Protein AF-0000000073138735 (afdb_homodimer)

Sequence (632 aa):
MSSTVVPKEDPNIDPYLSIGFIQNPDGSSDPASLLPVLSKDIPINQENNTWARLYLPRQSESTDATTDKLPIVIYYHGGGFVTCTAATTYFHKLCFEITSEIPAVIVSVEYRRAPEHRLPAAYDDCMEALHWVRTTDEEWLTRYADYSKCFLMGSSAGGNIVYHVGLRAVACVERLMHLKIQGLILHHPFFGGVERTRSEIRLANNKAFPTSVADILWDLGLPIGVDRDHEYSNPMTAVRSHALDKVRDQGWRVLVTGCDGDPLVDRQMGLVKMLKEKGVNVIGEFSDGGFHGVEFGDDSKAKILYGVVKNFVLSSMSSTVVPKEDPNIDPYLSIGFIQNPDGSSDPASLLPVLSKDIPINQENNTWARLYLPRQSESTDATTDKLPIVIYYHGGGFVTCTAATTYFHKLCFEITSEIPAVIVSVEYRRAPEHRLPAAYDDCMEALHWVRTTDEEWLTRYADYSKCFLMGSSAGGNIVYHVGLRAVACVERLMHLKIQGLILHHPFFGGVERTRSEIRLANNKAFPTSVADILWDLGLPIGVDRDHEYSNPMTAVRSHALDKVRDQGWRVLVTGCDGDPLVDRQMGLVKMLKEKGVNVIGEFSDGGFHGVEFGDDSKAKILYGVVKNFVLSS

Organism: Sesamum indicum (NCBI:txid4182)

Nearest PDB structures (foldseek):
  8vce-assembly1_A  TM=8.919E-01  e=1.203E-41  Arabidopsis thaliana
  8vce-assembly2_B  TM=8.922E-01  e=3.817E-41  Arabidopsis thaliana
  3ebl-assembly7_E  TM=7.894E-01  e=3.418E-23  Oryza sativa Japonica Group
  6rj8-assembly1_A-2  TM=7.626E-01  e=5.600E-22  Tabernanthe iboga
  6rt8-assembly4_G  TM=7.549E-01  e=3.095E-20  Catharanthus roseus

pLDDT: mean 90.68, std 14.34, range [19.09, 98.94]

InterPro domains:
  IPR013094 Alpha/beta hydrolase fold-3 [PF07859] (73-294)
  IPR029058 Alpha/Beta hydrolase fold [G3DSA:3.40.50.1820] (6-316)
  IPR029058 Alpha/Beta hydrolase fold [SSF53474] (33-298)
  IPR050466 Diverse Carboxylesterases and Gibberellin Receptors [PTHR23024] (24-292)

Structure (mmCIF, N/CA/C/O backbone):
data_AF-0000000073138735-model_v1
#
loop_
_entity.id
_entity.type
_entity.pdbx_description
1 polymer 'Probable carboxylesterase 120'
#
loop_
_atom_site.group_PDB
_atom_site.id
_atom_site.type_symbol
_atom_site.label_atom_id
_atom_site.label_alt_id
_atom_site.label_comp_id
_atom_site.label_asym_id
_atom_site.label_entity_id
_atom_site.label_seq_id
_atom_site.pdbx_PDB_ins_code
_atom_site.Cartn_x
_atom_site.Cartn_y
_atom_site.Cartn_z
_atom_site.occupancy
_atom_site.B_iso_or_equiv
_atom_site.auth_seq_id
_atom_site.auth_comp_id
_atom_site.auth_asym_id
_atom_site.auth_atom_id
_atom_site.pdbx_PDB_model_num
ATOM 1 N N . MET A 1 1 ? 7.43 -8.719 15.719 1 19.09 1 MET A N 1
ATOM 2 C CA . MET A 1 1 ? 8.609 -7.969 15.297 1 19.09 1 MET A CA 1
ATOM 3 C C . MET A 1 1 ? 8.227 -6.84 14.344 1 19.09 1 MET A C 1
ATOM 5 O O . MET A 1 1 ? 7.512 -7.062 13.367 1 19.09 1 MET A O 1
ATOM 9 N N . SER A 1 2 ? 8.039 -5.699 14.867 1 24.03 2 SER A N 1
ATOM 10 C CA . SER A 1 2 ? 7.57 -4.395 14.414 1 24.03 2 SER A CA 1
ATOM 11 C C . SER A 1 2 ? 8.242 -3.994 13.102 1 24.03 2 SER A C 1
ATOM 13 O O . SER A 1 2 ? 9.469 -4.07 12.977 1 24.03 2 SER A O 1
ATOM 15 N N . SER A 1 3 ? 7.684 -4.438 12.07 1 28.84 3 SER A N 1
ATOM 16 C CA . SER A 1 3 ? 8.258 -3.9 10.844 1 28.84 3 SER A CA 1
ATOM 17 C C . SER A 1 3 ? 8.695 -2.451 11.031 1 28.84 3 SER A C 1
ATOM 19 O O . SER A 1 3 ? 7.883 -1.531 10.898 1 28.84 3 SER A O 1
ATOM 21 N N . THR A 1 4 ? 9.422 -2.246 12.031 1 30.05 4 THR A N 1
ATOM 22 C CA . THR A 1 4 ? 10.078 -0.98 12.336 1 30.05 4 THR A CA 1
ATOM 23 C C . THR A 1 4 ? 10.828 -0.452 11.117 1 30.05 4 THR A C 1
ATOM 25 O O . THR A 1 4 ? 11.609 -1.177 10.5 1 30.05 4 THR A O 1
ATOM 28 N N . VAL A 1 5 ? 10.18 0.398 10.414 1 34.69 5 VAL A N 1
ATOM 29 C CA . VAL A 1 5 ? 11.078 1.168 9.562 1 34.69 5 VAL A CA 1
ATOM 30 C C . VAL A 1 5 ? 12.406 1.394 10.281 1 34.69 5 VAL A C 1
ATOM 32 O O . VAL A 1 5 ? 12.508 2.27 11.141 1 34.69 5 VAL A O 1
ATOM 35 N N . VAL A 1 6 ? 13.055 0.309 10.672 1 38.06 6 VAL A N 1
ATOM 36 C CA . VAL A 1 6 ? 14.352 0.509 11.312 1 38.06 6 VAL A CA 1
ATOM 37 C C . VAL A 1 6 ? 15.234 1.4 10.445 1 38.06 6 VAL A C 1
ATOM 39 O O . VAL A 1 6 ? 15.539 1.053 9.297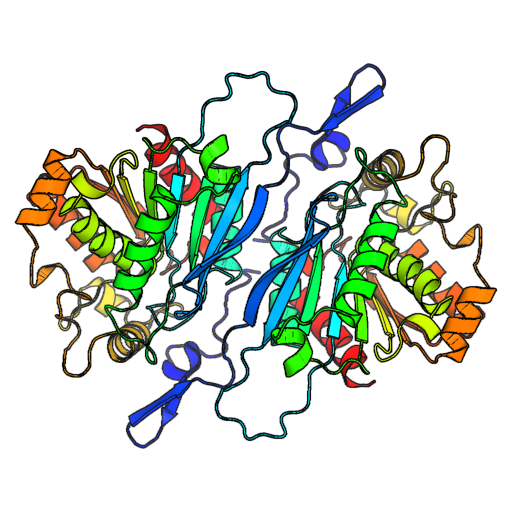 1 38.06 6 VAL A O 1
ATOM 42 N N . PRO A 1 7 ? 15.242 2.549 10.797 1 47.38 7 PRO A N 1
ATOM 43 C CA . PRO A 1 7 ? 16.234 3.322 10.055 1 47.38 7 PRO A CA 1
ATOM 44 C C . PRO A 1 7 ? 17.531 2.541 9.812 1 47.38 7 PRO A C 1
ATOM 46 O O . PRO A 1 7 ? 17.984 1.807 10.695 1 47.38 7 PRO A O 1
ATOM 49 N N . LYS A 1 8 ? 17.906 2.348 8.5 1 57.03 8 LYS A N 1
ATOM 50 C CA . LYS A 1 8 ? 19.156 1.661 8.148 1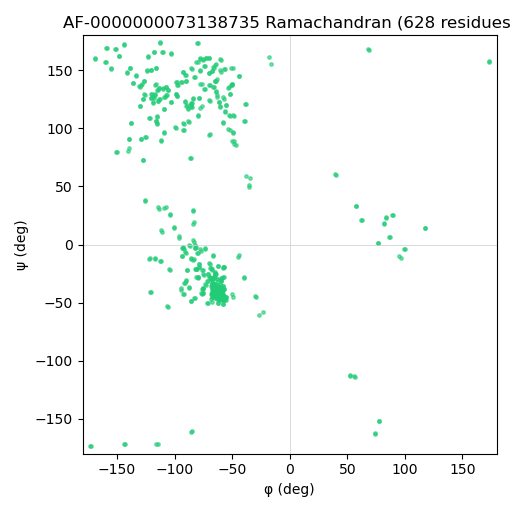 57.03 8 LYS A CA 1
ATOM 51 C C . LYS A 1 8 ? 20.281 2.072 9.086 1 57.03 8 LYS A C 1
ATOM 53 O O . LYS A 1 8 ? 21.188 1.28 9.359 1 57.03 8 LYS A O 1
ATOM 58 N N . GLU A 1 9 ? 20.094 3.287 9.555 1 68.75 9 GLU A N 1
ATOM 59 C CA . GLU A 1 9 ? 21.156 3.812 10.414 1 68.75 9 GLU A CA 1
ATOM 60 C C . GLU A 1 9 ? 20.578 4.512 11.633 1 68.75 9 GLU A C 1
ATOM 62 O O . GLU A 1 9 ? 19.469 5.059 11.578 1 68.75 9 GLU A O 1
ATOM 67 N N . ASP A 1 10 ? 21.156 4.316 12.688 1 82.62 10 ASP A N 1
ATOM 68 C CA . ASP A 1 10 ? 20.812 5.055 13.898 1 82.62 10 ASP A CA 1
ATOM 69 C C . ASP A 1 10 ? 20.766 6.559 13.625 1 82.62 10 ASP A C 1
ATOM 71 O O . ASP A 1 10 ? 21.781 7.168 13.297 1 82.62 10 ASP A O 1
ATOM 75 N N . PRO A 1 11 ? 19.547 7.094 13.695 1 86.56 11 PRO A N 1
ATOM 76 C CA . PRO A 1 11 ? 19.438 8.516 13.359 1 86.56 11 PRO A CA 1
ATOM 77 C C . PRO A 1 11 ? 20.312 9.406 14.234 1 86.56 11 PRO A C 1
ATOM 79 O O . PRO A 1 11 ? 20.578 10.547 13.883 1 86.56 11 PRO A O 1
ATOM 82 N N . ASN A 1 12 ? 20.719 8.953 15.352 1 90.75 12 ASN A N 1
ATOM 83 C CA . ASN A 1 12 ? 21.578 9.75 16.219 1 90.75 12 ASN A CA 1
ATOM 84 C C . ASN A 1 12 ? 23.047 9.688 15.773 1 90.75 12 ASN A C 1
ATOM 86 O O . ASN A 1 12 ? 23.859 10.523 16.172 1 90.75 12 ASN A O 1
ATOM 90 N N . ILE A 1 13 ? 23.391 8.672 15.023 1 84.94 13 ILE A N 1
ATOM 91 C CA . ILE A 1 13 ? 24.75 8.516 14.523 1 84.94 13 ILE A CA 1
ATOM 92 C C . ILE A 1 13 ? 24.906 9.297 13.219 1 84.94 13 ILE A C 1
ATOM 94 O O . ILE A 1 13 ? 25.859 10.078 13.07 1 84.94 13 ILE A O 1
ATOM 98 N N . ASP A 1 14 ? 24.031 9.164 12.273 1 83.56 14 ASP A N 1
ATOM 99 C CA . ASP A 1 14 ? 24.016 9.891 11.008 1 83.56 14 ASP A CA 1
ATOM 100 C C . ASP A 1 14 ? 22.594 10.289 10.609 1 83.56 14 ASP A C 1
ATOM 102 O O . ASP A 1 14 ? 21.922 9.562 9.875 1 83.56 14 ASP A O 1
ATOM 106 N N . PRO A 1 15 ? 22.25 11.414 11.031 1 84.62 15 PRO A N 1
ATOM 107 C CA . PRO A 1 15 ? 20.875 11.852 10.781 1 84.62 15 PRO A CA 1
ATOM 108 C C . PRO A 1 15 ? 20.578 12.016 9.289 1 84.62 15 PRO A C 1
ATOM 110 O O . PRO A 1 15 ? 19.453 11.719 8.852 1 84.62 15 PRO A O 1
ATOM 113 N N . TYR A 1 16 ? 21.531 12.414 8.516 1 81.88 16 TYR A N 1
ATOM 114 C CA . TYR A 1 16 ? 21.297 12.57 7.086 1 81.88 16 TYR A CA 1
ATOM 115 C C . TYR A 1 16 ? 21.047 11.219 6.422 1 81.88 16 TYR A C 1
ATOM 117 O O . TYR A 1 16 ? 20.078 11.055 5.676 1 81.88 16 TYR A O 1
ATOM 125 N N . LEU A 1 17 ? 21.859 10.344 6.793 1 77.12 17 LEU A N 1
ATOM 126 C CA . LEU A 1 17 ? 21.734 9.023 6.188 1 77.12 17 LEU A CA 1
ATOM 127 C C . LEU A 1 17 ? 20.438 8.344 6.605 1 77.12 17 LEU A C 1
ATOM 129 O O . LEU A 1 17 ? 19.828 7.617 5.816 1 77.12 17 LEU A O 1
ATOM 133 N N . SER A 1 18 ? 20 8.688 7.77 1 80.25 18 SER A N 1
ATOM 134 C CA . SER A 1 18 ? 18.781 8.07 8.289 1 80.25 18 SER A CA 1
ATOM 135 C C . SER A 1 18 ? 17.562 8.492 7.473 1 80.25 18 SER A C 1
ATOM 137 O O . SER A 1 18 ? 16.531 7.805 7.477 1 80.25 18 SER A O 1
ATOM 139 N N . ILE A 1 19 ? 17.641 9.578 6.797 1 79.38 19 ILE A N 1
ATOM 140 C CA . ILE A 1 19 ? 16.516 10.031 6 1 79.38 19 ILE A CA 1
ATOM 141 C C . ILE A 1 19 ? 16.844 9.914 4.516 1 79.38 19 ILE A C 1
ATOM 143 O O . ILE A 1 19 ? 16.172 10.516 3.674 1 79.38 19 ILE A O 1
ATOM 147 N N . GLY A 1 20 ? 17.906 9.266 4.215 1 75.12 20 GLY A N 1
ATOM 148 C CA . GLY A 1 20 ? 18.234 8.953 2.83 1 75.12 20 GLY A CA 1
ATOM 149 C C . GLY A 1 20 ? 19.062 10.023 2.15 1 75.12 20 GLY A C 1
ATOM 150 O O . GLY A 1 20 ? 18.969 10.211 0.936 1 75.12 20 GLY A O 1
ATOM 151 N N . PHE A 1 21 ? 19.828 10.812 2.928 1 76.06 21 PHE A N 1
ATOM 152 C CA . PHE A 1 21 ? 20.688 11.852 2.361 1 76.06 21 PHE A CA 1
ATOM 153 C C . PHE A 1 21 ? 22.125 11.656 2.789 1 76.06 21 PHE A C 1
ATOM 155 O O . PHE A 1 21 ? 22.406 11.078 3.844 1 76.06 21 PHE A O 1
ATOM 162 N N . ILE A 1 22 ? 22.969 12.102 1.868 1 75.44 22 ILE A N 1
ATOM 163 C CA . ILE A 1 22 ? 24.375 12.18 2.203 1 75.44 22 ILE A CA 1
ATOM 164 C C . ILE A 1 22 ? 24.797 13.641 2.346 1 75.44 22 ILE A C 1
ATOM 166 O O . ILE A 1 22 ? 24.453 14.477 1.513 1 75.44 22 ILE A O 1
ATOM 170 N N . GLN A 1 23 ? 25.391 13.898 3.463 1 76.88 23 GLN A N 1
ATOM 171 C CA . GLN A 1 23 ? 25.938 15.227 3.682 1 76.88 23 GLN A CA 1
ATOM 172 C C . GLN A 1 23 ? 27.344 15.344 3.113 1 76.88 23 GLN A C 1
ATOM 174 O O . GLN A 1 23 ? 28.234 14.555 3.455 1 76.88 23 GLN A O 1
ATOM 179 N N . ASN A 1 24 ? 27.453 16.297 2.193 1 74.88 24 ASN A N 1
ATOM 180 C CA . ASN A 1 24 ? 28.766 16.516 1.585 1 74.88 24 ASN A CA 1
ATOM 181 C C . ASN A 1 24 ? 29.656 17.375 2.473 1 74.88 24 ASN A C 1
ATOM 183 O O . ASN A 1 24 ? 29.172 18.109 3.336 1 74.88 24 ASN A O 1
ATOM 187 N N . PRO A 1 25 ? 30.906 17.219 2.252 1 76 25 PRO A N 1
ATOM 188 C CA . PRO A 1 25 ? 31.859 18.016 3.043 1 76 25 PRO A CA 1
ATOM 189 C C . PRO A 1 25 ? 31.625 19.516 2.926 1 76 25 PRO A C 1
ATOM 191 O O . PRO A 1 25 ? 31.891 20.266 3.871 1 76 25 PRO A O 1
ATOM 194 N N . ASP A 1 26 ? 31.078 19.891 1.776 1 74.94 26 ASP A N 1
ATOM 195 C CA . ASP A 1 26 ? 30.875 21.328 1.562 1 74.94 26 ASP A CA 1
ATOM 196 C C . ASP A 1 26 ? 29.578 21.797 2.207 1 74.94 26 ASP A C 1
ATOM 198 O O . ASP A 1 26 ? 29.172 22.953 2.049 1 74.94 26 ASP A O 1
ATOM 202 N N . GLY A 1 27 ? 28.922 20.875 2.861 1 69.31 27 GLY A N 1
ATOM 203 C CA . GLY A 1 27 ? 27.703 21.25 3.568 1 69.31 27 GLY A CA 1
ATOM 204 C C . GLY A 1 27 ? 26.438 20.969 2.77 1 69.31 27 GLY A C 1
ATOM 205 O O . GLY A 1 27 ? 25.344 21.016 3.312 1 69.31 27 GLY A O 1
ATOM 206 N N . SER A 1 28 ? 26.703 20.672 1.532 1 70.69 28 SER A N 1
ATOM 207 C CA . SER A 1 28 ? 25.547 20.359 0.709 1 70.69 28 SER A CA 1
ATOM 208 C C . SER A 1 28 ? 25.047 18.938 0.97 1 70.69 28 SER A C 1
ATOM 210 O O . SER A 1 28 ? 25.734 18.141 1.627 1 70.69 28 SER A O 1
ATOM 212 N N . SER A 1 29 ? 23.75 18.688 0.811 1 73.62 29 SER A N 1
ATOM 213 C CA . SER A 1 29 ? 23.188 17.344 0.981 1 73.62 29 SER A CA 1
ATOM 214 C C . SER A 1 29 ? 22.625 16.812 -0.333 1 73.62 29 SER A C 1
ATOM 216 O O . SER A 1 29 ? 22.062 17.562 -1.126 1 73.62 29 SER A O 1
ATOM 218 N N . ASP A 1 30 ? 22.969 15.602 -0.622 1 72 30 ASP A N 1
ATOM 219 C CA . ASP A 1 30 ? 22.469 14.914 -1.815 1 72 30 ASP A CA 1
ATOM 220 C C . ASP A 1 30 ? 21.641 13.695 -1.444 1 72 30 ASP A C 1
ATOM 222 O O . ASP A 1 30 ? 21.891 13.047 -0.429 1 72 30 ASP A O 1
ATOM 226 N N . PRO A 1 31 ? 20.484 13.586 -2.23 1 68.62 31 PRO A N 1
ATOM 227 C CA . PRO A 1 31 ? 19.766 12.344 -1.959 1 68.62 31 PRO A CA 1
ATOM 228 C C . PRO A 1 31 ? 20.656 11.102 -2.053 1 68.62 31 PRO A C 1
ATOM 230 O O . PRO A 1 31 ? 21.531 11.039 -2.906 1 68.62 31 PRO A O 1
ATOM 233 N N . ALA A 1 32 ? 20.484 10.352 -0.926 1 62.22 32 ALA A N 1
ATOM 234 C CA . ALA A 1 32 ? 21.172 9.062 -0.995 1 62.22 32 ALA A CA 1
ATOM 235 C C . ALA A 1 32 ? 20.5 8.133 -1.999 1 62.22 32 ALA A C 1
ATOM 237 O O . ALA A 1 32 ? 19.375 8.383 -2.428 1 62.22 32 ALA A O 1
ATOM 238 N N . SER A 1 33 ? 21.281 7.203 -2.732 1 55.47 33 SER A N 1
ATOM 239 C CA . SER A 1 33 ? 20.719 6.211 -3.652 1 55.47 33 SER A CA 1
ATOM 240 C C . SER A 1 33 ? 19.5 5.52 -3.057 1 55.47 33 SER A C 1
ATOM 242 O O . SER A 1 33 ? 18.797 4.781 -3.748 1 55.47 33 SER A O 1
ATOM 244 N N . LEU A 1 34 ? 19.281 5.762 -1.837 1 53.5 34 LEU A N 1
ATOM 245 C CA . LEU A 1 34 ? 18.25 5.023 -1.11 1 53.5 34 LEU A CA 1
ATOM 246 C C . LEU A 1 34 ? 16.891 5.648 -1.333 1 53.5 34 LEU A C 1
ATOM 248 O O . LEU A 1 34 ? 16.016 5.566 -0.465 1 53.5 34 LEU A O 1
ATOM 252 N N . LEU A 1 35 ? 16.844 6.273 -2.588 1 58.31 35 LEU A N 1
ATOM 253 C CA . LEU A 1 35 ? 15.578 6.984 -2.785 1 58.31 35 LEU A CA 1
ATOM 254 C C . LEU A 1 35 ? 14.406 6.012 -2.812 1 58.31 35 LEU A C 1
ATOM 256 O O . LEU A 1 35 ? 14.562 4.852 -3.193 1 58.31 35 LEU A O 1
ATOM 260 N N . PRO A 1 36 ? 13.188 6.5 -2.449 1 69 36 PRO A N 1
ATOM 261 C CA . PRO A 1 36 ? 11.953 5.754 -2.203 1 69 36 PRO A CA 1
ATOM 262 C C . PRO A 1 36 ? 11.445 5.027 -3.447 1 69 36 PRO A C 1
ATOM 264 O O . PRO A 1 36 ? 11.867 5.332 -4.562 1 69 36 PRO A O 1
ATOM 267 N N . VAL A 1 37 ? 10.898 3.848 -3.404 1 87.25 37 VAL A N 1
ATOM 268 C CA . VAL A 1 37 ? 10.109 3.148 -4.418 1 87.25 37 VAL A CA 1
ATOM 269 C C . VAL A 1 37 ? 8.922 4.008 -4.828 1 87.25 37 VAL A C 1
ATOM 271 O O . VAL A 1 37 ? 8.227 4.57 -3.977 1 87.25 37 VAL A O 1
ATOM 274 N N . LEU A 1 38 ? 8.875 4.34 -6.137 1 90.06 38 LEU A N 1
ATOM 275 C CA . LEU A 1 38 ? 7.719 5.027 -6.688 1 90.06 38 LEU A CA 1
ATOM 276 C C . LEU A 1 38 ? 6.633 4.031 -7.086 1 90.06 38 LEU A C 1
ATOM 278 O O . LEU A 1 38 ? 6.926 2.873 -7.383 1 90.06 38 LEU A O 1
ATOM 282 N N . SER A 1 39 ? 5.402 4.441 -7.047 1 94.06 39 SER A N 1
ATOM 283 C CA . SER A 1 39 ? 4.309 3.572 -7.457 1 94.06 39 SER A CA 1
ATOM 284 C C . SER A 1 39 ? 3.234 4.352 -8.211 1 94.06 39 SER A C 1
ATOM 286 O O . SER A 1 39 ? 3.027 5.539 -7.953 1 94.06 39 SER A O 1
ATOM 288 N N . LYS A 1 40 ? 2.58 3.725 -9.141 1 95.25 40 LYS A N 1
ATOM 289 C CA . LYS A 1 40 ? 1.421 4.289 -9.828 1 95.25 40 LYS A CA 1
ATOM 290 C C . LYS A 1 40 ? 0.518 3.186 -10.375 1 95.25 40 LYS A C 1
ATOM 292 O O . LYS A 1 40 ? 0.986 2.088 -10.68 1 95.25 40 LYS A O 1
ATOM 297 N N . ASP A 1 41 ? -0.729 3.428 -10.484 1 97.56 41 ASP A N 1
ATOM 298 C CA . ASP A 1 41 ? -1.687 2.492 -11.062 1 97.56 41 ASP A CA 1
ATOM 299 C C . ASP A 1 41 ? -1.951 2.812 -12.531 1 97.56 41 ASP A C 1
ATOM 301 O O . ASP A 1 41 ? -2.066 3.982 -12.906 1 97.56 41 ASP A O 1
ATOM 305 N N . ILE A 1 42 ? -2.01 1.796 -13.359 1 97.38 42 ILE A N 1
ATOM 306 C CA . ILE A 1 42 ? -2.32 1.941 -14.781 1 97.38 42 ILE A CA 1
ATOM 307 C C . ILE A 1 42 ? -3.463 1.002 -15.156 1 97.38 42 ILE A C 1
ATOM 309 O O . ILE A 1 42 ? -3.395 -0.202 -14.898 1 97.38 42 ILE A O 1
ATOM 313 N N . PRO A 1 43 ? -4.559 1.534 -15.75 1 96.12 43 PRO A N 1
ATOM 314 C CA . PRO A 1 43 ? -5.602 0.629 -16.234 1 96.12 43 PRO A CA 1
ATOM 315 C C . PRO A 1 43 ? -5.117 -0.267 -17.375 1 96.12 43 PRO A C 1
ATOM 317 O O . PRO A 1 43 ? -4.336 0.175 -18.234 1 96.12 43 PRO A O 1
ATOM 320 N N . ILE A 1 44 ? -5.484 -1.488 -17.438 1 97.69 44 ILE A N 1
ATOM 321 C CA . ILE A 1 44 ? -5.172 -2.424 -18.516 1 97.69 44 ILE A CA 1
ATOM 322 C C . ILE A 1 44 ? -6.414 -2.658 -19.359 1 97.69 44 ILE A C 1
ATOM 324 O O . ILE A 1 44 ? -6.359 -2.535 -20.594 1 97.69 44 ILE A O 1
ATOM 328 N N . ASN A 1 45 ? -7.5 -3.021 -18.75 1 97.31 45 ASN A N 1
ATOM 329 C CA . ASN A 1 45 ? -8.789 -3.273 -19.391 1 97.31 45 ASN A CA 1
ATOM 330 C C . ASN A 1 45 ? -9.945 -2.699 -18.578 1 97.31 45 ASN A C 1
ATOM 332 O O . ASN A 1 45 ? -10.312 -3.26 -17.547 1 97.31 45 ASN A O 1
ATOM 336 N N . GLN A 1 46 ? -10.508 -1.647 -18.969 1 92.38 46 GLN A N 1
ATOM 337 C CA . GLN A 1 46 ? -11.539 -0.94 -18.203 1 92.38 46 GLN A CA 1
ATOM 338 C C . GLN A 1 46 ? -12.812 -1.772 -18.109 1 92.38 46 GLN A C 1
ATOM 340 O O . GLN A 1 46 ? -13.5 -1.74 -17.078 1 92.38 46 GLN A O 1
ATOM 345 N N . GLU A 1 47 ? -13.109 -2.535 -19.125 1 93.94 47 GLU A N 1
ATOM 346 C CA . GLU A 1 47 ? -14.312 -3.359 -19.125 1 93.94 47 GLU A CA 1
ATOM 347 C C . GLU A 1 47 ? -14.25 -4.434 -18.047 1 93.94 47 GLU A C 1
ATOM 349 O O . GLU A 1 47 ? -15.25 -4.719 -17.391 1 93.94 47 GLU A O 1
ATOM 354 N N . ASN A 1 48 ? -13.062 -4.973 -17.906 1 94.44 48 ASN A N 1
ATOM 355 C CA . ASN A 1 48 ? -12.875 -6.023 -16.906 1 94.44 48 ASN A CA 1
ATOM 356 C C . ASN A 1 48 ? -12.398 -5.457 -15.57 1 94.44 48 ASN A C 1
ATOM 358 O O . ASN A 1 48 ? -12.195 -6.203 -14.609 1 94.44 48 ASN A O 1
ATOM 362 N N . ASN A 1 49 ? -12.172 -4.148 -15.5 1 91.88 49 ASN A N 1
ATOM 363 C CA . ASN A 1 49 ? -11.656 -3.469 -14.32 1 91.88 49 ASN A CA 1
ATOM 364 C C . ASN A 1 49 ? -10.312 -4.051 -13.875 1 91.88 49 ASN A C 1
ATOM 366 O O . ASN A 1 49 ? -10.078 -4.23 -12.68 1 91.88 49 ASN A O 1
ATOM 370 N N . THR A 1 50 ? -9.523 -4.5 -14.867 1 97.25 50 THR A N 1
ATOM 371 C CA . THR A 1 50 ? -8.172 -4.949 -14.578 1 97.25 50 THR A CA 1
ATOM 372 C C . THR A 1 50 ? -7.18 -3.793 -14.68 1 97.25 50 THR A C 1
ATOM 374 O O . THR A 1 50 ? -7.367 -2.883 -15.492 1 97.25 50 THR A O 1
ATOM 377 N N . TRP A 1 51 ? -6.27 -3.762 -13.828 1 97.94 51 TRP A N 1
ATOM 378 C CA . TRP A 1 51 ? -5.238 -2.73 -13.766 1 97.94 51 TRP A CA 1
ATOM 379 C C . TRP A 1 51 ? -3.957 -3.277 -13.156 1 97.94 51 TRP A C 1
ATOM 381 O O . TRP A 1 51 ? -3.916 -4.426 -12.703 1 97.94 51 TRP A O 1
ATOM 391 N N . ALA A 1 52 ? -2.93 -2.549 -13.266 1 98.56 52 ALA A N 1
ATOM 392 C CA . ALA A 1 52 ? -1.668 -2.934 -12.641 1 98.56 52 ALA A CA 1
ATOM 393 C C . ALA A 1 52 ? -1.08 -1.777 -11.836 1 98.56 52 ALA A C 1
ATOM 395 O O . ALA A 1 52 ? -1.16 -0.62 -12.25 1 98.56 52 ALA A O 1
ATOM 396 N N . ARG A 1 53 ? -0.632 -2.064 -10.711 1 98.31 53 ARG A N 1
ATOM 397 C CA . ARG A 1 53 ? 0.196 -1.112 -9.977 1 98.31 53 ARG A CA 1
ATOM 398 C C . ARG A 1 53 ? 1.676 -1.324 -10.281 1 98.31 53 ARG A C 1
ATOM 400 O O . ARG A 1 53 ? 2.209 -2.414 -10.07 1 98.31 53 ARG A O 1
ATOM 407 N N . LEU A 1 54 ? 2.359 -0.282 -10.773 1 97.88 54 LEU A N 1
ATOM 408 C CA . LEU A 1 54 ? 3.783 -0.334 -11.086 1 97.88 54 LEU A CA 1
ATOM 409 C C . LEU A 1 54 ? 4.613 0.16 -9.906 1 97.88 54 LEU A C 1
ATOM 411 O O . LEU A 1 54 ? 4.227 1.11 -9.219 1 97.88 54 LEU A O 1
ATOM 415 N N . TYR A 1 55 ? 5.68 -0.471 -9.648 1 96.38 55 TYR A N 1
ATOM 416 C CA . TYR A 1 55 ? 6.688 -0.034 -8.688 1 96.38 55 TYR A CA 1
ATOM 417 C C . TYR A 1 55 ? 8.039 0.167 -9.375 1 96.38 55 TYR A C 1
ATOM 419 O O . TYR A 1 55 ? 8.5 -0.707 -10.109 1 96.38 55 TYR A O 1
ATOM 427 N N . LEU A 1 56 ? 8.664 1.287 -9.18 1 92.88 56 LEU A N 1
ATOM 428 C CA . LEU A 1 56 ? 9.93 1.66 -9.797 1 92.88 56 LEU A CA 1
ATOM 429 C C . LEU A 1 56 ? 10.922 2.15 -8.75 1 92.88 56 LEU A C 1
ATOM 431 O O . LEU A 1 56 ? 10.609 3.045 -7.961 1 92.88 56 LEU A O 1
ATOM 435 N N . PRO A 1 57 ? 12.039 1.442 -8.641 1 86.94 57 PRO A N 1
ATOM 436 C CA . PRO A 1 57 ? 13.047 1.987 -7.727 1 86.94 57 PRO A CA 1
ATOM 437 C C . PRO A 1 57 ? 13.539 3.369 -8.148 1 86.94 57 PRO A C 1
ATOM 439 O O . PRO A 1 57 ? 13.68 3.641 -9.344 1 86.94 57 PRO A O 1
ATOM 442 N N . ARG A 1 58 ? 13.391 4.352 -7.223 1 72.94 58 ARG A N 1
ATOM 443 C CA . ARG A 1 58 ? 13.852 5.691 -7.57 1 72.94 58 ARG A CA 1
ATOM 444 C C . ARG A 1 58 ? 15.336 5.688 -7.922 1 72.94 58 ARG A C 1
ATOM 446 O O . ARG A 1 58 ? 16.156 5.133 -7.184 1 72.94 58 ARG A O 1
ATOM 453 N N . GLN A 1 59 ? 15.523 5.781 -9.234 1 58.38 59 GLN A N 1
ATOM 454 C CA . GLN A 1 59 ? 16.891 5.836 -9.727 1 58.38 59 GLN A CA 1
ATOM 455 C C . GLN A 1 59 ? 17.5 7.215 -9.5 1 58.38 59 GLN A C 1
ATOM 457 O O . GLN A 1 59 ? 16.797 8.219 -9.492 1 58.38 59 GLN A O 1
ATOM 462 N N . SER A 1 60 ? 18.609 7.324 -8.711 1 47.97 60 SER A N 1
ATOM 463 C CA . SER A 1 60 ? 19.328 8.586 -8.594 1 47.97 60 SER A CA 1
ATOM 464 C C . SER A 1 60 ? 19.422 9.305 -9.938 1 47.97 60 SER A C 1
ATOM 466 O O . SER A 1 60 ? 19.578 8.664 -10.977 1 47.97 60 SER A O 1
ATOM 468 N N . GLU A 1 61 ? 18.641 10.367 -10.094 1 43.88 61 GLU A N 1
ATOM 469 C CA . GLU A 1 61 ? 18.812 11.203 -11.273 1 43.88 61 GLU A CA 1
ATOM 470 C C . GLU A 1 61 ? 20.25 11.18 -11.766 1 43.88 61 GLU A C 1
ATOM 472 O O . GLU A 1 61 ? 20.531 11.578 -12.891 1 43.88 61 GLU A O 1
ATOM 477 N N . SER A 1 62 ? 21.156 11.305 -10.797 1 40.25 62 SER A N 1
ATOM 478 C CA . SER A 1 62 ? 22.484 11.602 -11.305 1 40.25 62 SER A CA 1
ATOM 479 C C . SER A 1 62 ? 22.891 10.633 -12.414 1 40.25 62 SER A C 1
ATOM 481 O O . SER A 1 62 ? 24.016 10.695 -12.93 1 40.25 62 SER A O 1
ATOM 483 N N . THR A 1 63 ? 22.594 9.398 -12.172 1 40.94 63 THR A N 1
ATOM 484 C CA . THR A 1 63 ? 23.531 8.57 -12.938 1 40.94 63 THR A CA 1
ATOM 485 C C . THR A 1 63 ? 23.344 8.797 -14.43 1 40.94 63 THR A C 1
ATOM 487 O O . THR A 1 63 ? 22.219 8.969 -14.906 1 40.94 63 THR A O 1
ATOM 490 N N . ASP A 1 64 ? 24.516 9.133 -15.125 1 40.47 64 ASP A N 1
ATOM 491 C CA . ASP A 1 64 ? 24.844 9.008 -16.547 1 40.47 64 ASP A CA 1
ATOM 492 C C . ASP A 1 64 ? 23.875 8.055 -17.25 1 40.47 64 ASP A C 1
ATOM 494 O O . ASP A 1 64 ? 23.312 7.152 -16.609 1 40.47 64 ASP A O 1
ATOM 498 N N . ALA A 1 65 ? 23.672 8.203 -18.688 1 40.91 65 ALA A N 1
ATOM 499 C CA . ALA A 1 65 ? 23.078 7.578 -19.859 1 40.91 65 ALA A CA 1
ATOM 500 C C . ALA A 1 65 ? 22.906 6.074 -19.672 1 40.91 65 ALA A C 1
ATOM 502 O O . ALA A 1 65 ? 22 5.465 -20.25 1 40.91 65 ALA A O 1
ATOM 503 N N . THR A 1 66 ? 23.938 5.406 -19.422 1 45.72 66 THR A N 1
ATOM 504 C CA . THR A 1 66 ? 24.016 3.992 -19.766 1 45.72 66 THR A CA 1
ATOM 505 C C . THR A 1 66 ? 23.359 3.129 -18.703 1 45.72 66 THR A C 1
ATOM 507 O O . THR A 1 66 ? 23.953 2.15 -18.234 1 45.72 66 THR A O 1
ATOM 510 N N . THR A 1 67 ? 22.484 3.68 -17.844 1 56.25 67 THR A N 1
ATOM 511 C CA . THR A 1 67 ? 22.016 2.885 -16.703 1 56.25 67 THR A CA 1
ATOM 512 C C . THR A 1 67 ? 21.297 1.624 -17.188 1 56.25 67 THR A C 1
ATOM 514 O O . THR A 1 67 ? 20.469 1.682 -18.094 1 56.25 67 THR A O 1
ATOM 517 N N . ASP A 1 68 ? 21.828 0.495 -16.828 1 75.94 68 ASP A N 1
ATOM 518 C CA . ASP A 1 68 ? 21.359 -0.838 -17.172 1 75.94 68 ASP A CA 1
ATOM 519 C C . ASP A 1 68 ? 19.875 -1 -16.844 1 75.94 68 ASP A C 1
ATOM 521 O O . ASP A 1 68 ? 19.438 -0.646 -15.742 1 75.94 68 ASP A O 1
ATOM 525 N N . LYS A 1 69 ? 19.062 -1.104 -17.859 1 90.38 69 LYS A N 1
ATOM 526 C CA . LYS A 1 69 ? 17.641 -1.39 -17.719 1 90.38 69 LYS A CA 1
ATOM 527 C C . LYS A 1 69 ? 17.406 -2.494 -16.703 1 90.38 69 LYS A C 1
ATOM 529 O O . LYS A 1 69 ? 18.281 -3.314 -16.438 1 90.38 69 LYS A O 1
ATOM 534 N N . LEU A 1 70 ? 16.391 -2.359 -16.047 1 93.38 70 LEU A N 1
ATOM 535 C CA . LEU A 1 70 ? 16.047 -3.219 -14.914 1 93.38 70 LEU A CA 1
ATOM 536 C C . LEU A 1 70 ? 15.219 -4.414 -15.367 1 93.38 70 LEU A C 1
ATOM 538 O O . LEU A 1 70 ? 14.422 -4.301 -16.297 1 93.38 70 LEU A O 1
ATOM 542 N N . PRO A 1 71 ? 15.375 -5.559 -14.75 1 96.06 71 PRO A N 1
ATOM 543 C CA . PRO A 1 71 ? 14.445 -6.66 -15.039 1 96.06 71 PRO A CA 1
ATOM 544 C C . PRO A 1 71 ? 13 -6.309 -14.711 1 96.06 71 PRO A C 1
ATOM 546 O O . PRO A 1 71 ? 12.742 -5.398 -13.922 1 96.06 71 PRO A O 1
ATOM 549 N N . ILE A 1 72 ? 12.086 -7.039 -15.312 1 97.38 72 ILE A N 1
ATOM 550 C CA . ILE A 1 72 ? 10.656 -6.898 -15.062 1 97.38 72 ILE A CA 1
ATOM 551 C C . ILE A 1 72 ? 10.156 -8.094 -14.25 1 97.38 72 ILE A C 1
ATOM 553 O O . ILE A 1 72 ? 10.445 -9.242 -14.586 1 97.38 72 ILE A O 1
ATOM 557 N N . VAL A 1 73 ? 9.484 -7.805 -13.188 1 98.25 73 VAL A N 1
ATOM 558 C CA . VAL A 1 73 ? 8.773 -8.844 -12.461 1 98.25 73 VAL A CA 1
ATOM 559 C C . VAL A 1 73 ? 7.27 -8.578 -12.516 1 98.25 73 VAL A C 1
ATOM 561 O O . VAL A 1 73 ? 6.793 -7.57 -12 1 98.25 73 VAL A O 1
ATOM 564 N N . ILE A 1 74 ? 6.562 -9.391 -13.227 1 98.81 74 ILE A N 1
ATOM 565 C CA . ILE A 1 74 ? 5.105 -9.336 -13.211 1 98.81 74 ILE A CA 1
ATOM 566 C C . ILE A 1 74 ? 4.574 -10.164 -12.047 1 98.81 74 ILE A C 1
ATOM 568 O O . ILE A 1 74 ? 4.797 -11.375 -11.984 1 98.81 74 ILE A O 1
ATOM 572 N N . TYR A 1 75 ? 3.893 -9.508 -11.141 1 98.88 75 TYR A N 1
ATOM 573 C CA . TYR A 1 75 ? 3.482 -10.117 -9.883 1 98.88 75 TYR A CA 1
ATOM 574 C C . TYR A 1 75 ? 1.974 -10.336 -9.852 1 98.88 75 TYR A C 1
ATOM 576 O O . TYR A 1 75 ? 1.204 -9.453 -10.242 1 98.88 75 TYR A O 1
ATOM 584 N N . TYR A 1 76 ? 1.573 -11.508 -9.422 1 98.94 76 TYR A N 1
ATOM 585 C CA . TYR A 1 76 ? 0.172 -11.859 -9.219 1 98.94 76 TYR A CA 1
ATOM 586 C C . TYR A 1 76 ? -0.125 -12.109 -7.746 1 98.94 76 TYR A C 1
ATOM 588 O O . TYR A 1 76 ? 0.479 -12.984 -7.125 1 98.94 76 TYR A O 1
ATOM 596 N N . HIS A 1 77 ? -1.109 -11.352 -7.203 1 98.12 77 HIS A N 1
ATOM 597 C CA . HIS A 1 77 ? -1.417 -11.43 -5.777 1 98.12 77 HIS A CA 1
ATOM 598 C C . HIS A 1 77 ? -2.182 -12.711 -5.453 1 98.12 77 HIS A C 1
ATOM 600 O O . HIS A 1 77 ? -2.764 -13.328 -6.34 1 98.12 77 HIS A O 1
ATOM 606 N N . GLY A 1 78 ? -2.127 -13.094 -4.188 1 97.69 78 GLY A N 1
ATOM 607 C CA . GLY A 1 78 ? -2.869 -14.242 -3.693 1 97.69 78 GLY A CA 1
ATOM 608 C C . GLY A 1 78 ? -4.293 -13.906 -3.299 1 97.69 78 GLY A C 1
ATOM 609 O O . GLY A 1 78 ? -4.863 -12.922 -3.785 1 97.69 78 GLY A O 1
ATOM 610 N N . GLY A 1 79 ? -4.867 -14.812 -2.473 1 95.12 79 GLY A N 1
ATOM 611 C CA . GLY A 1 79 ? -6.238 -14.633 -2.027 1 95.12 79 GLY A CA 1
ATOM 612 C C . GLY A 1 79 ? -7.172 -15.734 -2.488 1 95.12 79 GLY A C 1
ATOM 613 O O . GLY A 1 79 ? -8.391 -15.562 -2.492 1 95.12 79 GLY A O 1
ATOM 614 N N . GLY A 1 80 ? -6.59 -16.812 -2.949 1 97.12 80 GLY A N 1
ATOM 615 C CA . GLY A 1 80 ? -7.387 -17.969 -3.318 1 97.12 80 GLY A CA 1
ATOM 616 C C . GLY A 1 80 ? -8.359 -17.688 -4.453 1 97.12 80 GLY A C 1
ATOM 617 O O . GLY A 1 80 ? -9.445 -18.266 -4.504 1 97.12 80 GLY A O 1
ATOM 618 N N . PHE A 1 81 ? -8.062 -16.656 -5.211 1 97.06 81 PHE A N 1
ATOM 619 C CA . PHE A 1 81 ? -8.859 -16.234 -6.359 1 97.06 81 PHE A CA 1
ATOM 620 C C . PHE A 1 81 ? -10.117 -15.508 -5.91 1 97.06 81 PHE A C 1
ATOM 622 O O . PHE A 1 81 ? -10.93 -15.094 -6.734 1 97.06 81 PHE A O 1
ATOM 629 N N . VAL A 1 82 ? -10.281 -15.352 -4.613 1 93.75 82 VAL A N 1
ATOM 630 C CA . VAL A 1 82 ? -11.57 -14.891 -4.105 1 93.75 82 VAL A CA 1
ATOM 631 C C . VAL A 1 82 ? -11.383 -13.594 -3.322 1 93.75 82 VAL A C 1
ATOM 633 O O . VAL A 1 82 ? -12.195 -12.672 -3.432 1 93.75 82 VAL A O 1
ATOM 636 N N . THR A 1 83 ? -10.297 -13.578 -2.545 1 90.62 83 THR A N 1
ATOM 637 C CA . THR A 1 83 ? -10.102 -12.445 -1.647 1 90.62 83 THR A CA 1
ATOM 638 C C . THR A 1 83 ? -8.891 -11.625 -2.072 1 90.62 83 THR A C 1
ATOM 640 O O . THR A 1 83 ? -8.195 -11.977 -3.025 1 90.62 83 THR A O 1
ATOM 643 N N . CYS A 1 84 ? -8.648 -10.5 -1.452 1 91.31 84 CYS A N 1
ATOM 644 C CA . CYS A 1 84 ? -7.488 -9.633 -1.608 1 91.31 84 CYS A CA 1
ATOM 645 C C . CYS A 1 84 ? -7.48 -8.969 -2.982 1 91.31 84 CYS A C 1
ATOM 647 O O . CYS A 1 84 ? -8.336 -9.258 -3.818 1 91.31 84 CYS A O 1
ATOM 649 N N . THR A 1 85 ? -6.715 -8.047 -3.184 1 92.62 85 THR A N 1
ATOM 650 C CA . THR A 1 85 ? -6.469 -7.277 -4.398 1 92.62 85 THR A CA 1
ATOM 651 C C . THR A 1 85 ? -4.992 -6.914 -4.516 1 92.62 85 THR 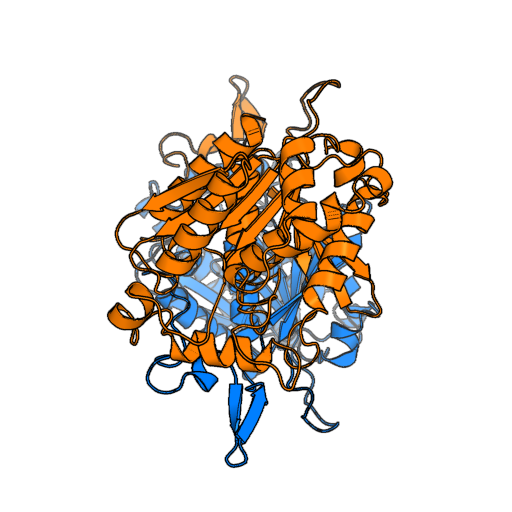A C 1
ATOM 653 O O . THR A 1 85 ? -4.207 -7.172 -3.602 1 92.62 85 THR A O 1
ATOM 656 N N . ALA A 1 86 ? -4.609 -6.359 -5.633 1 95.56 86 ALA A N 1
ATOM 657 C CA . ALA A 1 86 ? -3.238 -5.887 -5.805 1 95.56 86 ALA A CA 1
ATOM 658 C C . ALA A 1 86 ? -2.914 -4.773 -4.812 1 95.56 86 ALA A C 1
ATOM 660 O O . ALA A 1 86 ? -1.743 -4.512 -4.527 1 95.56 86 ALA A O 1
ATOM 661 N N . ALA A 1 87 ? -3.971 -4.164 -4.25 1 92.94 87 ALA A N 1
ATOM 662 C CA . ALA A 1 87 ? -3.777 -3.043 -3.336 1 92.94 87 ALA A CA 1
ATOM 663 C C . ALA A 1 87 ? -3.725 -3.518 -1.888 1 92.94 87 ALA A C 1
ATOM 665 O O . ALA A 1 87 ? -3.445 -2.73 -0.979 1 92.94 87 ALA A O 1
ATOM 666 N N . THR A 1 88 ? -4.062 -4.809 -1.696 1 92.62 88 THR A N 1
ATOM 667 C CA . THR A 1 88 ? -3.996 -5.312 -0.33 1 92.62 88 THR A CA 1
ATOM 668 C C . THR A 1 88 ? -2.652 -4.973 0.307 1 92.62 88 THR A C 1
ATOM 670 O O . THR A 1 88 ? -1.605 -5.102 -0.332 1 92.62 88 THR A O 1
ATOM 673 N N . THR A 1 89 ? -2.66 -4.555 1.58 1 91.44 89 THR A N 1
ATOM 674 C CA . THR A 1 89 ? -1.528 -3.924 2.248 1 91.44 89 THR A CA 1
ATOM 675 C C . THR A 1 89 ? -0.298 -4.824 2.197 1 91.44 89 THR A C 1
ATOM 677 O O . THR A 1 89 ? 0.802 -4.363 1.883 1 91.44 89 THR A O 1
ATOM 680 N N . TYR A 1 90 ? -0.454 -6.098 2.523 1 90.94 90 TYR A N 1
ATOM 681 C CA . TYR A 1 90 ? 0.746 -6.918 2.615 1 90.94 90 TYR A CA 1
ATOM 682 C C . TYR A 1 90 ? 1.27 -7.277 1.23 1 90.94 90 TYR A C 1
ATOM 684 O O . TYR A 1 90 ? 2.465 -7.527 1.058 1 90.94 90 TYR A O 1
ATOM 692 N N . PHE A 1 91 ? 0.453 -7.238 0.178 1 95.81 91 PHE A N 1
ATOM 693 C CA . PHE A 1 91 ? 0.98 -7.398 -1.172 1 95.81 91 PHE A CA 1
ATOM 694 C C . PHE A 1 91 ? 1.684 -6.125 -1.632 1 95.81 91 PHE A C 1
ATOM 696 O O . PHE A 1 91 ? 2.723 -6.191 -2.293 1 95.81 91 PHE A O 1
ATOM 703 N N . HIS A 1 92 ? 1.039 -4.957 -1.301 1 95.25 92 HIS A N 1
ATOM 704 C CA . HIS A 1 92 ? 1.712 -3.689 -1.56 1 95.25 92 HIS A CA 1
ATOM 705 C C . HIS A 1 92 ? 3.084 -3.646 -0.896 1 95.25 92 HIS A C 1
ATOM 707 O O . HIS A 1 92 ? 4.07 -3.264 -1.527 1 95.25 92 HIS A O 1
ATOM 713 N N . LYS A 1 93 ? 3.139 -4.078 0.34 1 93.44 93 LYS A N 1
ATOM 714 C CA . LYS A 1 93 ? 4.395 -4.09 1.084 1 93.44 93 LYS A CA 1
ATOM 715 C C . LYS A 1 93 ? 5.422 -5 0.415 1 93.44 93 LYS A C 1
ATOM 717 O O . LYS A 1 93 ? 6.586 -4.621 0.262 1 93.44 93 LYS A O 1
ATOM 722 N N . LEU A 1 94 ? 4.98 -6.164 0.06 1 94.62 94 LEU A N 1
ATOM 723 C CA . LEU A 1 94 ? 5.879 -7.117 -0.583 1 94.62 94 LEU A CA 1
ATOM 724 C C . LEU A 1 94 ? 6.469 -6.527 -1.859 1 94.62 94 LEU A C 1
ATOM 726 O O . LEU A 1 94 ? 7.691 -6.531 -2.043 1 94.62 94 LEU A O 1
ATOM 730 N N . CYS A 1 95 ? 5.617 -6.004 -2.738 1 96.31 95 CYS A N 1
ATOM 731 C CA . CYS A 1 95 ? 6.078 -5.441 -4.004 1 96.31 95 CYS A CA 1
ATOM 732 C C . CYS A 1 95 ? 7 -4.25 -3.766 1 96.31 95 CYS A C 1
ATOM 734 O O . CYS A 1 95 ? 8.023 -4.113 -4.434 1 96.31 95 CYS A O 1
ATOM 736 N N . PHE A 1 96 ? 6.613 -3.381 -2.834 1 93.12 96 PHE A N 1
ATOM 737 C CA . PHE A 1 96 ? 7.395 -2.199 -2.486 1 93.12 96 PHE A CA 1
ATOM 738 C C . PHE A 1 96 ? 8.789 -2.592 -2.018 1 93.12 96 PHE A C 1
ATOM 740 O O . PHE A 1 96 ? 9.789 -2.055 -2.5 1 93.12 96 PHE A O 1
ATOM 747 N N . GLU A 1 97 ? 8.883 -3.609 -1.151 1 90.62 97 GLU A N 1
ATOM 748 C CA . GLU A 1 97 ? 10.148 -4.02 -0.55 1 90.62 97 GLU A CA 1
ATOM 749 C C . GLU A 1 97 ? 11.008 -4.793 -1.546 1 90.62 97 GLU A C 1
ATOM 751 O O . GLU A 1 97 ? 12.234 -4.629 -1.579 1 90.62 97 GLU A O 1
ATOM 756 N N . ILE A 1 98 ? 10.367 -5.613 -2.342 1 91.81 98 ILE A N 1
ATOM 757 C CA . ILE A 1 98 ? 11.125 -6.352 -3.348 1 91.81 98 ILE A CA 1
ATOM 758 C C . ILE A 1 98 ? 11.75 -5.371 -4.34 1 91.81 98 ILE A C 1
ATOM 760 O O . ILE A 1 98 ? 12.898 -5.543 -4.754 1 91.81 98 ILE A O 1
ATOM 764 N N . THR A 1 99 ? 11.016 -4.363 -4.707 1 91.44 99 THR A N 1
ATOM 765 C CA . THR A 1 99 ? 11.516 -3.357 -5.637 1 91.44 99 THR A CA 1
ATOM 766 C C . THR A 1 99 ? 12.734 -2.643 -5.055 1 91.44 99 THR A C 1
ATOM 768 O O . THR A 1 99 ? 13.68 -2.326 -5.777 1 91.44 99 THR A O 1
ATOM 771 N N . SER A 1 100 ? 12.68 -2.453 -3.795 1 83.69 100 SER A N 1
ATOM 772 C CA . SER A 1 100 ? 13.781 -1.775 -3.115 1 83.69 100 SER A CA 1
ATOM 773 C C . SER A 1 100 ? 15.008 -2.68 -3.006 1 83.69 100 SER A C 1
ATOM 775 O O . SER A 1 100 ? 16.141 -2.217 -3.131 1 83.69 100 SER A O 1
ATOM 777 N N . GLU A 1 101 ? 14.742 -3.996 -2.84 1 82.75 101 GLU A N 1
ATOM 778 C CA . GLU A 1 101 ? 15.82 -4.953 -2.588 1 82.75 101 GLU A CA 1
ATOM 779 C C . GLU A 1 101 ? 16.406 -5.48 -3.893 1 82.75 101 GLU A C 1
ATOM 781 O O . GLU A 1 101 ? 17.594 -5.789 -3.965 1 82.75 101 GLU A O 1
ATOM 786 N N . ILE A 1 102 ? 15.445 -5.645 -4.844 1 82.38 102 ILE A N 1
ATOM 787 C CA . ILE A 1 102 ? 15.781 -6.168 -6.16 1 82.38 102 ILE A CA 1
ATOM 788 C C . ILE A 1 102 ? 15.609 -5.07 -7.211 1 82.38 102 ILE A C 1
ATOM 790 O O . ILE A 1 102 ? 14.484 -4.723 -7.574 1 82.38 102 ILE A O 1
ATOM 794 N N . PRO A 1 103 ? 16.734 -4.328 -7.422 1 81.69 103 PRO A N 1
ATOM 795 C CA . PRO A 1 103 ? 16.406 -3.295 -8.414 1 81.69 103 PRO A CA 1
ATOM 796 C C . PRO A 1 103 ? 15.719 -3.859 -9.648 1 81.69 103 PRO A C 1
ATOM 798 O O . PRO A 1 103 ? 16.375 -4.359 -10.562 1 81.69 103 PRO A O 1
ATOM 801 N N . ALA A 1 104 ? 14.359 -3.955 -9.625 1 91.75 104 ALA A N 1
ATOM 802 C CA . ALA A 1 104 ? 13.492 -4.402 -10.703 1 91.75 104 ALA A CA 1
ATOM 803 C C . ALA A 1 104 ? 12.242 -3.537 -10.797 1 91.75 104 ALA A C 1
ATOM 805 O O . ALA A 1 104 ? 11.844 -2.898 -9.82 1 91.75 104 ALA A O 1
ATOM 806 N N . VAL A 1 105 ? 11.734 -3.463 -11.93 1 95.5 105 VAL A N 1
ATOM 807 C CA . VAL A 1 105 ? 10.398 -2.895 -12.086 1 95.5 105 VAL A CA 1
ATOM 808 C C . VAL A 1 105 ? 9.344 -3.973 -11.828 1 95.5 105 VAL A C 1
ATOM 810 O O . VAL A 1 105 ? 9.406 -5.055 -12.414 1 95.5 105 VAL A O 1
ATOM 813 N N . ILE A 1 106 ? 8.438 -3.695 -10.93 1 98 106 ILE A N 1
ATOM 814 C CA . ILE A 1 106 ? 7.395 -4.676 -10.648 1 98 106 ILE A CA 1
ATOM 815 C C . ILE A 1 106 ? 6.07 -4.215 -11.258 1 98 106 ILE A C 1
ATOM 817 O O . ILE A 1 106 ? 5.703 -3.041 -11.141 1 98 106 ILE A O 1
ATOM 821 N N . VAL A 1 107 ? 5.398 -5.078 -11.93 1 98.69 107 VAL A N 1
ATOM 822 C CA . VAL A 1 107 ? 4.035 -4.91 -12.43 1 98.69 107 VAL A CA 1
ATOM 823 C C . VAL A 1 107 ? 3.086 -5.809 -11.641 1 98.69 107 VAL A C 1
ATOM 825 O O . VAL A 1 107 ? 2.982 -7.004 -11.914 1 98.69 107 VAL A O 1
ATOM 828 N N . SER A 1 108 ? 2.426 -5.246 -10.625 1 98.81 108 SER A N 1
ATOM 829 C CA . SER A 1 108 ? 1.479 -5.992 -9.805 1 98.81 108 SER A CA 1
ATOM 830 C C . SER A 1 108 ? 0.073 -5.941 -10.391 1 98.81 108 SER A C 1
ATOM 832 O O . SER A 1 108 ? -0.562 -4.887 -10.406 1 98.81 108 SER A O 1
ATOM 834 N N . VAL A 1 109 ? -0.469 -7.066 -10.773 1 98.81 109 VAL A N 1
ATOM 835 C CA . VAL A 1 109 ? -1.66 -7.125 -11.609 1 98.81 109 VAL A CA 1
ATOM 836 C C . VAL A 1 109 ? -2.896 -7.336 -10.742 1 98.81 109 VAL A C 1
ATOM 838 O O . VAL A 1 109 ? -2.898 -8.188 -9.852 1 98.81 109 VAL A O 1
ATOM 841 N N . GLU A 1 110 ? -3.893 -6.496 -10.922 1 98.19 110 GLU A N 1
ATOM 842 C CA . GLU A 1 110 ? -5.238 -6.734 -10.414 1 98.19 110 GLU A CA 1
ATOM 843 C C . GLU A 1 110 ? -6.09 -7.484 -11.43 1 98.19 110 GLU A C 1
ATOM 845 O O . GLU A 1 110 ? -6.25 -7.035 -12.57 1 98.19 110 GLU A O 1
ATOM 850 N N . TYR A 1 111 ? -6.551 -8.641 -11.062 1 98.06 111 TYR A N 1
ATOM 851 C CA . TYR A 1 111 ? -7.352 -9.484 -11.945 1 98.06 111 TYR A CA 1
ATOM 852 C C . TYR A 1 111 ? -8.742 -9.703 -11.367 1 98.06 111 TYR A C 1
ATOM 854 O O . TYR A 1 111 ? -8.992 -9.422 -10.195 1 98.06 111 TYR A O 1
ATOM 862 N N . ARG A 1 112 ? -9.688 -10.188 -12.156 1 96.5 112 ARG A N 1
ATOM 863 C CA . ARG A 1 112 ? -11.047 -10.477 -11.703 1 96.5 112 ARG A CA 1
ATOM 864 C C . ARG A 1 112 ? -11.062 -11.641 -10.727 1 96.5 112 ARG A C 1
ATOM 866 O O . ARG A 1 112 ? -10.273 -12.586 -10.859 1 96.5 112 ARG A O 1
ATOM 873 N N . ARG A 1 113 ? -12.016 -11.633 -9.789 1 93.81 113 ARG A N 1
ATOM 874 C CA . ARG A 1 113 ? -12.008 -12.625 -8.719 1 93.81 113 ARG A CA 1
ATOM 875 C C . ARG A 1 113 ? -13.289 -13.445 -8.727 1 93.81 113 ARG A C 1
ATOM 877 O O . ARG A 1 113 ? -14.328 -12.977 -9.188 1 93.81 113 ARG A O 1
ATOM 884 N N . ALA A 1 114 ? -13.133 -14.586 -8.305 1 94.75 114 ALA A N 1
ATOM 885 C CA . ALA A 1 114 ? -14.258 -15.469 -8.023 1 94.75 114 ALA A CA 1
ATOM 886 C C . ALA A 1 114 ? -14.977 -15.055 -6.746 1 94.75 114 ALA A C 1
ATOM 888 O O . ALA A 1 114 ? -14.398 -14.375 -5.895 1 94.75 114 ALA A O 1
ATOM 889 N N . PRO A 1 115 ? -16.281 -15.336 -6.531 1 92.75 115 PRO A N 1
ATOM 890 C CA . PRO A 1 115 ? -17.031 -16.266 -7.387 1 92.75 115 PRO A CA 1
ATOM 891 C C . PRO A 1 115 ? -17.703 -15.555 -8.562 1 92.75 115 PRO A C 1
ATOM 893 O O . PRO A 1 115 ? -18.266 -16.219 -9.445 1 92.75 115 PRO A O 1
ATOM 896 N N . GLU A 1 116 ? -17.656 -14.18 -8.586 1 92 116 GLU A N 1
ATOM 897 C CA . GLU A 1 116 ? -18.281 -13.453 -9.688 1 92 116 GLU A CA 1
ATOM 898 C C . GLU A 1 116 ? -17.656 -13.828 -11.031 1 92 116 GLU A C 1
ATOM 900 O O . GLU A 1 116 ? -18.344 -13.891 -12.047 1 92 116 GLU A O 1
ATOM 905 N N . HIS A 1 117 ? -16.422 -14.023 -11.023 1 96.38 117 HIS A N 1
ATOM 906 C CA . HIS A 1 117 ? -15.664 -14.469 -12.188 1 96.38 117 HIS A CA 1
ATOM 907 C C . HIS A 1 117 ? -14.789 -15.672 -11.852 1 96.38 117 HIS A C 1
ATOM 909 O O . HIS A 1 117 ? -13.617 -15.516 -11.5 1 96.38 117 HIS A O 1
ATOM 915 N N . ARG A 1 118 ? -15.266 -16.781 -12.016 1 97.56 118 ARG A N 1
ATOM 916 C CA . ARG A 1 118 ? -14.578 -18.031 -11.711 1 97.56 118 ARG A CA 1
ATOM 917 C C . ARG A 1 118 ? -13.438 -18.281 -12.695 1 97.56 118 ARG A C 1
ATOM 919 O O . ARG A 1 118 ? -13.375 -17.656 -13.758 1 97.56 118 ARG A O 1
ATOM 926 N N . LEU A 1 119 ? -12.469 -19.156 -12.328 1 98.31 119 LEU A N 1
ATOM 927 C CA . LEU A 1 119 ? -11.453 -19.594 -13.273 1 98.31 119 LEU A CA 1
ATOM 928 C C . LEU A 1 119 ? -12.094 -20.125 -14.555 1 98.31 119 LEU A C 1
ATOM 930 O O . LEU A 1 119 ? -13.148 -20.766 -14.508 1 98.31 119 LEU A O 1
ATOM 934 N N . PRO A 1 120 ? -11.547 -19.719 -15.695 1 98.5 120 PRO A N 1
ATOM 935 C CA . PRO A 1 120 ? -10.172 -19.25 -15.891 1 98.5 120 PRO A CA 1
ATOM 936 C C . PRO A 1 120 ? -10.094 -17.734 -16.031 1 98.5 120 PRO A C 1
ATOM 938 O O . PRO A 1 120 ? -9.164 -17.219 -16.656 1 98.5 120 PRO A O 1
ATOM 941 N N . ALA A 1 121 ? -11.016 -16.969 -15.492 1 98.69 121 ALA A N 1
ATOM 942 C CA . ALA A 1 121 ? -11.047 -15.516 -15.664 1 98.69 121 ALA A CA 1
ATOM 943 C C . ALA A 1 121 ? -9.734 -14.883 -15.203 1 98.69 121 ALA A C 1
ATOM 945 O O . ALA A 1 121 ? -9.188 -14.008 -15.883 1 98.69 121 ALA A O 1
ATOM 946 N N . ALA A 1 122 ? -9.242 -15.289 -14.047 1 98.69 122 ALA A N 1
ATOM 947 C CA . ALA A 1 122 ? -7.996 -14.75 -13.516 1 98.69 122 ALA A CA 1
ATOM 948 C C . ALA A 1 122 ? -6.836 -15.016 -14.469 1 98.69 122 ALA A C 1
ATOM 950 O O . ALA A 1 122 ? -6 -14.141 -14.711 1 98.69 122 ALA A O 1
ATOM 951 N N . TYR A 1 123 ? -6.809 -16.266 -15.023 1 98.75 123 TYR A N 1
ATOM 952 C CA . TYR A 1 123 ? -5.762 -16.609 -15.977 1 98.75 123 TYR A CA 1
ATOM 953 C C . TYR A 1 123 ? -5.852 -15.742 -17.219 1 98.75 123 TYR A C 1
ATOM 955 O O . TYR A 1 123 ? -4.832 -15.266 -17.734 1 98.75 123 TYR A O 1
ATOM 963 N N . ASP A 1 124 ? -7.086 -15.562 -17.703 1 98.69 124 ASP A N 1
ATOM 964 C CA . ASP A 1 124 ? -7.312 -14.734 -18.875 1 98.69 124 ASP A CA 1
ATOM 965 C C . ASP A 1 124 ? -6.828 -13.305 -18.641 1 98.69 124 ASP A C 1
ATOM 967 O O . ASP A 1 124 ? -6.121 -12.742 -19.484 1 98.69 124 ASP A O 1
ATOM 971 N N . ASP A 1 125 ? -7.191 -12.789 -17.547 1 98.81 125 ASP A N 1
ATOM 972 C CA . ASP A 1 125 ? -6.805 -11.422 -17.203 1 98.81 125 ASP A CA 1
ATOM 973 C C . ASP A 1 125 ? -5.289 -11.297 -17.094 1 98.81 125 ASP A C 1
ATOM 975 O O . ASP A 1 125 ? -4.707 -10.305 -17.531 1 98.81 125 ASP A O 1
ATOM 979 N N . CYS A 1 126 ? -4.625 -12.25 -16.469 1 98.81 126 CYS A N 1
ATOM 980 C CA . CYS A 1 126 ? -3.186 -12.195 -16.25 1 98.81 126 CYS A CA 1
ATOM 981 C C . CYS A 1 126 ? -2.428 -12.391 -17.562 1 98.81 126 CYS A C 1
ATOM 983 O O . CYS A 1 126 ? -1.355 -11.812 -17.75 1 98.81 126 CYS A O 1
ATOM 985 N N . MET A 1 127 ? -2.99 -13.18 -18.5 1 98.31 127 MET A N 1
ATOM 986 C CA . MET A 1 127 ? -2.432 -13.273 -19.844 1 98.31 127 MET A CA 1
ATOM 987 C C . MET A 1 127 ? -2.551 -11.945 -20.578 1 98.31 127 MET A C 1
ATOM 989 O O . MET A 1 127 ? -1.62 -11.523 -21.266 1 98.31 127 MET A O 1
ATOM 993 N N . GLU A 1 128 ? -3.695 -11.359 -20.422 1 98.19 128 GLU A N 1
ATOM 994 C CA . GLU A 1 128 ? -3.887 -10.047 -21.016 1 98.19 128 GLU A CA 1
ATOM 995 C C . GLU A 1 128 ? -2.883 -9.031 -20.469 1 98.19 128 GLU A C 1
ATOM 997 O O . GLU A 1 128 ? -2.348 -8.211 -21.219 1 98.19 128 GLU A O 1
ATOM 1002 N N . ALA A 1 129 ? -2.635 -9.094 -19.172 1 98.5 129 ALA A N 1
ATOM 1003 C CA . ALA A 1 129 ? -1.663 -8.203 -18.547 1 98.5 129 ALA A CA 1
ATOM 1004 C C . ALA A 1 129 ? -0.264 -8.43 -19.109 1 98.5 129 ALA A C 1
ATOM 1006 O O . ALA A 1 129 ? 0.487 -7.48 -19.328 1 98.5 129 ALA A O 1
ATOM 1007 N N . LEU A 1 130 ? 0.087 -9.688 -19.312 1 98.12 130 LEU A N 1
ATOM 1008 C CA . LEU A 1 130 ? 1.372 -10.023 -19.922 1 98.12 130 LEU A CA 1
ATOM 1009 C C . LEU A 1 130 ? 1.504 -9.391 -21.312 1 98.12 130 LEU A C 1
ATOM 1011 O O . LEU A 1 130 ? 2.535 -8.797 -21.625 1 98.12 130 LEU A O 1
ATOM 1015 N N . HIS A 1 131 ? 0.502 -9.5 -22.094 1 97 131 HIS A N 1
ATOM 1016 C CA . HIS A 1 131 ? 0.493 -8.898 -23.422 1 97 131 HIS A CA 1
ATOM 1017 C C . HIS A 1 131 ? 0.552 -7.375 -23.328 1 97 131 HIS A C 1
ATOM 1019 O O . HIS A 1 131 ? 1.206 -6.727 -24.156 1 97 131 HIS A O 1
ATOM 1025 N N . TRP A 1 132 ? -0.188 -6.867 -22.406 1 97.75 132 TRP A N 1
ATOM 1026 C CA . TRP A 1 132 ? -0.169 -5.426 -22.188 1 97.75 132 TRP A CA 1
ATOM 1027 C C . TRP A 1 132 ? 1.247 -4.938 -21.906 1 97.75 132 TRP A C 1
ATOM 1029 O O . TRP A 1 132 ? 1.68 -3.918 -22.453 1 97.75 132 TRP A O 1
ATOM 1039 N N . VAL A 1 133 ? 2.023 -5.629 -21.016 1 97.88 133 VAL A N 1
ATOM 1040 C CA . VAL A 1 133 ? 3.396 -5.258 -20.703 1 97.88 133 VAL A CA 1
ATOM 1041 C C . VAL A 1 133 ? 4.238 -5.223 -21.969 1 97.88 133 VAL A C 1
ATOM 1043 O O . VAL A 1 133 ? 5.055 -4.32 -22.156 1 97.88 133 VAL A O 1
ATOM 1046 N N . ARG A 1 134 ? 4.012 -6.078 -22.797 1 95.56 134 ARG A N 1
ATOM 1047 C CA . ARG A 1 134 ? 4.754 -6.199 -24.047 1 95.56 134 ARG A CA 1
ATOM 1048 C C . ARG A 1 134 ? 4.477 -5.016 -24.969 1 95.56 134 ARG A C 1
ATOM 1050 O O . ARG A 1 134 ? 5.363 -4.57 -25.688 1 95.56 134 ARG A O 1
ATOM 1057 N N . THR A 1 135 ? 3.322 -4.504 -24.938 1 95.94 135 THR A N 1
ATOM 1058 C CA . THR A 1 135 ? 2.898 -3.605 -26 1 95.94 135 THR A CA 1
ATOM 1059 C C . THR A 1 135 ? 2.732 -2.182 -25.484 1 95.94 135 THR A C 1
ATOM 1061 O O . THR A 1 135 ? 2.637 -1.232 -26.266 1 95.94 135 THR A O 1
ATOM 1064 N N . THR A 1 136 ? 2.695 -2.025 -24.219 1 96.56 136 THR A N 1
ATOM 1065 C CA . THR A 1 136 ? 2.371 -0.726 -23.641 1 96.56 136 THR A CA 1
ATOM 1066 C C . THR A 1 136 ? 3.459 0.295 -23.969 1 96.56 136 THR A C 1
ATOM 1068 O O . THR A 1 136 ? 4.637 -0.057 -24.062 1 96.56 136 THR A O 1
ATOM 1071 N N . ASP A 1 137 ? 3.051 1.562 -24.031 1 96.12 137 ASP A N 1
ATOM 1072 C CA . ASP A 1 137 ? 3.982 2.674 -24.203 1 96.12 137 ASP A CA 1
ATOM 1073 C C . ASP A 1 137 ? 4.262 3.365 -22.875 1 96.12 137 ASP A C 1
ATOM 1075 O O . ASP A 1 137 ? 4.793 4.477 -22.844 1 96.12 137 ASP A O 1
ATOM 1079 N N . GLU A 1 138 ? 3.893 2.705 -21.797 1 95.5 138 GLU A N 1
ATOM 1080 C CA . GLU A 1 138 ? 4.117 3.273 -20.484 1 95.5 138 GLU A CA 1
ATOM 1081 C C . GLU A 1 138 ? 5.594 3.586 -20.25 1 95.5 138 GLU A C 1
ATOM 1083 O O . GLU A 1 138 ? 6.441 2.689 -20.312 1 95.5 138 GLU A O 1
ATOM 1088 N N . GLU A 1 139 ? 5.914 4.793 -19.906 1 93.44 139 GLU A N 1
ATOM 1089 C CA . GLU A 1 139 ? 7.277 5.312 -19.875 1 93.44 139 GLU A CA 1
ATOM 1090 C C . GLU A 1 139 ? 8.133 4.578 -18.859 1 93.44 139 GLU A C 1
ATOM 1092 O O . GLU A 1 139 ? 9.328 4.352 -19.078 1 93.44 139 GLU A O 1
ATOM 1097 N N . TRP A 1 140 ? 7.574 4.242 -17.703 1 93.19 140 TRP A N 1
ATOM 1098 C CA . TRP A 1 140 ? 8.359 3.559 -16.672 1 93.19 140 TRP A CA 1
ATOM 1099 C C . TRP A 1 140 ? 8.898 2.23 -17.203 1 93.19 140 TRP A C 1
ATOM 1101 O O . TRP A 1 140 ? 9.992 1.806 -16.828 1 93.19 140 TRP A O 1
ATOM 1111 N N . LEU A 1 141 ? 8.102 1.617 -18.016 1 96.06 141 LEU A N 1
ATOM 1112 C CA . LEU A 1 141 ? 8.539 0.341 -18.562 1 96.06 141 LEU A CA 1
ATOM 1113 C C . LEU A 1 141 ? 9.461 0.555 -19.766 1 96.06 141 LEU A C 1
ATOM 1115 O O . LEU A 1 141 ? 10.57 0.019 -19.797 1 96.06 141 LEU A O 1
ATOM 1119 N N . THR A 1 142 ? 9.102 1.437 -20.703 1 95.56 142 THR A N 1
ATOM 1120 C CA . THR A 1 142 ? 9.859 1.601 -21.938 1 95.56 142 THR A CA 1
ATOM 1121 C C . THR A 1 142 ? 11.227 2.213 -21.641 1 95.56 142 THR A C 1
ATOM 1123 O O . THR A 1 142 ? 12.203 1.901 -22.328 1 95.56 142 THR A O 1
ATOM 1126 N N . ARG A 1 143 ? 11.273 3 -20.594 1 92.69 143 ARG A N 1
ATOM 1127 C CA . ARG A 1 143 ? 12.516 3.713 -20.312 1 92.69 143 ARG A CA 1
ATOM 1128 C C . ARG A 1 143 ? 13.422 2.891 -19.406 1 92.69 143 ARG A C 1
ATOM 1130 O O . ARG A 1 143 ? 14.641 2.896 -19.578 1 92.69 143 ARG A O 1
ATOM 1137 N N . TYR A 1 144 ? 12.836 2.102 -18.562 1 92.69 144 TYR A N 1
ATOM 1138 C CA . TYR A 1 144 ? 13.688 1.598 -17.484 1 92.69 144 TYR A CA 1
ATOM 1139 C C . TYR A 1 144 ? 13.719 0.074 -17.484 1 92.69 144 TYR A C 1
ATOM 1141 O O . TYR A 1 144 ? 14.57 -0.534 -16.828 1 92.69 144 TYR A O 1
ATOM 1149 N N . ALA A 1 145 ? 12.898 -0.576 -18.172 1 94.81 145 ALA A N 1
ATOM 1150 C CA . ALA A 1 145 ? 12.773 -2.027 -18.078 1 94.81 145 ALA A CA 1
ATOM 1151 C C . ALA A 1 145 ? 13.547 -2.725 -19.188 1 94.81 145 ALA A C 1
ATOM 1153 O O . ALA A 1 145 ? 13.562 -2.254 -20.328 1 94.81 145 ALA A O 1
ATOM 1154 N N . ASP A 1 146 ? 14.195 -3.783 -18.891 1 95.5 146 ASP A N 1
ATOM 1155 C CA . ASP A 1 146 ? 14.797 -4.703 -19.844 1 95.5 146 ASP A CA 1
ATOM 1156 C C . ASP A 1 146 ? 13.828 -5.828 -20.219 1 95.5 146 ASP A C 1
ATOM 1158 O O . ASP A 1 146 ? 13.695 -6.801 -19.469 1 95.5 146 ASP A O 1
ATOM 1162 N N . TYR A 1 147 ? 13.273 -5.777 -21.312 1 96.81 147 TYR A N 1
ATOM 1163 C CA . TYR A 1 147 ? 12.219 -6.699 -21.734 1 96.81 147 TYR A CA 1
ATOM 1164 C C . TYR A 1 147 ? 12.781 -8.102 -21.953 1 96.81 147 TYR A C 1
ATOM 1166 O O . TYR A 1 147 ? 12.031 -9.07 -22.047 1 96.81 147 TYR A O 1
ATOM 1174 N N . SER A 1 148 ? 14.078 -8.188 -22.078 1 95.88 148 SER A N 1
ATOM 1175 C CA . SER A 1 148 ? 14.68 -9.5 -22.266 1 95.88 148 SER A CA 1
ATOM 1176 C C . SER A 1 148 ? 14.867 -10.219 -20.938 1 95.88 148 SER A C 1
ATOM 1178 O O . SER A 1 148 ? 15.297 -11.375 -20.906 1 95.88 148 SER A O 1
ATOM 1180 N N . LYS A 1 149 ? 14.539 -9.602 -19.828 1 96.19 149 LYS A N 1
ATOM 1181 C CA . LYS A 1 149 ? 14.641 -10.164 -18.484 1 96.19 149 LYS A CA 1
ATOM 1182 C C . LYS A 1 149 ? 13.32 -10.039 -17.734 1 96.19 149 LYS A C 1
ATOM 1184 O O . LYS A 1 149 ? 13.227 -9.312 -16.734 1 96.19 149 LYS A O 1
ATOM 1189 N N . CYS A 1 150 ? 12.391 -10.844 -18.141 1 97.75 150 CYS A N 1
ATOM 1190 C CA . CYS A 1 150 ? 11.055 -10.828 -17.531 1 97.75 150 CYS A CA 1
ATOM 1191 C C . CYS A 1 150 ? 10.844 -12.055 -16.656 1 97.75 150 CYS A C 1
ATOM 1193 O O . CYS A 1 150 ? 11.195 -13.172 -17.031 1 97.75 150 CYS A O 1
ATOM 1195 N N . PHE A 1 151 ? 10.312 -11.859 -15.531 1 98.5 151 PHE A N 1
ATOM 1196 C CA . PHE A 1 151 ? 9.977 -12.93 -14.602 1 98.5 151 PHE A CA 1
ATOM 1197 C C . PHE A 1 151 ? 8.516 -12.836 -14.18 1 98.5 151 PHE A C 1
ATOM 1199 O O . PHE A 1 151 ? 7.984 -11.734 -14 1 98.5 151 PHE A O 1
ATOM 1206 N N . LEU A 1 152 ? 7.844 -13.945 -14.055 1 98.81 152 LEU A N 1
ATOM 1207 C CA . LEU A 1 152 ? 6.527 -14.023 -13.43 1 98.81 152 LEU A CA 1
ATOM 1208 C C . LEU A 1 152 ? 6.641 -14.492 -11.984 1 98.81 152 LEU A C 1
ATOM 1210 O O . LEU A 1 152 ? 7.359 -15.453 -11.695 1 98.81 152 LEU A O 1
ATOM 1214 N N . MET A 1 153 ? 6.02 -13.766 -11.094 1 98.88 153 MET A N 1
ATOM 1215 C CA . MET A 1 153 ? 6.031 -14.125 -9.68 1 98.88 153 MET A CA 1
ATOM 1216 C C . MET A 1 153 ? 4.629 -14.047 -9.086 1 98.88 153 MET A C 1
ATOM 1218 O O . MET A 1 153 ? 3.82 -13.211 -9.5 1 98.88 153 MET A O 1
ATOM 1222 N N . GLY A 1 154 ? 4.309 -14.875 -8.211 1 98.88 154 GLY A N 1
ATOM 1223 C CA . GLY A 1 154 ? 3.02 -14.797 -7.539 1 98.88 154 GLY A CA 1
ATOM 1224 C C . GLY A 1 154 ? 2.996 -15.539 -6.215 1 98.88 154 GLY A C 1
ATOM 1225 O O . GLY A 1 154 ? 3.787 -16.453 -5.996 1 98.88 154 GLY A O 1
ATOM 1226 N N . SER A 1 155 ? 2.076 -15.156 -5.324 1 98.75 155 SER A N 1
ATOM 1227 C CA . SER A 1 155 ? 1.947 -15.758 -4.004 1 98.75 155 SER A CA 1
ATOM 1228 C C . SER A 1 155 ? 0.633 -16.516 -3.869 1 98.75 155 SER A C 1
ATOM 1230 O O . SER A 1 155 ? -0.43 -16 -4.215 1 98.75 155 SER A O 1
ATOM 1232 N N . SER A 1 156 ? 0.711 -17.766 -3.299 1 98.44 156 SER A N 1
ATOM 1233 C CA . SER A 1 156 ? -0.486 -18.578 -3.08 1 98.44 156 SER A CA 1
ATOM 1234 C C . SER A 1 156 ? -1.261 -18.781 -4.379 1 98.44 156 SER A C 1
ATOM 1236 O O . SER A 1 156 ? -0.728 -19.328 -5.348 1 98.44 156 SER A O 1
ATOM 1238 N N . ALA A 1 157 ? -2.52 -18.203 -4.496 1 98.75 157 ALA A N 1
ATOM 1239 C CA . ALA A 1 157 ? -3.266 -18.266 -5.75 1 98.75 157 ALA A CA 1
ATOM 1240 C C . ALA A 1 157 ? -2.494 -17.609 -6.887 1 98.75 157 ALA A C 1
ATOM 1242 O O . ALA A 1 157 ? -2.574 -18.047 -8.039 1 98.75 157 ALA A O 1
ATOM 1243 N N . GLY A 1 158 ? -1.708 -16.594 -6.535 1 98.88 158 GLY A N 1
ATOM 1244 C CA . GLY A 1 158 ? -0.84 -15.969 -7.527 1 98.88 158 GLY A CA 1
ATOM 1245 C C . GLY A 1 158 ? 0.231 -16.906 -8.047 1 98.88 158 GLY A C 1
ATOM 1246 O O . GLY A 1 158 ? 0.622 -16.828 -9.219 1 98.88 158 GLY A O 1
ATOM 1247 N N . GLY A 1 159 ? 0.774 -17.766 -7.145 1 98.94 159 GLY A N 1
ATOM 1248 C CA . GLY A 1 159 ? 1.695 -18.797 -7.598 1 98.94 159 GLY A CA 1
ATOM 1249 C C . GLY A 1 159 ? 1.059 -19.781 -8.555 1 98.94 159 GLY A C 1
ATOM 1250 O O . GLY A 1 159 ? 1.7 -20.25 -9.5 1 98.94 159 GLY A O 1
ATOM 1251 N N . ASN A 1 160 ? -0.181 -20.141 -8.258 1 98.88 160 ASN A N 1
ATOM 1252 C CA . ASN A 1 160 ? -0.964 -20.938 -9.188 1 98.88 160 ASN A CA 1
ATOM 1253 C C . ASN A 1 160 ? -1.107 -20.266 -10.539 1 98.88 160 ASN A C 1
ATOM 1255 O O . ASN A 1 160 ? -0.944 -20.906 -11.586 1 98.88 160 ASN A O 1
ATOM 1259 N N . ILE A 1 161 ? -1.355 -18.969 -10.508 1 98.94 161 ILE A N 1
ATOM 1260 C CA . ILE A 1 161 ? -1.483 -18.188 -11.734 1 98.94 161 ILE A CA 1
ATOM 1261 C C . ILE A 1 161 ? -0.171 -18.234 -12.516 1 98.94 161 ILE A C 1
ATOM 1263 O O . ILE A 1 161 ? -0.172 -18.406 -13.734 1 98.94 161 ILE A O 1
ATOM 1267 N N . VAL A 1 162 ? 0.947 -18.109 -11.82 1 98.94 162 VAL A N 1
ATOM 1268 C CA . VAL A 1 162 ? 2.256 -18.141 -12.469 1 98.94 162 VAL A CA 1
ATOM 1269 C C . VAL A 1 162 ? 2.424 -19.453 -13.234 1 98.94 162 VAL A C 1
ATOM 1271 O O . VAL A 1 162 ? 2.893 -19.453 -14.375 1 98.94 162 VAL A O 1
ATOM 1274 N N . TYR A 1 163 ? 2.041 -20.547 -12.625 1 98.75 163 TYR A N 1
ATOM 1275 C CA . TYR A 1 163 ? 2.164 -21.859 -13.266 1 98.75 163 TYR A CA 1
ATOM 1276 C C . TYR A 1 163 ? 1.32 -21.922 -14.531 1 98.75 163 TYR A C 1
ATOM 1278 O O . TYR A 1 163 ? 1.836 -22.219 -15.617 1 98.75 163 TYR A O 1
ATOM 1286 N N . HIS A 1 164 ? 0.085 -21.547 -14.445 1 98.5 164 HIS A N 1
ATOM 1287 C CA . HIS A 1 164 ? -0.837 -21.734 -15.562 1 98.5 164 HIS A CA 1
ATOM 1288 C C . HIS A 1 164 ? -0.601 -20.688 -16.641 1 98.5 164 HIS A C 1
ATOM 1290 O O . HIS A 1 164 ? -0.66 -20.984 -17.844 1 98.5 164 HIS A O 1
ATOM 1296 N N . VAL A 1 165 ? -0.385 -19.453 -16.219 1 98.5 165 VAL A N 1
ATOM 1297 C CA . VAL A 1 165 ? -0.093 -18.391 -17.188 1 98.5 165 VAL A CA 1
ATOM 1298 C C . VAL A 1 165 ? 1.257 -18.656 -17.844 1 98.5 165 VAL A C 1
ATOM 1300 O O . VAL A 1 165 ? 1.428 -18.406 -19.047 1 98.5 165 VAL A O 1
ATOM 1303 N N . GLY A 1 166 ? 2.262 -19.188 -17.078 1 98.38 166 GLY A N 1
ATOM 1304 C CA . GLY A 1 166 ? 3.533 -19.578 -17.656 1 98.38 166 GLY A CA 1
ATOM 1305 C C . GLY A 1 166 ? 3.387 -20.609 -18.766 1 98.38 166 GLY A C 1
ATOM 1306 O O . GLY A 1 166 ? 3.986 -20.484 -19.828 1 98.38 166 GLY A O 1
ATOM 1307 N N . LEU A 1 167 ? 2.551 -21.609 -18.516 1 97.56 167 LEU A N 1
ATOM 1308 C CA . LEU A 1 167 ? 2.326 -22.672 -19.5 1 97.56 167 LEU A CA 1
ATOM 1309 C C . LEU A 1 167 ? 1.606 -22.125 -20.734 1 97.56 167 LEU A C 1
ATOM 1311 O O . LEU A 1 167 ? 1.899 -22.516 -21.859 1 97.56 167 LEU A O 1
ATOM 1315 N N . ARG A 1 168 ? 0.693 -21.219 -20.531 1 97.19 168 ARG A N 1
ATOM 1316 C CA . ARG A 1 168 ? 0.015 -20.578 -21.656 1 97.19 168 ARG A CA 1
ATOM 1317 C C . ARG A 1 168 ? 0.983 -19.719 -22.469 1 97.19 168 ARG A C 1
ATOM 1319 O O . ARG A 1 168 ? 0.959 -19.734 -23.688 1 97.19 168 ARG A O 1
ATOM 1326 N N . ALA A 1 169 ? 1.79 -19 -21.766 1 97.81 169 ALA A N 1
ATOM 1327 C CA . ALA A 1 169 ? 2.725 -18.078 -22.391 1 97.81 169 ALA A CA 1
ATOM 1328 C C . ALA A 1 169 ? 3.744 -18.812 -23.25 1 97.81 169 ALA A C 1
ATOM 1330 O O . ALA A 1 169 ? 4.051 -18.391 -24.359 1 97.81 169 ALA A O 1
ATOM 1331 N N . VAL A 1 170 ? 4.246 -19.906 -22.719 1 97.25 170 VAL A N 1
ATOM 1332 C CA . VAL A 1 170 ? 5.281 -20.625 -23.453 1 97.25 170 VAL A CA 1
ATOM 1333 C C . VAL A 1 170 ? 4.695 -21.25 -24.719 1 97.25 170 VAL A C 1
ATOM 1335 O O . VAL A 1 170 ? 5.391 -21.391 -25.719 1 97.25 170 VAL A O 1
ATOM 1338 N N . ALA A 1 171 ? 3.422 -21.594 -24.703 1 94.38 171 ALA A N 1
ATOM 1339 C CA . ALA A 1 171 ? 2.742 -22.156 -25.859 1 94.38 171 ALA A CA 1
ATOM 1340 C C . ALA A 1 171 ? 2.68 -21.141 -27 1 94.38 171 ALA A C 1
ATOM 1342 O O . ALA A 1 171 ? 2.615 -21.516 -28.172 1 94.38 171 ALA A O 1
ATOM 1343 N N . CYS A 1 172 ? 2.727 -19.906 -26.703 1 93.56 172 CYS A N 1
ATOM 1344 C CA . CYS A 1 172 ? 2.697 -18.859 -27.719 1 93.56 172 CYS A CA 1
ATOM 1345 C C . CYS A 1 172 ? 3.885 -17.906 -27.562 1 93.56 172 CYS A C 1
ATOM 1347 O O . CYS A 1 172 ? 3.75 -16.703 -27.75 1 93.56 172 CYS A O 1
ATOM 1349 N N . VAL A 1 173 ? 4.98 -18.453 -27.234 1 92.88 173 VAL A N 1
ATOM 1350 C CA . VAL A 1 173 ? 6.16 -17.672 -26.859 1 92.88 173 VAL A CA 1
ATOM 1351 C C . VAL A 1 173 ? 6.578 -16.781 -28.031 1 92.88 173 VAL A C 1
ATOM 1353 O O . VAL A 1 173 ? 7.07 -15.672 -27.828 1 92.88 173 VAL A O 1
ATOM 1356 N N . GLU A 1 174 ? 6.336 -17.203 -29.234 1 90.44 174 GLU A N 1
ATOM 1357 C CA . GLU A 1 174 ? 6.684 -16.422 -30.422 1 90.44 174 GLU A CA 1
ATOM 1358 C C . GLU A 1 174 ? 5.887 -15.117 -30.484 1 90.44 174 GLU A C 1
ATOM 1360 O O . GLU A 1 174 ? 6.348 -14.133 -31.062 1 90.44 174 GLU A O 1
ATOM 1365 N N . ARG A 1 175 ? 4.777 -15.141 -29.828 1 88.62 175 ARG A N 1
ATOM 1366 C CA . ARG A 1 175 ? 3.904 -13.969 -29.875 1 88.62 175 ARG A CA 1
ATOM 1367 C C . ARG A 1 175 ? 4.332 -12.938 -28.844 1 88.62 175 ARG A C 1
ATOM 1369 O O . ARG A 1 175 ? 3.881 -11.789 -28.875 1 88.62 175 ARG A O 1
ATOM 1376 N N . LEU A 1 176 ? 5.184 -13.352 -27.938 1 91.12 176 LEU A N 1
ATOM 1377 C CA . LEU A 1 176 ? 5.645 -12.414 -26.922 1 91.12 176 LEU A CA 1
ATOM 1378 C C . LEU A 1 176 ? 6.734 -11.5 -27.453 1 91.12 176 LEU A C 1
ATOM 1380 O O . LEU A 1 176 ? 7.047 -10.477 -26.859 1 91.12 176 LEU A O 1
ATOM 1384 N N . MET A 1 177 ? 7.18 -11.812 -28.703 1 88.44 177 MET A N 1
ATOM 1385 C CA . MET A 1 177 ? 8.102 -10.938 -29.438 1 88.44 177 MET A CA 1
ATOM 1386 C C . MET A 1 177 ? 9.328 -10.617 -28.578 1 88.44 177 MET A C 1
ATOM 1388 O O . MET A 1 177 ? 10.094 -11.516 -28.234 1 88.44 177 MET A O 1
ATOM 1392 N N . HIS A 1 178 ? 9.445 -9.344 -28.188 1 91.69 178 HIS A N 1
ATOM 1393 C CA . HIS A 1 178 ? 10.672 -8.898 -27.531 1 91.69 178 HIS A CA 1
ATOM 1394 C C . HIS A 1 178 ? 10.625 -9.148 -26.031 1 91.69 178 HIS A C 1
ATOM 1396 O O . HIS A 1 178 ? 11.648 -9.062 -25.344 1 91.69 178 HIS A O 1
ATOM 1402 N N . LEU A 1 179 ? 9.461 -9.477 -25.516 1 95.94 179 LEU A N 1
ATOM 1403 C CA . LEU A 1 179 ? 9.352 -9.828 -24.109 1 95.94 179 LEU A CA 1
ATOM 1404 C C . LEU A 1 179 ? 9.797 -11.266 -23.859 1 95.94 179 LEU A C 1
ATOM 1406 O O . LEU A 1 179 ? 9.125 -12.203 -24.297 1 95.94 179 LEU A O 1
ATOM 1410 N N . LYS A 1 180 ? 10.891 -11.43 -23.203 1 97.06 180 LYS A N 1
ATOM 1411 C CA . LYS A 1 180 ? 11.438 -12.758 -22.969 1 97.06 180 LYS A CA 1
ATOM 1412 C C . LYS A 1 180 ? 11.297 -13.156 -21.5 1 97.06 180 LYS A C 1
ATOM 1414 O O . LYS A 1 180 ? 11.945 -12.57 -20.625 1 97.06 180 LYS A O 1
ATOM 1419 N N . ILE A 1 181 ? 10.57 -14.148 -21.234 1 97.94 181 ILE A N 1
ATOM 1420 C CA . ILE A 1 181 ? 10.438 -14.688 -19.891 1 97.94 181 ILE A CA 1
ATOM 1421 C C . ILE A 1 181 ? 11.656 -15.547 -19.562 1 97.94 181 ILE A C 1
ATOM 1423 O O . ILE A 1 181 ? 12.016 -16.453 -20.328 1 97.94 181 ILE A O 1
ATOM 1427 N N . GLN A 1 182 ? 12.273 -15.219 -18.453 1 97.38 182 GLN A N 1
ATOM 1428 C CA . GLN A 1 182 ? 13.469 -15.945 -18.047 1 97.38 182 GLN A CA 1
ATOM 1429 C C . GLN A 1 182 ? 13.164 -16.922 -16.906 1 97.38 182 GLN A C 1
ATOM 1431 O O . GLN A 1 182 ? 13.914 -17.875 -16.672 1 97.38 182 GLN A O 1
ATOM 1436 N N . GLY A 1 183 ? 12.07 -16.641 -16.203 1 98.12 183 GLY A N 1
ATOM 1437 C CA . GLY A 1 183 ? 11.828 -17.516 -15.062 1 98.12 183 GLY A CA 1
ATOM 1438 C C . GLY A 1 183 ? 10.453 -17.344 -14.453 1 98.12 183 GLY A C 1
ATOM 1439 O O . GLY A 1 183 ? 9.781 -16.344 -14.695 1 98.12 183 GLY A O 1
ATOM 1440 N N . LEU A 1 184 ? 10.008 -18.344 -13.719 1 98.81 184 LEU A N 1
ATOM 1441 C CA . LEU A 1 184 ? 8.758 -18.422 -12.977 1 98.81 184 LEU A CA 1
ATOM 1442 C C . LEU A 1 184 ? 9.031 -18.578 -11.484 1 98.81 184 LEU A C 1
ATOM 1444 O O . LEU A 1 184 ? 9.805 -19.453 -11.078 1 98.81 184 LEU A O 1
ATOM 1448 N N . ILE A 1 185 ? 8.445 -17.703 -10.695 1 98.81 185 ILE A N 1
ATOM 1449 C CA . ILE A 1 185 ? 8.625 -17.75 -9.242 1 98.81 185 ILE A CA 1
ATOM 1450 C C . ILE A 1 185 ? 7.285 -18.047 -8.57 1 98.81 185 ILE A C 1
ATOM 1452 O O . ILE A 1 185 ? 6.406 -17.188 -8.508 1 98.81 185 ILE A O 1
ATOM 1456 N N . LEU A 1 186 ? 7.141 -19.25 -8.086 1 98.94 186 LEU A N 1
ATOM 1457 C CA . LEU A 1 186 ? 5.941 -19.656 -7.367 1 98.94 186 LEU A CA 1
ATOM 1458 C C . LEU A 1 186 ? 6.16 -19.609 -5.859 1 98.94 186 LEU A C 1
ATOM 1460 O O . LEU A 1 186 ? 6.766 -20.516 -5.285 1 98.94 186 LEU A O 1
ATOM 1464 N N . HIS A 1 187 ? 5.668 -18.547 -5.23 1 98.75 187 HIS A N 1
ATOM 1465 C CA . HIS A 1 187 ? 5.785 -18.328 -3.791 1 98.75 187 HIS A CA 1
ATOM 1466 C C . HIS A 1 187 ? 4.629 -18.984 -3.041 1 98.75 187 HIS A C 1
ATOM 1468 O O . HIS A 1 187 ? 3.502 -18.484 -3.074 1 98.75 187 HIS A O 1
ATOM 1474 N N . HIS A 1 188 ? 4.863 -20.156 -2.318 1 98.44 188 HIS A N 1
ATOM 1475 C CA . HIS A 1 188 ? 3.91 -21.016 -1.635 1 98.44 188 HIS A CA 1
ATOM 1476 C C . HIS A 1 188 ? 2.637 -21.188 -2.455 1 98.44 188 HIS A C 1
ATOM 1478 O O . HIS A 1 188 ? 1.54 -20.891 -1.978 1 98.44 188 HIS A O 1
ATOM 1484 N N . PRO A 1 189 ? 2.793 -21.719 -3.629 1 98.88 189 PRO A N 1
ATOM 1485 C CA . PRO A 1 189 ? 1.686 -21.75 -4.586 1 98.88 189 PRO A CA 1
ATOM 1486 C C . PRO A 1 189 ? 0.476 -22.516 -4.07 1 98.88 189 PRO A C 1
ATOM 1488 O O . PRO A 1 189 ? 0.633 -23.484 -3.316 1 98.88 189 PRO A O 1
ATOM 1491 N N . PHE A 1 190 ? -0.701 -22.078 -4.512 1 98.88 190 PHE A N 1
ATOM 1492 C CA . PHE A 1 190 ? -2.002 -22.594 -4.109 1 98.88 190 PHE A CA 1
ATOM 1493 C C . PHE A 1 190 ? -2.465 -23.703 -5.059 1 98.88 190 PHE A C 1
ATOM 1495 O O . PHE A 1 190 ? -2.949 -23.422 -6.156 1 98.88 190 PHE A O 1
ATOM 1502 N N . PHE A 1 191 ? -2.271 -24.969 -4.672 1 98.75 191 PHE A N 1
ATOM 1503 C CA . PHE A 1 191 ? -2.764 -26.141 -5.395 1 98.75 191 PHE A CA 1
ATOM 1504 C C . PHE A 1 191 ? -3.641 -27 -4.5 1 98.75 191 PHE A C 1
ATOM 1506 O O . PHE A 1 191 ? -3.646 -26.828 -3.279 1 98.75 191 PHE A O 1
ATOM 1513 N N . GLY A 1 192 ? -4.438 -27.844 -5.113 1 97.94 192 GLY A N 1
ATOM 1514 C CA . GLY A 1 192 ? -5.371 -28.672 -4.367 1 97.94 192 GLY A CA 1
ATOM 1515 C C . GLY A 1 192 ? -5.535 -30.062 -4.953 1 97.94 192 GLY A C 1
ATOM 1516 O O . GLY A 1 192 ? -4.73 -30.484 -5.781 1 97.94 192 GLY A O 1
ATOM 1517 N N . GLY A 1 193 ? -6.461 -30.734 -4.422 1 98 193 GLY A N 1
ATOM 1518 C CA . GLY A 1 193 ? -6.836 -32.094 -4.781 1 98 193 GLY A CA 1
ATOM 1519 C C . GLY A 1 193 ? -7.879 -32.688 -3.859 1 98 193 GLY A C 1
ATOM 1520 O O . GLY A 1 193 ? -8.031 -32.25 -2.719 1 98 193 GLY A O 1
ATOM 1521 N N . VAL A 1 194 ? -8.539 -33.625 -4.387 1 97.81 194 VAL A N 1
ATOM 1522 C CA . VAL A 1 194 ? -9.602 -34.25 -3.607 1 97.81 194 VAL A CA 1
ATOM 1523 C C . VAL A 1 194 ? -8.984 -35.094 -2.482 1 97.81 194 VAL A C 1
ATOM 1525 O O . VAL A 1 194 ? -9.383 -34.969 -1.321 1 97.81 194 VAL A O 1
ATOM 1528 N N . GLU A 1 195 ? -8.031 -35.938 -2.85 1 97.88 195 GLU A N 1
ATOM 1529 C CA . GLU A 1 195 ? -7.363 -36.75 -1.829 1 97.88 195 GLU A CA 1
ATOM 1530 C C . GLU A 1 195 ? -6.391 -35.875 -1.013 1 97.88 195 GLU A C 1
ATOM 1532 O O . GLU A 1 195 ? -5.574 -35.156 -1.574 1 97.88 195 GLU A O 1
ATOM 1537 N N . ARG A 1 196 ? -6.449 -36.031 0.285 1 98.25 196 ARG A N 1
ATOM 1538 C CA . ARG A 1 196 ? -5.605 -35.219 1.171 1 98.25 196 ARG A CA 1
ATOM 1539 C C . ARG A 1 196 ? -4.172 -35.75 1.175 1 98.25 196 ARG A C 1
ATOM 1541 O O . ARG A 1 196 ? -3.943 -36.938 1.169 1 98.25 196 ARG A O 1
ATOM 1548 N N . THR A 1 197 ? -3.256 -34.812 1.142 1 98.44 197 THR A N 1
ATOM 1549 C CA . THR A 1 197 ? -1.856 -35.156 1.361 1 98.44 197 THR A CA 1
ATOM 1550 C C . THR A 1 197 ? -1.563 -35.312 2.852 1 98.44 197 THR A C 1
ATOM 1552 O O . THR A 1 197 ? -2.412 -35 3.691 1 98.44 197 THR A O 1
ATOM 1555 N N . ARG A 1 198 ? -0.356 -35.75 3.229 1 98.38 198 ARG A N 1
ATOM 1556 C CA . ARG A 1 198 ? 0.024 -35.938 4.625 1 98.38 198 ARG A CA 1
ATOM 1557 C C . ARG A 1 198 ? 0.05 -34.625 5.371 1 98.38 198 ARG A C 1
ATOM 1559 O O . ARG A 1 198 ? -0.407 -34.531 6.512 1 98.38 198 ARG A O 1
ATOM 1566 N N . SER A 1 199 ? 0.661 -33.594 4.754 1 98.5 199 SER A N 1
ATOM 1567 C CA . SER A 1 199 ? 0.723 -32.281 5.41 1 98.5 199 SER A CA 1
ATOM 1568 C C . SER A 1 199 ? -0.672 -31.703 5.625 1 98.5 199 SER A C 1
ATOM 1570 O O . SER A 1 199 ? -0.938 -31.062 6.648 1 98.5 199 SER A O 1
ATOM 1572 N N . GLU A 1 200 ? -1.60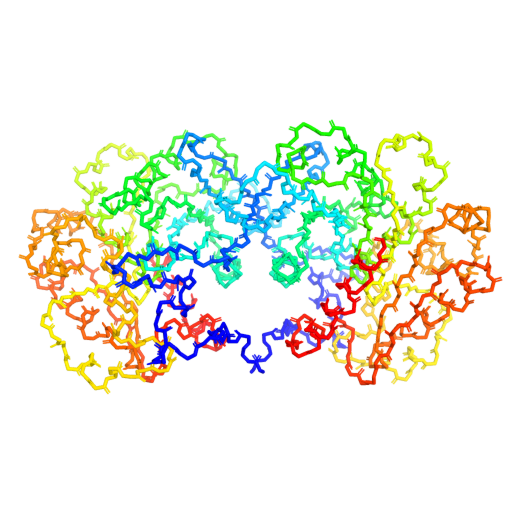8 -31.875 4.684 1 98.5 200 GLU A N 1
ATOM 1573 C CA . GLU A 1 200 ? -2.982 -31.406 4.82 1 98.5 200 GLU A CA 1
ATOM 1574 C C . GLU A 1 200 ? -3.693 -32.094 5.973 1 98.5 200 GLU A C 1
ATOM 1576 O O . GLU A 1 200 ? -4.496 -31.484 6.68 1 98.5 200 GLU A O 1
ATOM 1581 N N . ILE A 1 201 ? -3.406 -33.375 6.094 1 98.31 201 ILE A N 1
ATOM 1582 C CA . ILE A 1 201 ? -3.996 -34.125 7.195 1 98.31 201 ILE A CA 1
ATOM 1583 C C . ILE A 1 201 ? -3.42 -33.656 8.523 1 98.31 201 ILE A C 1
ATOM 1585 O O . ILE A 1 201 ? -4.164 -33.344 9.461 1 98.31 201 ILE A O 1
ATOM 1589 N N . ARG A 1 202 ? -2.131 -33.531 8.602 1 97.81 202 ARG A N 1
ATOM 1590 C CA . ARG A 1 202 ? -1.424 -33.156 9.82 1 97.81 202 ARG A CA 1
ATOM 1591 C C . ARG A 1 202 ? -1.841 -31.75 10.273 1 97.81 202 ARG A C 1
ATOM 1593 O O . ARG A 1 202 ? -1.945 -31.5 11.477 1 97.81 202 ARG A O 1
ATOM 1600 N N . LEU A 1 203 ? -2.084 -30.891 9.305 1 97.75 203 LEU A N 1
ATOM 1601 C CA . LEU A 1 203 ? -2.322 -29.484 9.617 1 97.75 203 LEU A CA 1
ATOM 1602 C C . LEU A 1 203 ? -3.75 -29.078 9.258 1 97.75 203 LEU A C 1
ATOM 1604 O O . LEU A 1 203 ? -3.998 -27.938 8.859 1 97.75 203 LEU A O 1
ATOM 1608 N N . ALA A 1 204 ? -4.641 -29.969 9.367 1 96.62 204 ALA A N 1
ATOM 1609 C CA . ALA A 1 204 ? -6.023 -29.781 8.938 1 96.62 204 ALA A CA 1
ATOM 1610 C C . ALA A 1 204 ? -6.656 -28.594 9.656 1 96.62 204 ALA A C 1
ATOM 1612 O O . ALA A 1 204 ? -7.445 -27.844 9.062 1 96.62 204 ALA A O 1
ATOM 1613 N N . ASN A 1 205 ? -6.316 -28.344 10.945 1 94.88 205 ASN A N 1
ATOM 1614 C CA . ASN A 1 205 ? -6.902 -27.281 11.75 1 94.88 205 ASN A CA 1
ATOM 1615 C C . ASN A 1 205 ? -5.906 -26.156 12 1 94.88 205 ASN A C 1
ATOM 1617 O O . ASN A 1 205 ? -5.895 -25.547 13.078 1 94.88 205 ASN A O 1
ATOM 1621 N N . ASN A 1 206 ? -5.035 -26 10.969 1 93.69 206 ASN A N 1
ATOM 1622 C CA . ASN A 1 206 ? -4.062 -24.922 11.039 1 93.69 206 ASN A CA 1
ATOM 1623 C C . ASN A 1 206 ? -4.734 -23.594 11.367 1 93.69 206 ASN A C 1
ATOM 1625 O O . ASN A 1 206 ? -5.789 -23.266 10.812 1 93.69 206 ASN A O 1
ATOM 1629 N N . LYS A 1 207 ? -4.203 -22.781 12.219 1 89.81 207 LYS A N 1
ATOM 1630 C CA . LYS A 1 207 ? -4.836 -21.562 12.727 1 89.81 207 LYS A CA 1
ATOM 1631 C C . LYS A 1 207 ? -4.805 -20.453 11.68 1 89.81 207 LYS A C 1
ATOM 1633 O O . LYS A 1 207 ? -5.637 -19.547 11.703 1 89.81 207 LYS A O 1
ATOM 1638 N N . ALA A 1 208 ? -3.848 -20.578 10.828 1 90.06 208 ALA A N 1
ATOM 1639 C CA . ALA A 1 208 ? -3.695 -19.516 9.82 1 90.06 208 ALA A CA 1
ATOM 1640 C C . ALA A 1 208 ? -4.457 -19.875 8.547 1 90.06 208 ALA A C 1
ATOM 1642 O O . ALA A 1 208 ? -5.145 -19.016 7.973 1 90.06 208 ALA A O 1
ATOM 1643 N N . PHE A 1 209 ? -4.355 -21.094 8.164 1 94.06 209 PHE A N 1
ATOM 1644 C CA . PHE A 1 209 ? -4.922 -21.516 6.883 1 94.06 209 PHE A CA 1
ATOM 1645 C C . PHE A 1 209 ? -5.336 -22.984 6.93 1 94.06 209 PHE A C 1
ATOM 1647 O O . PHE A 1 209 ? -4.637 -23.844 6.402 1 94.06 209 PHE A O 1
ATOM 1654 N N . PRO A 1 210 ? -6.461 -23.25 7.496 1 95.12 210 PRO A N 1
ATOM 1655 C CA . PRO A 1 210 ? -6.922 -24.641 7.555 1 95.12 210 PRO A CA 1
ATOM 1656 C C . PRO A 1 210 ? -7.383 -25.156 6.199 1 95.12 210 PRO A C 1
ATOM 1658 O O . PRO A 1 210 ? -7.715 -24.375 5.305 1 95.12 210 PRO A O 1
ATOM 1661 N N . THR A 1 211 ? -7.434 -26.422 6.066 1 96.12 211 THR A N 1
ATOM 1662 C CA . THR A 1 211 ? -7.785 -27.047 4.797 1 96.12 211 THR A CA 1
ATOM 1663 C C . THR A 1 211 ? -9.234 -26.734 4.422 1 96.12 211 THR A C 1
ATOM 1665 O O . THR A 1 211 ? -9.57 -26.672 3.24 1 96.12 211 THR A O 1
ATOM 1668 N N . SER A 1 212 ? -10.109 -26.5 5.438 1 94.56 212 SER A N 1
ATOM 1669 C CA . SER A 1 212 ? -11.5 -26.141 5.156 1 94.56 212 SER A CA 1
ATOM 1670 C C . SER A 1 212 ? -11.586 -24.844 4.363 1 94.56 212 SER A C 1
ATOM 1672 O O . SER A 1 212 ? -12.414 -24.719 3.457 1 94.56 212 SER A O 1
ATOM 1674 N N . VAL A 1 213 ? -10.727 -23.922 4.688 1 93.94 213 VAL A N 1
ATOM 1675 C CA . VAL A 1 213 ? -10.695 -22.641 3.969 1 93.94 213 VAL A CA 1
ATOM 1676 C C . VAL A 1 213 ? -10.211 -22.875 2.537 1 93.94 213 VAL A C 1
ATOM 1678 O O . VAL A 1 213 ? -10.789 -22.344 1.587 1 93.94 213 VAL A O 1
ATOM 1681 N N . ALA A 1 214 ? -9.203 -23.688 2.379 1 97.19 214 ALA A N 1
ATOM 1682 C CA . ALA A 1 214 ? -8.711 -24.016 1.043 1 97.19 214 ALA A CA 1
ATOM 1683 C C . ALA A 1 214 ? -9.82 -24.641 0.19 1 97.19 214 ALA A C 1
ATOM 1685 O O . ALA A 1 214 ? -9.969 -24.297 -0.984 1 97.19 214 ALA A O 1
ATOM 1686 N N . ASP A 1 215 ? -10.57 -25.5 0.809 1 96.31 215 ASP A N 1
ATOM 1687 C CA . ASP A 1 215 ? -11.656 -26.172 0.102 1 96.31 215 ASP A CA 1
ATOM 1688 C C . ASP A 1 215 ? -12.703 -25.172 -0.372 1 96.31 215 ASP A C 1
ATOM 1690 O O . ASP A 1 215 ? -13.172 -25.25 -1.51 1 96.31 215 ASP A O 1
ATOM 1694 N N . ILE A 1 216 ? -13.039 -24.281 0.498 1 94 216 ILE A N 1
ATOM 1695 C CA . ILE A 1 216 ? -14.062 -23.281 0.18 1 94 216 ILE A CA 1
ATOM 1696 C C . ILE A 1 216 ? -13.562 -22.375 -0.945 1 94 216 ILE A C 1
ATOM 1698 O O . ILE A 1 216 ? -14.32 -22.047 -1.866 1 94 216 ILE A O 1
ATOM 1702 N N . LEU A 1 217 ? -12.305 -21.984 -0.885 1 96.56 217 LEU A N 1
ATOM 1703 C CA . LEU A 1 217 ? -11.734 -21.125 -1.921 1 96.56 217 LEU A CA 1
ATOM 1704 C C . LEU A 1 217 ? -11.766 -21.828 -3.279 1 96.56 217 LEU A C 1
ATOM 1706 O O . LEU A 1 217 ? -12.125 -21.203 -4.285 1 96.56 217 LEU A O 1
ATOM 1710 N N . TRP A 1 218 ? -11.453 -23.047 -3.342 1 97.75 218 TRP A N 1
ATOM 1711 C CA . TRP A 1 218 ? -11.508 -23.797 -4.598 1 97.75 218 TRP A CA 1
ATOM 1712 C C . TRP A 1 218 ? -12.945 -23.953 -5.07 1 97.75 218 TRP A C 1
ATOM 1714 O O . TRP A 1 218 ? -13.234 -23.859 -6.266 1 97.75 218 TRP A O 1
ATOM 1724 N N . ASP A 1 219 ? -13.836 -24.219 -4.133 1 95.44 219 ASP A N 1
ATOM 1725 C CA . ASP A 1 219 ? -15.242 -24.359 -4.492 1 95.44 219 ASP A CA 1
ATOM 1726 C C . ASP A 1 219 ? -15.773 -23.094 -5.141 1 95.44 219 ASP A C 1
ATOM 1728 O O . ASP A 1 219 ? -16.516 -23.156 -6.125 1 95.44 219 ASP A O 1
ATOM 1732 N N . LEU A 1 220 ? -15.336 -21.969 -4.613 1 94.5 220 LEU A N 1
ATOM 1733 C CA . LEU A 1 220 ? -15.781 -20.672 -5.129 1 94.5 220 LEU A CA 1
ATOM 1734 C C . LEU A 1 220 ? -15.023 -20.312 -6.402 1 94.5 220 LEU A C 1
ATOM 1736 O O . LEU A 1 220 ? -15.547 -19.578 -7.25 1 94.5 220 LEU A O 1
ATOM 1740 N N . GLY A 1 221 ? -13.812 -20.797 -6.535 1 96.88 221 GLY A N 1
ATOM 1741 C CA . GLY A 1 221 ? -12.914 -20.344 -7.586 1 96.88 221 GLY A CA 1
ATOM 1742 C C . GLY A 1 221 ? -13.008 -21.172 -8.852 1 96.88 221 GLY A C 1
ATOM 1743 O O . GLY A 1 221 ? -12.859 -20.656 -9.953 1 96.88 221 GLY A O 1
ATOM 1744 N N . LEU A 1 222 ? -13.281 -22.484 -8.727 1 98.25 222 LEU A N 1
ATOM 1745 C CA . LEU A 1 222 ? -13.297 -23.391 -9.867 1 98.25 222 LEU A CA 1
ATOM 1746 C C . LEU A 1 222 ? -14.586 -23.234 -10.672 1 98.25 222 LEU A C 1
ATOM 1748 O O . LEU A 1 222 ? -15.586 -22.734 -10.156 1 98.25 222 LEU A O 1
ATOM 1752 N N . PRO A 1 223 ? -14.523 -23.703 -11.945 1 97.56 223 PRO A N 1
ATOM 1753 C CA . PRO A 1 223 ? -15.773 -23.75 -12.703 1 97.56 223 PRO A CA 1
ATOM 1754 C C . PRO A 1 223 ? -16.859 -24.594 -12.008 1 97.56 223 PRO A C 1
ATOM 1756 O O . PRO A 1 223 ? -16.531 -25.531 -11.289 1 97.56 223 PRO A O 1
ATOM 1759 N N . ILE A 1 224 ? -18.094 -24.219 -12.266 1 96 224 ILE A N 1
ATOM 1760 C CA . ILE A 1 224 ? -19.203 -24.938 -11.641 1 96 224 ILE A CA 1
ATOM 1761 C C . ILE A 1 224 ? -19.219 -26.391 -12.125 1 96 224 ILE A C 1
ATOM 1763 O O . ILE A 1 224 ? -19.047 -26.656 -13.32 1 96 224 ILE A O 1
ATOM 1767 N N . GLY A 1 225 ? -19.312 -27.266 -11.219 1 96.69 225 GLY A N 1
ATOM 1768 C CA . GLY A 1 225 ? -19.531 -28.672 -11.586 1 96.69 225 GLY A CA 1
ATOM 1769 C C . GLY A 1 225 ? -18.25 -29.484 -11.539 1 96.69 225 GLY A C 1
ATOM 1770 O O . GLY A 1 225 ? -18.281 -30.703 -11.766 1 96.69 225 GLY A O 1
ATOM 1771 N N . VAL A 1 226 ? -17.156 -28.844 -11.266 1 97.31 226 VAL A N 1
ATOM 1772 C CA . VAL A 1 226 ? -15.914 -29.609 -11.188 1 97.31 226 VAL A CA 1
ATOM 1773 C C . VAL A 1 226 ? -15.43 -29.656 -9.742 1 97.31 226 VAL A C 1
ATOM 1775 O O . VAL A 1 226 ? -15.93 -28.922 -8.883 1 97.31 226 VAL A O 1
ATOM 1778 N N . ASP A 1 227 ? -14.453 -30.578 -9.469 1 97.06 227 ASP A N 1
ATOM 1779 C CA . ASP A 1 227 ? -13.922 -30.672 -8.109 1 97.06 227 ASP A CA 1
ATOM 1780 C C . ASP A 1 227 ? -12.445 -30.297 -8.07 1 97.06 227 ASP A C 1
ATOM 1782 O O . ASP A 1 227 ? -11.906 -29.766 -9.047 1 97.06 227 ASP A O 1
ATOM 1786 N N . ARG A 1 228 ? -11.797 -30.484 -6.977 1 98.12 228 ARG A N 1
ATOM 1787 C CA . ARG A 1 228 ? -10.445 -29.969 -6.723 1 98.12 228 ARG A CA 1
ATOM 1788 C C . ARG A 1 228 ? -9.406 -30.766 -7.512 1 98.12 228 ARG A C 1
ATOM 1790 O O . ARG A 1 228 ? -8.227 -30.406 -7.523 1 98.12 228 ARG A O 1
ATOM 1797 N N . ASP A 1 229 ? -9.773 -31.781 -8.219 1 98 229 ASP A N 1
ATOM 1798 C CA . ASP A 1 229 ? -8.844 -32.5 -9.078 1 98 229 ASP A CA 1
ATOM 1799 C C . ASP A 1 229 ? -8.852 -31.922 -10.5 1 98 229 ASP A C 1
ATOM 1801 O O . ASP A 1 229 ? -8.125 -32.406 -11.375 1 98 229 ASP A O 1
ATOM 1805 N N . HIS A 1 230 ? -9.734 -30.953 -10.711 1 97.69 230 HIS A N 1
ATOM 1806 C CA . HIS A 1 230 ? -9.609 -30.219 -11.969 1 97.69 230 HIS A CA 1
ATOM 1807 C C . HIS A 1 230 ? -8.18 -29.719 -12.18 1 97.69 230 HIS A C 1
ATOM 1809 O O . HIS A 1 230 ? -7.484 -29.391 -11.219 1 97.69 230 HIS A O 1
ATOM 1815 N N . GLU A 1 231 ? -7.695 -29.547 -13.391 1 96.94 231 GLU A N 1
ATOM 1816 C CA . GLU A 1 231 ? -6.305 -29.25 -13.719 1 96.94 231 GLU A CA 1
ATOM 1817 C C . GLU A 1 231 ? -5.895 -27.891 -13.18 1 96.94 231 GLU A C 1
ATOM 1819 O O . GLU A 1 231 ? -4.715 -27.656 -12.906 1 96.94 231 GLU A O 1
ATOM 1824 N N . TYR A 1 232 ? -6.859 -26.984 -13 1 98.19 232 TYR A N 1
ATOM 1825 C CA . TYR A 1 232 ? -6.551 -25.656 -12.469 1 98.19 232 TYR A CA 1
ATOM 1826 C C . TYR A 1 232 ? -6.066 -25.75 -11.023 1 98.19 232 TYR A C 1
ATOM 1828 O O . TYR A 1 232 ? -5.219 -24.969 -10.594 1 98.19 232 TYR A O 1
ATOM 1836 N N . SER A 1 233 ? -6.598 -26.688 -10.281 1 98.38 233 SER A N 1
ATOM 1837 C CA . SER A 1 233 ? -6.289 -26.875 -8.859 1 98.38 233 SER A CA 1
ATOM 1838 C C . SER A 1 233 ? -5.191 -27.906 -8.664 1 98.38 233 SER A C 1
ATOM 1840 O O . SER A 1 233 ? -4.312 -27.75 -7.816 1 98.38 233 SER A O 1
ATOM 1842 N N . ASN A 1 234 ? -5.234 -28.922 -9.445 1 98.19 234 ASN A N 1
ATOM 1843 C CA . ASN A 1 234 ? -4.359 -30.078 -9.297 1 98.19 234 ASN A CA 1
ATOM 1844 C C . ASN A 1 234 ? -3.592 -30.359 -10.586 1 98.19 234 ASN A C 1
ATOM 1846 O O . ASN A 1 234 ? -4.043 -31.156 -11.422 1 98.19 234 ASN A O 1
ATOM 1850 N N . PRO A 1 235 ? -2.412 -29.797 -10.695 1 95.69 235 PRO A N 1
ATOM 1851 C CA . PRO A 1 235 ? -1.646 -29.984 -11.93 1 95.69 235 PRO A CA 1
ATOM 1852 C C . PRO A 1 235 ? -1.197 -31.438 -12.125 1 95.69 235 PRO A C 1
ATOM 1854 O O . PRO A 1 235 ? -0.78 -31.812 -13.227 1 95.69 235 PRO A O 1
ATOM 1857 N N . MET A 1 236 ? -1.349 -32.281 -11.133 1 94.81 236 MET A N 1
ATOM 1858 C CA . MET A 1 236 ? -0.864 -33.656 -11.203 1 94.81 236 MET A CA 1
ATOM 1859 C C . MET A 1 236 ? -1.847 -34.531 -11.961 1 94.81 236 MET A C 1
ATOM 1861 O O . MET A 1 236 ? -1.487 -35.625 -12.406 1 94.81 236 MET A O 1
ATOM 1865 N N . THR A 1 237 ? -3.084 -34.125 -12.055 1 92.25 237 THR A N 1
ATOM 1866 C CA . THR A 1 237 ? -4.105 -34.938 -12.68 1 92.25 237 THR A CA 1
ATOM 1867 C C . THR A 1 237 ? -4.031 -34.844 -14.203 1 92.25 237 THR A C 1
ATOM 1869 O O . THR A 1 237 ? -4.492 -35.75 -14.914 1 92.25 237 THR A O 1
ATOM 1872 N N . ALA A 1 238 ? -3.568 -33.781 -14.773 1 87.25 238 ALA A N 1
ATOM 1873 C CA . ALA A 1 238 ? -3.379 -33.562 -16.203 1 87.25 238 ALA A CA 1
ATOM 1874 C C . ALA A 1 238 ? -2.09 -32.812 -16.5 1 87.25 238 ALA A C 1
ATOM 1876 O O . ALA A 1 238 ? -2.119 -31.609 -16.766 1 87.25 238 ALA A O 1
ATOM 1877 N N . VAL A 1 239 ? -1.062 -33.625 -16.484 1 86.62 239 VAL A N 1
ATOM 1878 C CA . VAL A 1 239 ? 0.243 -33 -16.703 1 86.62 239 VAL A CA 1
ATOM 1879 C C . VAL A 1 239 ? 0.345 -32.531 -18.156 1 86.62 239 VAL A C 1
ATOM 1881 O O . VAL A 1 239 ? 0.101 -33.281 -19.094 1 86.62 239 VAL A O 1
ATOM 1884 N N . ARG A 1 240 ? 0.621 -31.25 -18.297 1 88.81 240 ARG A N 1
ATOM 1885 C CA . ARG A 1 240 ? 0.751 -30.641 -19.609 1 88.81 240 ARG A CA 1
ATOM 1886 C C . ARG A 1 240 ? 2.168 -30.812 -20.156 1 88.81 240 ARG A C 1
ATOM 1888 O O . ARG A 1 240 ? 2.891 -29.828 -20.312 1 88.81 240 ARG A O 1
ATOM 1895 N N . SER A 1 241 ? 2.477 -31.969 -20.578 1 89.56 241 SER A N 1
ATOM 1896 C CA . SER A 1 241 ? 3.84 -32.375 -20.906 1 89.56 241 SER A CA 1
ATOM 1897 C C . SER A 1 241 ? 4.398 -31.531 -22.047 1 89.56 241 SER A C 1
ATOM 1899 O O . SER A 1 241 ? 5.555 -31.109 -22.016 1 89.56 241 SER A O 1
ATOM 1901 N N . HIS A 1 242 ? 3.559 -31.328 -23.016 1 93.5 242 HIS A N 1
ATOM 1902 C CA . HIS A 1 242 ? 4.027 -30.562 -24.156 1 93.5 242 HIS A CA 1
ATOM 1903 C C . HIS A 1 242 ? 4.438 -29.156 -23.766 1 93.5 242 HIS A C 1
ATOM 1905 O O . HIS A 1 242 ? 5.484 -28.656 -24.188 1 93.5 242 HIS A O 1
ATOM 1911 N N . ALA A 1 243 ? 3.666 -28.547 -22.953 1 94.75 243 ALA A N 1
ATOM 1912 C CA . ALA A 1 243 ? 3.979 -27.203 -22.469 1 94.75 243 ALA A CA 1
ATOM 1913 C C . ALA A 1 243 ? 5.23 -27.203 -21.609 1 94.75 243 ALA A C 1
ATOM 1915 O O . ALA A 1 243 ? 6.066 -26.312 -21.703 1 94.75 243 ALA A O 1
ATOM 1916 N N . LEU A 1 244 ? 5.367 -28.203 -20.766 1 96.38 244 LEU A N 1
ATOM 1917 C CA . LEU A 1 244 ? 6.531 -28.297 -19.891 1 96.38 244 LEU A CA 1
ATOM 1918 C C . LEU A 1 244 ? 7.805 -28.531 -20.703 1 96.38 244 LEU A C 1
ATOM 1920 O O . LEU A 1 244 ? 8.867 -28.016 -20.344 1 96.38 244 LEU A O 1
ATOM 1924 N N . ASP A 1 245 ? 7.645 -29.281 -21.797 1 96.38 245 ASP A N 1
ATOM 1925 C CA . ASP A 1 245 ? 8.773 -29.453 -22.703 1 96.38 245 ASP A CA 1
ATOM 1926 C C . ASP A 1 245 ? 9.227 -28.109 -23.281 1 96.38 245 ASP A C 1
ATOM 1928 O O . ASP A 1 245 ? 10.422 -27.844 -23.391 1 96.38 245 ASP A O 1
ATOM 1932 N N . LYS A 1 246 ? 8.297 -27.375 -23.609 1 96.38 246 LYS A N 1
ATOM 1933 C CA . LYS A 1 246 ? 8.609 -26.078 -24.172 1 96.38 246 LYS A CA 1
ATOM 1934 C C . LYS A 1 246 ? 9.273 -25.172 -23.125 1 96.38 246 LYS A C 1
ATOM 1936 O O . LYS A 1 246 ? 10.172 -24.391 -23.453 1 96.38 246 LYS A O 1
ATOM 1941 N N . VAL A 1 247 ? 8.836 -25.234 -21.891 1 97.12 247 VAL A N 1
ATOM 1942 C CA . VAL A 1 247 ? 9.469 -24.484 -20.797 1 97.12 247 VAL A CA 1
ATOM 1943 C C . VAL A 1 247 ? 10.938 -24.875 -20.688 1 97.12 247 VAL A C 1
ATOM 1945 O O . VAL A 1 247 ? 11.812 -24 -20.609 1 97.12 247 VAL A O 1
ATOM 1948 N N . ARG A 1 248 ? 11.148 -26.141 -20.703 1 96.56 248 ARG A N 1
ATOM 1949 C CA . ARG A 1 248 ? 12.508 -26.672 -20.672 1 96.56 248 ARG A CA 1
ATOM 1950 C C . ARG A 1 248 ? 13.328 -26.172 -21.859 1 96.56 248 ARG A C 1
ATOM 1952 O O . ARG A 1 248 ? 14.453 -25.688 -21.688 1 96.56 248 ARG A O 1
ATOM 1959 N N . ASP A 1 249 ? 12.727 -26.234 -23.031 1 96.31 249 ASP A N 1
ATOM 1960 C CA . ASP A 1 249 ? 13.438 -25.891 -24.25 1 96.31 249 ASP A CA 1
ATOM 1961 C C . ASP A 1 249 ? 13.742 -24.406 -24.328 1 96.31 249 ASP A C 1
ATOM 1963 O O . ASP A 1 249 ? 14.727 -24 -24.938 1 96.31 249 ASP A O 1
ATOM 1967 N N . GLN A 1 250 ? 12.922 -23.578 -23.703 1 96 250 GLN A N 1
ATOM 1968 C CA . GLN A 1 250 ? 13.133 -22.141 -23.672 1 96 250 GLN A CA 1
ATOM 1969 C C . GLN A 1 250 ? 14.195 -21.766 -22.641 1 96 250 GLN A C 1
ATOM 1971 O O . GLN A 1 250 ? 14.672 -20.625 -22.625 1 96 250 GLN A O 1
ATOM 1976 N N . GLY A 1 251 ? 14.477 -22.719 -21.734 1 95.69 251 GLY A N 1
ATOM 1977 C CA . GLY A 1 251 ? 15.477 -22.469 -20.703 1 95.69 251 GLY A CA 1
ATOM 1978 C C . GLY A 1 251 ? 14.93 -21.688 -19.531 1 95.69 251 GLY A C 1
ATOM 1979 O O . GLY A 1 251 ? 15.695 -21.047 -18.797 1 95.69 251 GLY A O 1
ATOM 1980 N N . TRP A 1 252 ? 13.625 -21.672 -19.422 1 97.75 252 TRP A N 1
ATOM 1981 C CA . TRP A 1 252 ? 13.047 -20.953 -18.297 1 97.75 252 TRP A CA 1
ATOM 1982 C C . TRP A 1 252 ? 13.414 -21.641 -16.984 1 97.75 252 TRP A C 1
ATOM 1984 O O . TRP A 1 252 ? 13.383 -22.875 -16.875 1 97.75 252 TRP A O 1
ATOM 1994 N N . ARG A 1 253 ? 13.805 -20.859 -16.016 1 98.31 253 ARG A N 1
ATOM 1995 C CA . ARG A 1 253 ? 14.031 -21.375 -14.672 1 98.31 253 ARG A CA 1
ATOM 1996 C C . ARG A 1 253 ? 12.773 -21.234 -13.812 1 98.31 253 ARG A C 1
ATOM 1998 O O . ARG A 1 253 ? 11.984 -20.312 -14.008 1 98.31 253 ARG A O 1
ATOM 2005 N N . VAL A 1 254 ? 12.625 -22.203 -12.875 1 98.75 254 VAL A N 1
ATOM 2006 C CA . VAL A 1 254 ? 11.453 -22.172 -12 1 98.75 254 VAL A CA 1
ATOM 2007 C C . VAL A 1 254 ? 11.898 -22.203 -10.539 1 98.75 254 VAL A C 1
ATOM 2009 O O . VAL A 1 254 ? 12.773 -23 -10.172 1 98.75 254 VAL A O 1
ATOM 2012 N N . LEU A 1 255 ? 11.398 -21.281 -9.75 1 98.81 255 LEU A N 1
ATOM 2013 C CA . LEU A 1 255 ? 11.609 -21.266 -8.305 1 98.81 255 LEU A CA 1
ATOM 2014 C C . LEU A 1 255 ? 10.297 -21.531 -7.566 1 98.81 255 LEU A C 1
ATOM 2016 O O . LEU A 1 255 ? 9.289 -20.859 -7.828 1 98.81 255 LEU A O 1
ATOM 2020 N N . VAL A 1 256 ? 10.281 -22.516 -6.711 1 98.88 256 VAL A N 1
ATOM 2021 C CA . VAL A 1 256 ? 9.141 -22.781 -5.84 1 98.88 256 VAL A CA 1
ATOM 2022 C C . VAL A 1 256 ? 9.562 -22.672 -4.379 1 98.88 256 VAL A C 1
ATOM 2024 O O . VAL A 1 256 ? 10.547 -23.297 -3.957 1 98.88 256 VAL A O 1
ATOM 2027 N N . THR A 1 257 ? 8.906 -21.797 -3.67 1 98.75 257 THR A N 1
ATOM 2028 C CA . THR A 1 257 ? 9.227 -21.656 -2.256 1 98.75 257 THR A CA 1
ATOM 2029 C C . THR A 1 257 ? 8.039 -22.047 -1.384 1 98.75 257 THR A C 1
ATOM 2031 O O . THR A 1 257 ? 6.891 -21.984 -1.827 1 98.75 257 THR A O 1
ATOM 2034 N N . GLY A 1 258 ? 8.305 -22.5 -0.201 1 98.06 258 GLY A N 1
ATOM 2035 C CA . GLY A 1 258 ? 7.293 -22.859 0.781 1 98.06 258 GLY A CA 1
ATOM 2036 C C . GLY A 1 258 ? 7.875 -23.203 2.141 1 98.06 258 GLY A C 1
ATOM 2037 O O . GLY A 1 258 ? 9.062 -22.953 2.389 1 98.06 258 GLY A O 1
ATOM 2038 N N . CYS A 1 259 ? 7 -23.672 3.039 1 97.94 259 CYS A N 1
ATOM 2039 C CA . CYS A 1 259 ? 7.477 -24.031 4.367 1 97.94 259 CYS A CA 1
ATOM 2040 C C . CYS A 1 259 ? 6.668 -25.188 4.941 1 97.94 259 CYS A C 1
ATOM 2042 O O . CYS A 1 259 ? 5.523 -25.422 4.539 1 97.94 259 CYS A O 1
ATOM 2044 N N . ASP A 1 260 ? 7.219 -25.828 5.938 1 97.19 260 ASP A N 1
ATOM 2045 C CA . ASP A 1 260 ? 6.664 -27.062 6.488 1 97.19 260 ASP A CA 1
ATOM 2046 C C . ASP A 1 260 ? 5.371 -26.781 7.258 1 97.19 260 ASP A C 1
ATOM 2048 O O . ASP A 1 260 ? 4.551 -27.688 7.441 1 97.19 260 ASP A O 1
ATOM 2052 N N . GLY A 1 261 ? 5.227 -25.609 7.734 1 97.12 261 GLY A N 1
ATOM 2053 C CA . GLY A 1 261 ? 4.031 -25.266 8.484 1 97.12 261 GLY A CA 1
ATOM 2054 C C . GLY A 1 261 ? 2.854 -24.906 7.594 1 97.12 261 GLY A C 1
ATOM 2055 O O . GLY A 1 261 ? 1.765 -24.609 8.086 1 97.12 261 GLY A O 1
ATOM 2056 N N . ASP A 1 262 ? 3.016 -24.922 6.324 1 98.12 262 ASP A N 1
ATOM 2057 C CA . ASP A 1 262 ? 1.962 -24.75 5.328 1 98.12 262 ASP A CA 1
ATOM 2058 C C . ASP A 1 262 ? 1.282 -26.078 5.016 1 98.12 262 ASP A C 1
ATOM 2060 O O . ASP A 1 262 ? 1.926 -27.016 4.535 1 98.12 262 ASP A O 1
ATOM 2064 N N . PRO A 1 263 ? -0.056 -26.156 5.219 1 98.5 263 PRO A N 1
ATOM 2065 C CA . PRO A 1 263 ? -0.743 -27.406 4.91 1 98.5 263 PRO A CA 1
ATOM 2066 C C . PRO A 1 263 ? -0.559 -27.844 3.455 1 98.5 263 PRO A C 1
ATOM 2068 O O . PRO A 1 263 ? -0.698 -29.031 3.137 1 98.5 263 PRO A O 1
ATOM 2071 N N . LEU A 1 264 ? -0.191 -26.953 2.592 1 98.62 264 LEU A N 1
ATOM 2072 C CA . LEU A 1 264 ? -0.148 -27.234 1.162 1 98.62 264 LEU A CA 1
ATOM 2073 C C . LEU A 1 264 ? 1.26 -27.625 0.728 1 98.62 264 LEU A C 1
ATOM 2075 O O . LEU A 1 264 ? 1.509 -27.859 -0.46 1 98.62 264 LEU A O 1
ATOM 2079 N N . VAL A 1 265 ? 2.205 -27.812 1.66 1 98.75 265 VAL A N 1
ATOM 2080 C CA . VAL A 1 265 ? 3.623 -27.938 1.336 1 98.75 265 VAL A CA 1
ATOM 2081 C C . VAL A 1 265 ? 3.859 -29.219 0.541 1 98.75 265 VAL A C 1
ATOM 2083 O O . VAL A 1 265 ? 4.715 -29.266 -0.348 1 98.75 265 VAL A O 1
ATOM 2086 N N . ASP A 1 266 ? 3.117 -30.266 0.852 1 98.75 266 ASP A N 1
ATOM 2087 C CA . ASP A 1 266 ? 3.301 -31.516 0.114 1 98.75 266 ASP A CA 1
ATOM 2088 C C . ASP A 1 266 ? 2.947 -31.344 -1.36 1 98.75 266 ASP A C 1
ATOM 2090 O O . ASP A 1 266 ? 3.59 -31.922 -2.234 1 98.75 266 ASP A O 1
ATOM 2094 N N . ARG A 1 267 ? 1.934 -30.625 -1.645 1 98.62 267 ARG A N 1
ATOM 2095 C CA . ARG A 1 267 ? 1.547 -30.375 -3.027 1 98.62 267 ARG A CA 1
ATOM 2096 C C . ARG A 1 267 ? 2.596 -29.516 -3.738 1 98.62 267 ARG A C 1
ATOM 2098 O O . ARG A 1 267 ? 2.879 -29.734 -4.918 1 98.62 267 ARG A O 1
ATOM 2105 N N . GLN A 1 268 ? 3.174 -28.547 -3.053 1 98.81 268 GLN A N 1
ATOM 2106 C CA . GLN A 1 268 ? 4.234 -27.703 -3.596 1 98.81 268 GLN A CA 1
ATOM 2107 C C . GLN A 1 268 ? 5.48 -28.531 -3.916 1 98.81 268 GLN A C 1
ATOM 2109 O O . GLN A 1 268 ? 6.051 -28.391 -5 1 98.81 268 GLN A O 1
ATOM 2114 N N . MET A 1 269 ? 5.805 -29.375 -2.984 1 98.75 269 MET A N 1
ATOM 2115 C CA . MET A 1 269 ? 6.945 -30.266 -3.197 1 98.75 269 MET A CA 1
ATOM 2116 C C . MET A 1 269 ? 6.664 -31.25 -4.324 1 98.75 269 MET A C 1
ATOM 2118 O O . MET A 1 269 ? 7.566 -31.594 -5.086 1 98.75 269 MET A O 1
ATOM 2122 N N . GLY A 1 270 ? 5.406 -31.734 -4.367 1 98.25 270 GLY A N 1
ATOM 2123 C CA . GLY A 1 270 ? 5.012 -32.594 -5.465 1 98.25 270 GLY A CA 1
ATOM 2124 C C . GLY A 1 270 ? 5.176 -31.938 -6.824 1 98.25 270 GLY A C 1
ATOM 2125 O O . GLY A 1 270 ? 5.598 -32.594 -7.785 1 98.25 270 GLY A O 1
ATOM 2126 N N . LEU A 1 271 ? 4.859 -30.688 -6.895 1 98.5 271 LEU A N 1
ATOM 2127 C CA . LEU A 1 271 ? 5.047 -29.953 -8.141 1 98.5 271 LEU A CA 1
ATOM 2128 C C . LEU A 1 271 ? 6.52 -29.906 -8.531 1 98.5 271 LEU A C 1
ATOM 2130 O O . LEU A 1 271 ? 6.867 -30.125 -9.695 1 98.5 271 LEU A O 1
ATOM 2134 N N . VAL A 1 272 ? 7.383 -29.578 -7.578 1 98.75 272 VAL A N 1
ATOM 2135 C CA . VAL A 1 272 ? 8.82 -29.516 -7.836 1 98.75 272 VAL A CA 1
ATOM 2136 C C . VAL A 1 272 ? 9.312 -30.859 -8.375 1 98.75 272 VAL A C 1
ATOM 2138 O O . VAL A 1 272 ? 10.055 -30.891 -9.359 1 98.75 272 VAL A O 1
ATOM 2141 N N . LYS A 1 273 ? 8.891 -31.922 -7.738 1 98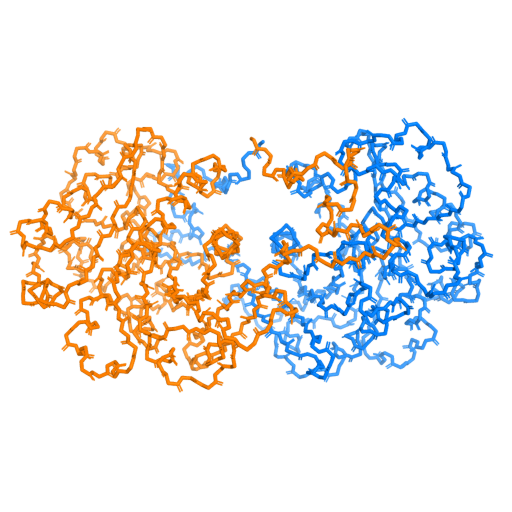.25 273 LYS A N 1
ATOM 2142 C CA . LYS A 1 273 ? 9.297 -33.25 -8.164 1 98.25 273 LYS A CA 1
ATOM 2143 C C . LYS A 1 273 ? 8.852 -33.531 -9.594 1 98.25 273 LYS A C 1
ATOM 2145 O O . LYS A 1 273 ? 9.641 -34.031 -10.406 1 98.25 273 LYS A O 1
ATOM 2150 N N . MET A 1 274 ? 7.609 -33.219 -9.875 1 97.69 274 MET A N 1
ATOM 2151 C CA . MET A 1 274 ? 7.066 -33.438 -11.211 1 97.69 274 MET A CA 1
ATOM 2152 C C . MET A 1 274 ? 7.84 -32.625 -12.25 1 97.69 274 MET A C 1
ATOM 2154 O O . MET A 1 274 ? 8.18 -33.156 -13.32 1 97.69 274 MET A O 1
ATOM 2158 N N . LEU A 1 275 ? 8.156 -31.391 -11.984 1 98.19 275 LEU A N 1
ATOM 2159 C CA . LEU A 1 275 ? 8.898 -30.516 -12.898 1 98.19 275 LEU A CA 1
ATOM 2160 C C . LEU A 1 275 ? 10.305 -31.062 -13.141 1 98.19 275 LEU A C 1
ATOM 2162 O O . LEU A 1 275 ? 10.781 -31.062 -14.281 1 98.19 275 LEU A O 1
ATOM 2166 N N . LYS A 1 276 ? 10.945 -31.547 -12.078 1 97.81 276 LYS A N 1
ATOM 2167 C CA . LYS A 1 276 ? 12.273 -32.156 -12.203 1 97.81 276 LYS A CA 1
ATOM 2168 C C . LYS A 1 276 ? 12.234 -33.375 -13.109 1 97.81 276 LYS A C 1
ATOM 2170 O O . LYS A 1 276 ? 13.102 -33.562 -13.969 1 97.81 276 LYS A O 1
ATOM 2175 N N . GLU A 1 277 ? 11.258 -34.156 -12.922 1 96.81 277 GLU A N 1
ATOM 2176 C CA . GLU A 1 277 ? 11.109 -35.375 -13.711 1 96.81 277 GLU A CA 1
ATOM 2177 C C . GLU A 1 277 ? 10.906 -35.062 -15.188 1 96.81 277 GLU A C 1
ATOM 2179 O O . GLU A 1 277 ? 11.312 -35.844 -16.062 1 96.81 277 GLU A O 1
ATOM 2184 N N . LYS A 1 278 ? 10.328 -33.938 -15.438 1 96.19 278 LYS A N 1
ATOM 2185 C CA . LYS A 1 278 ? 10.086 -33.531 -16.812 1 96.19 278 LYS A CA 1
ATOM 2186 C C . LYS A 1 278 ? 11.297 -32.781 -17.375 1 96.19 278 LYS A C 1
ATOM 2188 O O . LYS A 1 278 ? 11.258 -32.312 -18.516 1 96.19 278 LYS A O 1
ATOM 2193 N N . GLY A 1 279 ? 12.352 -32.594 -16.594 1 97.31 279 GLY A N 1
ATOM 2194 C CA . GLY A 1 279 ? 13.594 -31.984 -17.047 1 97.31 279 GLY A CA 1
ATOM 2195 C C . GLY A 1 279 ? 13.594 -30.469 -16.969 1 97.31 279 GLY A C 1
ATOM 2196 O O . GLY A 1 279 ? 14.508 -29.812 -17.469 1 97.31 279 GLY A O 1
ATOM 2197 N N . VAL A 1 280 ? 12.57 -29.891 -16.391 1 97.75 280 VAL A N 1
ATOM 2198 C CA . VAL A 1 280 ? 12.508 -28.453 -16.203 1 97.75 280 VAL A CA 1
ATOM 2199 C C . VAL A 1 280 ? 13.539 -28.016 -15.156 1 97.75 280 VAL A C 1
ATOM 2201 O O . VAL A 1 280 ? 13.75 -28.703 -14.156 1 97.75 280 VAL A O 1
ATOM 2204 N N . ASN A 1 281 ? 14.281 -26.875 -15.422 1 97.88 281 ASN A N 1
ATOM 2205 C CA . ASN A 1 281 ? 15.195 -26.297 -14.453 1 97.88 281 ASN A CA 1
ATOM 2206 C C . ASN A 1 281 ? 14.445 -25.672 -13.281 1 97.88 281 ASN A C 1
ATOM 2208 O O . ASN A 1 281 ? 14.016 -24.516 -13.352 1 97.88 281 ASN A O 1
ATOM 2212 N N . VAL A 1 282 ? 14.281 -26.453 -12.203 1 98.44 282 VAL A N 1
ATOM 2213 C CA . VAL A 1 282 ? 13.469 -26 -11.078 1 98.44 282 VAL A CA 1
ATOM 2214 C C . VAL A 1 282 ? 14.258 -26.141 -9.781 1 98.44 282 VAL A C 1
ATOM 2216 O O . VAL A 1 282 ? 15.008 -27.109 -9.602 1 98.44 282 VAL A O 1
ATOM 2219 N N . ILE A 1 283 ? 14.156 -25.156 -8.953 1 97.5 283 ILE A N 1
ATOM 2220 C CA . ILE A 1 283 ? 14.703 -25.172 -7.602 1 97.5 283 ILE A CA 1
ATOM 2221 C C . ILE A 1 283 ? 13.562 -25.062 -6.586 1 97.5 283 ILE A C 1
ATOM 2223 O O . ILE A 1 283 ? 12.695 -24.188 -6.719 1 97.5 283 ILE A O 1
ATOM 2227 N N . GLY A 1 284 ? 13.539 -25.922 -5.648 1 98.19 284 GLY A N 1
ATOM 2228 C CA . GLY A 1 284 ? 12.633 -25.844 -4.512 1 98.19 284 GLY A CA 1
ATOM 2229 C C . GLY A 1 284 ? 13.305 -25.359 -3.244 1 98.19 284 GLY A C 1
ATOM 2230 O O . GLY A 1 284 ? 14.352 -25.875 -2.852 1 98.19 284 GLY A O 1
ATOM 2231 N N . GLU A 1 285 ? 12.812 -24.297 -2.688 1 98.12 285 GLU A N 1
ATOM 2232 C CA . GLU A 1 285 ? 13.305 -23.781 -1.418 1 98.12 285 GLU A CA 1
ATOM 2233 C C . GLU A 1 285 ? 12.234 -23.859 -0.335 1 98.12 285 GLU A C 1
ATOM 2235 O O . GLU A 1 285 ? 11.328 -23.016 -0.289 1 98.12 285 GLU A O 1
ATOM 2240 N N . PHE A 1 286 ? 12.383 -24.844 0.562 1 97.94 286 PHE A N 1
ATOM 2241 C CA . PHE A 1 286 ? 11.391 -25.078 1.604 1 97.94 286 PHE A CA 1
ATOM 2242 C C . PHE A 1 286 ? 12.016 -24.938 2.986 1 97.94 286 PHE A C 1
ATOM 2244 O O . PHE A 1 286 ? 13.047 -25.547 3.271 1 97.94 286 PHE A O 1
ATOM 2251 N N . SER A 1 287 ? 11.43 -24.109 3.805 1 96.31 287 SER A N 1
ATOM 2252 C CA . SER A 1 287 ? 11.961 -23.875 5.141 1 96.31 287 SER A CA 1
ATOM 2253 C C . SER A 1 287 ? 11.156 -24.609 6.203 1 96.31 287 SER A C 1
ATOM 2255 O O . SER A 1 287 ? 10.031 -25.047 5.941 1 96.31 287 SER A O 1
ATOM 2257 N N . ASP A 1 288 ? 11.766 -24.703 7.43 1 94.31 288 ASP A N 1
ATOM 2258 C CA . ASP A 1 288 ? 11.094 -25.359 8.547 1 94.31 288 ASP A CA 1
ATOM 2259 C C . ASP A 1 288 ? 10.133 -24.391 9.25 1 94.31 288 ASP A C 1
ATOM 2261 O O . ASP A 1 288 ? 10.406 -23.188 9.328 1 94.31 288 ASP A O 1
ATOM 2265 N N . GLY A 1 289 ? 9.047 -25.016 9.672 1 94.69 289 GLY A N 1
ATOM 2266 C CA . GLY A 1 289 ? 8.109 -24.25 10.469 1 94.69 289 GLY A CA 1
ATOM 2267 C C . GLY A 1 289 ? 7.242 -23.312 9.641 1 94.69 289 GLY A C 1
ATOM 2268 O O . GLY A 1 289 ? 6.789 -23.688 8.555 1 94.69 289 GLY A O 1
ATOM 2269 N N . GLY A 1 290 ? 6.82 -22.219 10.273 1 94 290 GLY A N 1
ATOM 2270 C CA . GLY A 1 290 ? 6.012 -21.219 9.586 1 94 290 GLY A CA 1
ATOM 2271 C C . GLY A 1 290 ? 4.582 -21.656 9.359 1 94 290 GLY A C 1
ATOM 2272 O O . GLY A 1 290 ? 4.082 -22.547 10.055 1 94 290 GLY A O 1
ATOM 2273 N N . PHE A 1 291 ? 3.943 -21 8.477 1 94.88 291 PHE A N 1
ATOM 2274 C CA . PHE A 1 291 ? 2.58 -21.234 8.023 1 94.88 291 PHE A CA 1
ATOM 2275 C C . PHE A 1 291 ? 2.34 -20.609 6.66 1 94.88 291 PHE A C 1
ATOM 2277 O O . PHE A 1 291 ? 3.215 -19.938 6.121 1 94.88 291 PHE A O 1
ATOM 2284 N N . HIS A 1 292 ? 1.238 -20.922 6.02 1 96.06 292 HIS A N 1
ATOM 2285 C CA . HIS A 1 292 ? 0.906 -20.406 4.699 1 96.06 292 HIS A CA 1
ATOM 2286 C C . HIS A 1 292 ? 0.912 -18.875 4.688 1 96.06 292 HIS A C 1
ATOM 2288 O O . HIS A 1 292 ? 0.113 -18.25 5.383 1 96.06 292 HIS A O 1
ATOM 2294 N N . GLY A 1 293 ? 1.828 -18.297 3.961 1 95.62 293 GLY A N 1
ATOM 2295 C CA . GLY A 1 293 ? 1.92 -16.859 3.883 1 95.62 293 GLY A CA 1
ATOM 2296 C C . GLY A 1 293 ? 2.697 -16.234 5.031 1 95.62 293 GLY A C 1
ATOM 2297 O O . GLY A 1 293 ? 2.51 -15.07 5.363 1 95.62 293 GLY A O 1
ATOM 2298 N N . VAL A 1 294 ? 3.557 -16.969 5.672 1 93.75 294 VAL A N 1
ATOM 2299 C CA . VAL A 1 294 ? 4.262 -16.562 6.879 1 93.75 294 VAL A CA 1
ATOM 2300 C C . VAL A 1 294 ? 5.066 -15.289 6.605 1 93.75 294 VAL A C 1
ATOM 2302 O O . VAL A 1 294 ? 5.223 -14.445 7.492 1 93.75 294 VAL A O 1
ATOM 2305 N N . GLU A 1 295 ? 5.535 -15.023 5.379 1 93.62 295 GLU A N 1
ATOM 2306 C CA . GLU A 1 295 ? 6.383 -13.883 5.031 1 93.62 295 GLU A CA 1
ATOM 2307 C C . GLU A 1 295 ? 5.609 -12.57 5.117 1 93.62 295 GLU A C 1
ATOM 2309 O O . GLU A 1 295 ? 6.211 -11.5 5.234 1 93.62 295 GLU A O 1
ATOM 2314 N N . PHE A 1 296 ? 4.289 -12.609 5.074 1 92.44 296 PHE A N 1
ATOM 2315 C CA . PHE A 1 296 ? 3.475 -11.406 5.102 1 92.44 296 PHE A CA 1
ATOM 2316 C C . PHE A 1 296 ? 3.359 -10.859 6.52 1 92.44 296 PHE A C 1
ATOM 2318 O O . PHE A 1 296 ? 3.006 -9.695 6.719 1 92.44 296 PHE A O 1
ATOM 2325 N N . GLY A 1 297 ? 3.627 -11.703 7.484 1 87.62 297 GLY A N 1
ATOM 2326 C CA . GLY A 1 297 ? 3.51 -11.273 8.867 1 87.62 297 GLY A CA 1
ATOM 2327 C C . GLY A 1 297 ? 4.832 -11.305 9.617 1 87.62 297 GLY A C 1
ATOM 2328 O O . GLY A 1 297 ? 4.922 -10.812 10.742 1 87.62 297 GLY A O 1
ATOM 2329 N N . ASP A 1 298 ? 5.832 -11.93 9.047 1 90.38 298 ASP A N 1
ATOM 2330 C CA . ASP A 1 298 ? 7.141 -12.094 9.672 1 90.38 298 ASP A CA 1
ATOM 2331 C C . ASP A 1 298 ? 8.242 -11.477 8.812 1 90.38 298 ASP A C 1
ATOM 2333 O O . ASP A 1 298 ? 8.664 -12.07 7.812 1 90.38 298 ASP A O 1
ATOM 2337 N N . ASP A 1 299 ? 8.812 -10.375 9.25 1 88.19 299 ASP A N 1
ATOM 2338 C CA . ASP A 1 299 ? 9.773 -9.609 8.461 1 88.19 299 ASP A CA 1
ATOM 2339 C C . ASP A 1 299 ? 11.055 -10.414 8.227 1 88.19 299 ASP A C 1
ATOM 2341 O O . ASP A 1 299 ? 11.688 -10.273 7.18 1 88.19 299 ASP A O 1
ATOM 2345 N N . SER A 1 300 ? 11.445 -11.148 9.203 1 91.44 300 SER A N 1
ATOM 2346 C CA . SER A 1 300 ? 12.656 -11.945 9.039 1 91.44 300 SER A CA 1
ATOM 2347 C C . SER A 1 300 ? 12.492 -12.977 7.922 1 91.44 300 SER A C 1
ATOM 2349 O O . SER A 1 300 ? 13.406 -13.164 7.109 1 91.44 300 SER A O 1
ATOM 2351 N N . LYS A 1 301 ? 11.344 -13.648 7.891 1 93.38 301 LYS A N 1
ATOM 2352 C CA . LYS A 1 301 ? 11.062 -14.609 6.828 1 93.38 301 LYS A CA 1
ATOM 2353 C C . LYS A 1 301 ? 10.914 -13.914 5.477 1 93.38 301 LYS A C 1
ATOM 2355 O O . LYS A 1 301 ? 11.312 -14.453 4.445 1 93.38 301 LYS A O 1
ATOM 2360 N N . ALA A 1 302 ? 10.32 -12.711 5.523 1 93.81 302 ALA A N 1
ATOM 2361 C CA . ALA A 1 302 ? 10.195 -11.93 4.301 1 93.81 302 ALA A CA 1
ATOM 2362 C C . ALA A 1 302 ? 11.562 -11.609 3.707 1 93.81 302 ALA A C 1
ATOM 2364 O O . ALA A 1 302 ? 11.773 -11.758 2.502 1 93.81 302 ALA A O 1
ATOM 2365 N N . LYS A 1 303 ? 12.5 -11.18 4.535 1 92.56 303 LYS A N 1
ATOM 2366 C CA . LYS A 1 303 ? 13.844 -10.82 4.078 1 92.56 303 LYS A CA 1
ATOM 2367 C C . LYS A 1 303 ? 14.547 -12.016 3.443 1 92.56 303 LYS A C 1
ATOM 2369 O O . LYS A 1 303 ? 15.258 -11.867 2.451 1 92.56 303 LYS A O 1
ATOM 2374 N N . ILE A 1 304 ? 14.352 -13.18 4.043 1 94.75 304 ILE A N 1
ATOM 2375 C CA . ILE A 1 304 ? 14.93 -14.391 3.473 1 94.75 304 ILE A CA 1
ATOM 2376 C C . ILE A 1 304 ? 14.352 -14.625 2.078 1 94.75 304 ILE A C 1
ATOM 2378 O O . ILE A 1 304 ? 15.094 -14.906 1.133 1 94.75 304 ILE A O 1
ATOM 2382 N N . LEU A 1 305 ? 13.039 -14.508 1.938 1 96.31 305 LEU A N 1
ATOM 2383 C CA . LEU A 1 305 ? 12.391 -14.664 0.637 1 96.31 305 LEU A CA 1
ATOM 2384 C C . LEU A 1 305 ? 12.961 -13.672 -0.371 1 96.31 305 LEU A C 1
ATOM 2386 O O . LEU A 1 305 ? 13.266 -14.039 -1.508 1 96.31 305 LEU A O 1
ATOM 2390 N N . TYR A 1 306 ? 13.109 -12.383 0.052 1 95 306 TYR A N 1
ATOM 2391 C CA . TYR A 1 306 ? 13.633 -11.352 -0.839 1 95 306 TYR A CA 1
ATOM 2392 C C . TYR A 1 306 ? 15.023 -11.727 -1.34 1 95 306 TYR A C 1
ATOM 2394 O O . TYR A 1 306 ? 15.336 -11.531 -2.516 1 95 306 TYR A O 1
ATOM 2402 N N . GLY A 1 307 ? 15.828 -12.266 -0.419 1 94.25 307 GLY A N 1
ATOM 2403 C CA . GLY A 1 307 ? 17.156 -12.703 -0.817 1 94.25 307 GLY A CA 1
ATOM 2404 C C . GLY A 1 307 ?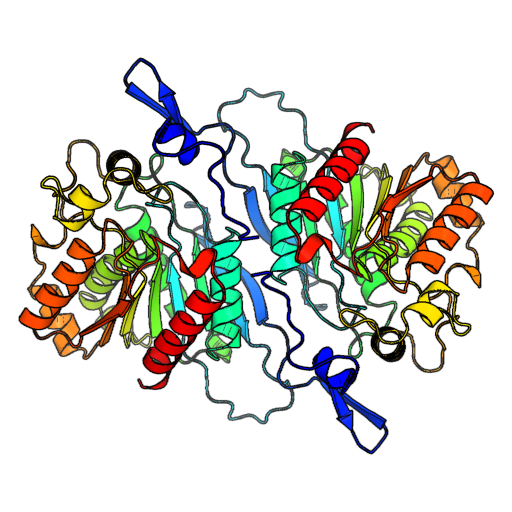 17.125 -13.82 -1.85 1 94.25 307 GLY A C 1
ATOM 2405 O O . GLY A 1 307 ? 17.891 -13.789 -2.822 1 94.25 307 GLY A O 1
ATOM 2406 N N . VAL A 1 308 ? 16.25 -14.773 -1.688 1 96.31 308 VAL A N 1
ATOM 2407 C CA . VAL A 1 308 ? 16.125 -15.898 -2.602 1 96.31 308 VAL A CA 1
ATOM 2408 C C . VAL A 1 308 ? 15.648 -15.406 -3.969 1 96.31 308 VAL A C 1
ATOM 2410 O O . VAL A 1 308 ? 16.188 -15.82 -5 1 96.31 308 VAL A O 1
ATOM 2413 N N . VAL A 1 309 ? 14.68 -14.5 -3.984 1 96.94 309 VAL A N 1
ATOM 2414 C CA . VAL A 1 309 ? 14.133 -13.961 -5.23 1 96.94 309 VAL A CA 1
ATOM 2415 C C . VAL A 1 309 ? 15.188 -13.117 -5.938 1 96.94 309 VAL A C 1
ATOM 2417 O O . VAL A 1 309 ? 15.344 -13.203 -7.156 1 96.94 309 VAL A O 1
ATOM 2420 N N . LYS A 1 310 ? 15.906 -12.312 -5.141 1 95.5 310 LYS A N 1
ATOM 2421 C CA . LYS A 1 310 ? 16.969 -11.484 -5.699 1 95.5 310 LYS A CA 1
ATOM 2422 C C . LYS A 1 310 ? 18.016 -12.336 -6.414 1 95.5 310 LYS A C 1
ATOM 2424 O O . LYS A 1 310 ? 18.391 -12.047 -7.555 1 95.5 310 LYS A O 1
ATOM 2429 N N . ASN A 1 311 ? 18.438 -13.391 -5.773 1 95.31 311 ASN A N 1
ATOM 2430 C CA . ASN A 1 311 ? 19.406 -14.289 -6.375 1 95.31 311 ASN A CA 1
ATOM 2431 C C . ASN A 1 311 ? 18.875 -14.938 -7.648 1 95.31 311 ASN A C 1
ATOM 2433 O O . ASN A 1 311 ? 19.594 -15.07 -8.641 1 95.31 311 ASN A O 1
ATOM 2437 N N . PHE A 1 312 ? 17.656 -15.32 -7.633 1 97.06 312 PHE A N 1
ATOM 2438 C CA . PHE A 1 312 ? 17.031 -15.961 -8.773 1 97.06 312 PHE A CA 1
ATOM 2439 C C . PHE A 1 312 ? 16.938 -15 -9.961 1 97.06 312 PHE A C 1
ATOM 2441 O O . PHE A 1 312 ? 17.234 -15.383 -11.094 1 97.06 312 PHE A O 1
ATOM 2448 N N . VAL A 1 313 ? 16.531 -13.734 -9.695 1 95.44 313 VAL A N 1
ATOM 2449 C CA . VAL A 1 313 ? 16.281 -12.742 -10.734 1 95.44 313 VAL A CA 1
ATOM 2450 C C . VAL A 1 313 ? 17.609 -12.227 -11.289 1 95.44 313 VAL A C 1
ATOM 2452 O O . VAL A 1 313 ? 17.766 -12.055 -12.5 1 95.44 313 VAL A O 1
ATOM 2455 N N . LEU A 1 314 ? 18.594 -12.062 -10.43 1 91.12 314 LEU A N 1
ATOM 2456 C CA . LEU A 1 314 ? 19.844 -11.43 -10.859 1 91.12 314 LEU A CA 1
ATOM 2457 C C . LEU A 1 314 ? 20.828 -12.461 -11.391 1 91.12 314 LEU A C 1
ATOM 2459 O O . LEU A 1 314 ? 21.797 -12.109 -12.07 1 91.12 314 LEU A O 1
ATOM 2463 N N . SER A 1 315 ? 20.688 -13.648 -11.047 1 84.62 315 SER A N 1
ATOM 2464 C CA . SER A 1 315 ? 21.562 -14.68 -11.594 1 84.62 315 SER A CA 1
ATOM 2465 C C . SER A 1 315 ? 21.156 -15.055 -13.016 1 84.62 315 SER A C 1
ATOM 2467 O O . SER A 1 315 ? 21.891 -15.766 -13.703 1 84.62 315 SER A O 1
ATOM 2469 N N . SER A 1 316 ? 20.141 -14.578 -13.531 1 68.88 316 SER A N 1
ATOM 2470 C CA . SER A 1 316 ? 19.703 -14.922 -14.883 1 68.88 316 SER A CA 1
ATOM 2471 C C . SER A 1 316 ? 20.328 -14 -15.922 1 68.88 316 SER A C 1
ATOM 2473 O O . SER A 1 316 ? 20.547 -12.812 -15.656 1 68.88 316 SER A O 1
ATOM 2475 N N . MET B 1 1 ? 4.414 -7.473 17.609 1 19.45 1 MET B N 1
ATOM 2476 C CA . MET B 1 1 ? 3.01 -7.848 17.484 1 19.45 1 MET B CA 1
ATOM 2477 C C . MET B 1 1 ? 2.568 -7.824 16.031 1 19.45 1 MET B C 1
ATOM 2479 O O . MET B 1 1 ? 2.758 -6.824 15.336 1 19.45 1 MET B O 1
ATOM 2483 N N . SER B 1 2 ? 2.609 -8.906 15.383 1 23.2 2 SER B N 1
ATOM 2484 C CA . SER B 1 2 ? 2.424 -9.344 14 1 23.2 2 SER B CA 1
ATOM 2485 C C . SER B 1 2 ? 1.14 -8.773 13.406 1 23.2 2 SER B C 1
ATOM 2487 O O . SER B 1 2 ? 0.077 -8.844 14.031 1 23.2 2 SER B O 1
ATOM 2489 N N . SER B 1 3 ? 1.263 -7.656 12.906 1 28.06 3 SER B N 1
ATOM 2490 C CA . SER B 1 3 ? 0.059 -7.238 12.195 1 28.06 3 SER B CA 1
ATOM 2491 C C . SER B 1 3 ? -0.613 -8.422 11.508 1 28.06 3 SER B C 1
ATOM 2493 O O . SER B 1 3 ? -0.26 -8.773 10.375 1 28.06 3 SER B O 1
ATOM 2495 N N . THR B 1 4 ? -0.777 -9.414 12.258 1 30.94 4 THR B N 1
ATOM 2496 C CA . THR B 1 4 ? -1.497 -10.625 11.859 1 30.94 4 THR B CA 1
ATOM 2497 C C . THR B 1 4 ? -2.85 -10.266 11.242 1 30.94 4 THR B C 1
ATOM 2499 O O . THR B 1 4 ? -3.623 -9.508 11.836 1 30.94 4 THR B O 1
ATOM 2502 N N . VAL B 1 5 ? -2.832 -10.234 10.016 1 34.16 5 VAL B N 1
ATOM 2503 C CA . VAL B 1 5 ? -4.195 -10.344 9.508 1 34.16 5 VAL B CA 1
ATOM 2504 C C . VAL B 1 5 ? -4.992 -11.32 10.375 1 34.16 5 VAL B C 1
ATOM 2506 O O . VAL B 1 5 ? -4.824 -12.539 10.266 1 34.16 5 VAL B O 1
ATOM 2509 N N . VAL B 1 6 ? -5.098 -11.039 11.648 1 38.22 6 VAL B N 1
ATOM 2510 C CA . VAL B 1 6 ? -5.91 -11.938 12.453 1 38.22 6 VAL B CA 1
ATOM 2511 C C . VAL B 1 6 ? -7.301 -12.078 11.836 1 38.22 6 VAL B C 1
ATOM 2513 O O . VAL B 1 6 ? -8.023 -11.086 11.688 1 38.22 6 VAL B O 1
ATOM 2516 N N . PRO B 1 7 ? -7.406 -13.023 11.227 1 47.47 7 PRO B N 1
ATOM 2517 C CA . PRO B 1 7 ? -8.789 -13.242 10.805 1 47.47 7 PRO B CA 1
ATOM 2518 C C . PRO B 1 7 ? -9.805 -12.852 11.883 1 47.47 7 PRO B C 1
ATOM 2520 O O . PRO B 1 7 ? -9.57 -13.094 13.07 1 47.47 7 PRO B O 1
ATOM 2523 N N . LYS B 1 8 ? -10.734 -11.891 11.555 1 56.53 8 LYS B N 1
ATOM 2524 C CA . LYS B 1 8 ? -11.789 -11.492 12.484 1 56.53 8 LYS B CA 1
ATOM 2525 C C . LYS B 1 8 ? -12.352 -12.695 13.227 1 56.53 8 LYS B C 1
ATOM 2527 O O . LYS B 1 8 ? -12.789 -12.578 14.375 1 56.53 8 LYS B O 1
ATOM 2532 N N . GLU B 1 9 ? -12.258 -13.797 12.523 1 68.25 9 GLU B N 1
ATOM 2533 C CA . GLU B 1 9 ? -12.828 -15.008 13.109 1 68.25 9 GLU B CA 1
ATOM 2534 C C . GLU B 1 9 ? -11.891 -16.188 12.93 1 68.25 9 GLU B C 1
ATOM 2536 O O . GLU B 1 9 ? -11.125 -16.25 11.969 1 68.25 9 GLU B O 1
ATOM 2541 N N . ASP B 1 10 ? -11.773 -16.953 13.883 1 82.44 10 ASP B N 1
ATOM 2542 C CA . ASP B 1 10 ? -11.055 -18.219 13.797 1 82.44 10 ASP B CA 1
ATOM 2543 C C . ASP B 1 10 ? -11.5 -19.016 12.578 1 82.44 10 ASP B C 1
ATOM 2545 O O . ASP B 1 10 ? -12.656 -19.438 12.492 1 82.44 10 ASP B O 1
ATOM 2549 N N . PRO B 1 11 ? -10.578 -19.109 11.609 1 86.5 11 PRO B N 1
ATOM 2550 C CA . PRO B 1 11 ? -10.984 -19.797 10.383 1 86.5 11 PRO B CA 1
ATOM 2551 C C . PRO B 1 11 ? -11.477 -21.234 10.641 1 86.5 11 PRO B C 1
ATOM 2553 O O . PRO B 1 11 ? -12.156 -21.812 9.789 1 86.5 11 PRO B O 1
ATOM 2556 N N . ASN B 1 12 ? -11.156 -21.797 11.727 1 90.62 12 ASN B N 1
ATOM 2557 C CA . ASN B 1 12 ? -11.617 -23.156 12.039 1 90.62 12 ASN B CA 1
ATOM 2558 C C . ASN B 1 12 ? -13.039 -23.141 12.586 1 90.62 12 ASN B C 1
ATOM 2560 O O . ASN B 1 12 ? -13.711 -24.172 12.594 1 90.62 12 ASN B O 1
ATOM 2564 N N . ILE B 1 13 ? -13.469 -22 13.102 1 85.06 13 ILE B N 1
ATOM 2565 C CA . ILE B 1 13 ? -14.812 -21.875 13.641 1 85.06 13 ILE B CA 1
ATOM 2566 C C . ILE B 1 13 ? -15.789 -21.531 12.516 1 85.06 13 ILE B C 1
ATOM 2568 O O . ILE B 1 13 ? -16.828 -22.172 12.375 1 85.06 13 ILE B O 1
ATOM 2572 N N . ASP B 1 14 ? -15.508 -20.562 11.68 1 83.75 14 ASP B N 1
ATOM 2573 C CA . ASP B 1 14 ? -16.312 -20.172 10.531 1 83.75 14 ASP B CA 1
ATOM 2574 C C . ASP B 1 14 ? -15.422 -19.828 9.328 1 83.75 14 ASP B C 1
ATOM 2576 O O . ASP B 1 14 ? -15.062 -18.672 9.133 1 83.75 14 ASP B O 1
ATOM 2580 N N . PRO B 1 15 ? -15.188 -20.812 8.594 1 84.62 15 PRO B N 1
ATOM 2581 C CA . PRO B 1 15 ? -14.273 -20.609 7.461 1 84.62 15 PRO B CA 1
ATOM 2582 C C . PRO B 1 15 ? -14.805 -19.609 6.441 1 84.62 15 PRO B C 1
ATOM 2584 O O . PRO B 1 15 ? -14.039 -18.844 5.859 1 84.62 15 PRO B O 1
ATOM 2587 N N . TYR B 1 16 ? -16.094 -19.562 6.25 1 81.81 16 TYR B N 1
ATOM 2588 C CA . TYR B 1 16 ? -16.656 -18.609 5.297 1 81.81 16 TYR B CA 1
ATOM 2589 C C . TYR B 1 16 ? -16.469 -17.172 5.781 1 81.81 16 TYR B C 1
ATOM 2591 O O . TYR B 1 16 ? -16 -16.312 5.027 1 81.81 16 TYR B O 1
ATOM 2599 N N . LEU B 1 17 ? -16.75 -17.031 6.992 1 77.19 17 LEU B N 1
ATOM 2600 C CA . LEU B 1 17 ? -16.641 -15.68 7.543 1 77.19 17 LEU B CA 1
ATOM 2601 C C . LEU B 1 17 ? -15.188 -15.219 7.566 1 77.19 17 LEU B C 1
ATOM 2603 O O . LEU B 1 17 ? -14.914 -14.031 7.371 1 77.19 17 LEU B O 1
ATOM 2607 N N . SER B 1 18 ? -14.312 -16.172 7.691 1 80.25 18 SER B N 1
ATOM 2608 C CA . SER B 1 18 ? -12.898 -15.82 7.766 1 80.25 18 SER B CA 1
ATOM 2609 C C . SER B 1 18 ? -12.398 -15.25 6.441 1 80.25 18 SER B C 1
ATOM 2611 O O . SER B 1 18 ? -11.383 -14.555 6.406 1 80.25 18 SER B O 1
ATOM 2613 N N . ILE B 1 19 ? -13.078 -15.531 5.379 1 79.56 19 ILE B N 1
ATOM 2614 C CA . ILE B 1 19 ? -12.641 -15.016 4.09 1 79.56 19 ILE B CA 1
ATOM 2615 C C . ILE B 1 19 ? -13.648 -13.984 3.584 1 79.56 19 ILE B C 1
ATOM 2617 O O . ILE B 1 19 ? -13.656 -13.648 2.396 1 79.56 19 ILE B O 1
ATOM 2621 N N . GLY B 1 20 ? -14.516 -13.578 4.43 1 75.31 20 GLY B N 1
ATOM 2622 C CA . GLY B 1 20 ? -15.406 -12.469 4.109 1 75.31 20 GLY B CA 1
ATOM 2623 C C . GLY B 1 20 ? -16.688 -12.914 3.434 1 75.31 20 GLY B C 1
ATOM 2624 O O . GLY B 1 20 ? -17.281 -12.172 2.643 1 75.31 20 GLY B O 1
ATOM 2625 N N . PHE B 1 21 ? -17.109 -14.172 3.674 1 76 21 PHE B N 1
ATOM 2626 C CA . PHE B 1 21 ? -18.359 -14.68 3.092 1 76 21 PHE B CA 1
ATOM 2627 C C . PHE B 1 21 ? -19.297 -15.195 4.176 1 76 21 PHE B C 1
ATOM 2629 O O . PHE B 1 21 ? -18.844 -15.602 5.25 1 76 21 PHE B O 1
ATOM 2636 N N . ILE B 1 22 ? -20.547 -15.047 3.826 1 75.56 22 ILE B N 1
ATOM 2637 C CA . ILE B 1 22 ? -21.578 -15.672 4.664 1 75.56 22 ILE B CA 1
ATOM 2638 C C . ILE B 1 22 ? -22.188 -16.859 3.926 1 75.56 22 ILE B C 1
ATOM 2640 O O . ILE B 1 22 ? -22.516 -16.766 2.738 1 75.56 22 ILE B O 1
ATOM 2644 N N . GLN B 1 23 ? -22.172 -17.953 4.609 1 77.12 23 GLN B N 1
ATOM 2645 C CA . GLN B 1 23 ? -22.828 -19.141 4.062 1 77.12 23 GLN B CA 1
ATOM 2646 C C . GLN B 1 23 ? -24.328 -19.156 4.406 1 77.12 23 GLN B C 1
ATOM 2648 O O . GLN B 1 23 ? -24.688 -19.078 5.578 1 77.12 23 GLN B O 1
ATOM 2653 N N . ASN B 1 24 ? -25.094 -19.156 3.328 1 74.56 24 ASN B N 1
ATOM 2654 C CA . ASN B 1 24 ? -26.531 -19.188 3.531 1 74.56 24 ASN B CA 1
ATOM 2655 C C . ASN B 1 24 ? -27.031 -20.594 3.83 1 74.56 24 ASN B C 1
ATOM 2657 O O . ASN B 1 24 ? -26.359 -21.578 3.508 1 74.56 24 ASN B O 1
ATOM 2661 N N . PRO B 1 25 ? -28.156 -20.641 4.457 1 75.75 25 PRO B N 1
ATOM 2662 C CA . PRO B 1 25 ? -28.719 -21.938 4.793 1 75.75 25 PRO B CA 1
ATOM 2663 C C . PRO B 1 25 ? -28.938 -22.828 3.564 1 75.75 25 PRO B C 1
ATOM 2665 O O . PRO B 1 25 ? -28.844 -24.047 3.658 1 75.75 25 PRO B O 1
ATOM 2668 N N . ASP B 1 26 ? -29.156 -22.156 2.426 1 74.31 26 ASP B N 1
ATOM 2669 C CA . ASP B 1 26 ? -29.422 -22.938 1.216 1 74.31 26 ASP B CA 1
ATOM 2670 C C . ASP B 1 26 ? -28.109 -23.391 0.561 1 74.31 26 ASP B C 1
ATOM 2672 O O . ASP B 1 26 ? -28.141 -23.969 -0.526 1 74.31 26 ASP B O 1
ATOM 2676 N N . GLY B 1 27 ? -27.031 -23.094 1.199 1 68.44 27 GLY B N 1
ATOM 2677 C CA . GLY B 1 27 ? -25.75 -23.531 0.685 1 68.44 27 GLY B CA 1
ATOM 2678 C C . GLY B 1 27 ? -25.047 -22.5 -0.165 1 68.44 27 GLY B C 1
ATOM 2679 O O . GLY B 1 27 ? -23.875 -22.641 -0.478 1 68.44 27 GLY B O 1
ATOM 2680 N N . SER B 1 28 ? -25.828 -21.484 -0.447 1 70.19 28 SER B N 1
ATOM 2681 C CA . SER B 1 28 ? -25.203 -20.406 -1.226 1 70.19 28 SER B CA 1
ATOM 2682 C C . SER B 1 28 ? -24.328 -19.516 -0.346 1 70.19 28 SER B C 1
ATOM 2684 O O . SER B 1 28 ? -24.391 -19.609 0.882 1 70.19 28 SER B O 1
ATOM 2686 N N . SER B 1 29 ? -23.266 -18.938 -0.908 1 73 29 SER B N 1
ATOM 2687 C CA . SER B 1 29 ? -22.406 -18.031 -0.173 1 73 29 SER B CA 1
ATOM 2688 C C . SER B 1 29 ? -22.484 -16.609 -0.744 1 73 29 SER B C 1
ATOM 2690 O O . SER B 1 29 ? -22.578 -16.438 -1.959 1 73 29 SER B O 1
ATOM 2692 N N . ASP B 1 30 ? -22.641 -15.664 0.127 1 71.94 30 ASP B N 1
ATOM 2693 C CA . ASP B 1 30 ? -22.672 -14.25 -0.246 1 71.94 30 ASP B CA 1
ATOM 2694 C C . ASP B 1 30 ? -21.5 -13.492 0.374 1 71.94 30 ASP B C 1
ATOM 2696 O O . ASP B 1 30 ? -21.047 -13.828 1.466 1 71.94 30 ASP B O 1
ATOM 2700 N N . PRO B 1 31 ? -20.922 -12.594 -0.526 1 68.94 31 PRO B N 1
ATOM 2701 C CA . PRO B 1 31 ? -19.891 -11.773 0.115 1 68.94 31 PRO B CA 1
ATOM 2702 C C . PRO B 1 31 ? -20.391 -11.094 1.39 1 68.94 31 PRO B C 1
ATOM 2704 O O . PRO B 1 31 ? -21.547 -10.664 1.458 1 68.94 31 PRO B O 1
ATOM 2707 N N . ALA B 1 32 ? -19.484 -11.344 2.404 1 62.25 32 ALA B N 1
ATOM 2708 C CA . ALA B 1 32 ? -19.797 -10.594 3.623 1 62.25 32 ALA B CA 1
ATOM 2709 C C . ALA B 1 32 ? -19.547 -9.102 3.432 1 62.25 32 ALA B C 1
ATOM 2711 O O . ALA B 1 32 ? -18.891 -8.695 2.467 1 62.25 32 ALA B O 1
ATOM 2712 N N . SER B 1 33 ? -20.328 -8.133 4.102 1 55.62 33 SER B N 1
ATOM 2713 C CA . SER B 1 33 ? -20.125 -6.684 4.051 1 55.62 33 SER B CA 1
ATOM 2714 C C . SER B 1 33 ? -18.656 -6.328 4.211 1 55.62 33 SER B C 1
ATOM 2716 O O . SER B 1 33 ? -18.266 -5.176 4.008 1 55.62 33 SER B O 1
ATOM 2718 N N . LEU B 1 34 ? -17.891 -7.277 4.562 1 53.56 34 LEU B N 1
ATOM 2719 C CA . LEU B 1 34 ? -16.5 -7.012 4.918 1 53.56 34 LEU B CA 1
ATOM 2720 C C . LEU B 1 34 ? -15.625 -6.961 3.674 1 53.56 34 LEU B C 1
ATOM 2722 O O . LEU B 1 34 ? -14.445 -7.316 3.729 1 53.56 34 LEU B O 1
ATOM 2726 N N . LEU B 1 35 ? -16.359 -6.512 2.578 1 58.28 35 LEU B N 1
ATOM 2727 C CA . LEU B 1 35 ? -15.586 -6.57 1.348 1 58.28 35 LEU B CA 1
ATOM 2728 C C . LEU B 1 35 ? -14.391 -5.617 1.415 1 58.28 35 LEU B C 1
ATOM 2730 O O . LEU B 1 35 ? -14.445 -4.598 2.109 1 58.28 35 LEU B O 1
ATOM 2734 N N . PRO B 1 36 ? -13.328 -5.898 0.639 1 69 36 PRO B N 1
ATOM 2735 C CA . PRO B 1 36 ? -11.992 -5.293 0.641 1 69 36 PRO B CA 1
ATOM 2736 C C . PRO B 1 36 ? -12.016 -3.812 0.265 1 69 36 PRO B C 1
ATOM 2738 O O . PRO B 1 36 ? -13.016 -3.326 -0.281 1 69 36 PRO B O 1
ATOM 2741 N N . VAL B 1 37 ? -11.266 -2.93 0.845 1 87.38 37 VAL B N 1
ATOM 2742 C CA . VAL B 1 37 ? -10.953 -1.567 0.425 1 87.38 37 VAL B CA 1
ATOM 2743 C C . VAL B 1 37 ? -10.367 -1.583 -0.985 1 87.38 37 VAL B C 1
ATOM 2745 O O . VAL B 1 37 ? -9.5 -2.402 -1.294 1 87.38 37 VAL B O 1
ATOM 2748 N N . LEU B 1 38 ? -11.07 -0.88 -1.893 1 90.06 38 LEU B N 1
ATOM 2749 C CA . LEU B 1 38 ? -10.539 -0.69 -3.24 1 90.06 38 LEU B CA 1
ATOM 2750 C C . LEU B 1 38 ? -9.602 0.514 -3.291 1 90.06 38 LEU B C 1
ATOM 2752 O O . LEU B 1 38 ? -9.727 1.438 -2.486 1 90.06 38 LEU B O 1
ATOM 2756 N N . SER B 1 39 ? -8.656 0.499 -4.172 1 94.12 39 SER B N 1
ATOM 2757 C CA . SER B 1 39 ? -7.75 1.632 -4.328 1 94.12 39 SER B CA 1
ATOM 2758 C C . SER B 1 39 ? -7.418 1.877 -5.797 1 94.12 39 SER B C 1
ATOM 2760 O O . SER B 1 39 ? -7.395 0.94 -6.598 1 94.12 39 SER B O 1
ATOM 2762 N N . LYS B 1 40 ? -7.188 3.094 -6.16 1 95.25 40 LYS B N 1
ATOM 2763 C CA . LYS B 1 40 ? -6.699 3.459 -7.484 1 95.25 40 LYS B CA 1
ATOM 2764 C C . LYS B 1 40 ? -5.961 4.797 -7.449 1 95.25 40 LYS B C 1
ATOM 2766 O O . LYS B 1 40 ? -6.246 5.645 -6.602 1 95.25 40 LYS B O 1
ATOM 2771 N N . ASP B 1 41 ? -5.047 4.996 -8.305 1 97.56 41 ASP B N 1
ATOM 2772 C CA . ASP B 1 41 ? -4.316 6.254 -8.422 1 97.56 41 ASP B CA 1
ATOM 2773 C C . ASP B 1 41 ? -4.91 7.125 -9.531 1 97.56 41 ASP B C 1
ATOM 2775 O O . ASP B 1 41 ? -5.273 6.625 -10.594 1 97.56 41 ASP B O 1
ATOM 2779 N N . ILE B 1 42 ? -5.039 8.406 -9.273 1 97.38 42 ILE B N 1
ATOM 2780 C CA . ILE B 1 42 ? -5.531 9.367 -10.25 1 97.38 42 ILE B CA 1
ATOM 2781 C C . ILE B 1 42 ? -4.551 10.531 -10.367 1 97.38 42 ILE B C 1
ATOM 2783 O O . ILE B 1 42 ? -4.195 11.156 -9.359 1 97.38 42 ILE B O 1
ATOM 2787 N N . PRO B 1 43 ? -4.066 10.844 -11.586 1 96.19 43 PRO B N 1
ATOM 2788 C CA . PRO B 1 43 ? -3.234 12.039 -11.727 1 96.19 43 PRO B CA 1
ATOM 2789 C C . PRO B 1 43 ? -4 13.328 -11.438 1 96.19 43 PRO B C 1
ATOM 2791 O O . PRO B 1 43 ? -5.18 13.445 -11.781 1 96.19 43 PRO B O 1
ATOM 2794 N N . ILE B 1 44 ? -3.436 14.281 -10.797 1 97.69 44 ILE B N 1
ATOM 2795 C CA . ILE B 1 44 ? -4.016 15.594 -10.531 1 97.69 44 ILE B CA 1
ATOM 2796 C C . ILE B 1 44 ? -3.361 16.641 -11.438 1 97.69 44 ILE B C 1
ATOM 2798 O O . ILE B 1 44 ? -4.051 17.391 -12.125 1 97.69 44 ILE B O 1
ATOM 2802 N N . ASN B 1 45 ? -2.064 16.719 -11.414 1 97.31 45 ASN B N 1
ATOM 2803 C CA . ASN B 1 45 ? -1.255 17.625 -12.211 1 97.31 45 ASN B CA 1
ATOM 2804 C C . ASN B 1 45 ? -0.018 16.938 -12.773 1 97.31 45 ASN B C 1
ATOM 2806 O O . ASN B 1 45 ? 0.944 16.688 -12.047 1 97.31 45 ASN B O 1
ATOM 2810 N N . GLN B 1 46 ? 0.016 16.625 -14 1 92.31 46 GLN B N 1
ATOM 2811 C CA . GLN B 1 46 ? 1.087 15.852 -14.625 1 92.31 46 GLN B CA 1
ATOM 2812 C C . GLN B 1 46 ? 2.395 16.641 -14.633 1 92.31 46 GLN B C 1
ATOM 2814 O O . GLN B 1 46 ? 3.473 16.062 -14.484 1 92.31 46 GLN B O 1
ATOM 2819 N N . GLU B 1 47 ? 2.309 17.938 -14.781 1 93.94 47 GLU B N 1
ATOM 2820 C CA . GLU B 1 47 ? 3.502 18.781 -14.812 1 93.94 47 GLU B CA 1
ATOM 2821 C C . GLU B 1 47 ? 4.242 18.734 -13.477 1 93.94 47 GLU B C 1
ATOM 2823 O O . GLU B 1 47 ? 5.477 18.703 -13.453 1 93.94 47 GLU B O 1
ATOM 2828 N N . ASN B 1 48 ? 3.455 18.719 -12.43 1 94.38 48 ASN B N 1
ATOM 2829 C CA . ASN B 1 48 ? 4.047 18.688 -11.094 1 94.38 48 ASN B CA 1
ATOM 2830 C C . ASN B 1 48 ? 4.188 17.266 -10.57 1 94.38 48 ASN B C 1
ATOM 2832 O O . ASN B 1 48 ? 4.672 17.047 -9.461 1 94.38 48 ASN B O 1
ATOM 2836 N N . ASN B 1 49 ? 3.729 16.281 -11.328 1 91.81 49 ASN B N 1
ATOM 2837 C CA . ASN B 1 49 ? 3.736 14.875 -10.938 1 91.81 49 ASN B CA 1
ATOM 2838 C C . ASN B 1 49 ? 2.977 14.648 -9.633 1 91.81 49 ASN B C 1
ATOM 2840 O O . ASN B 1 49 ? 3.422 13.883 -8.773 1 91.81 49 ASN B O 1
ATOM 2844 N N . THR B 1 50 ? 1.923 15.469 -9.43 1 97.25 50 THR B N 1
ATOM 2845 C CA . THR B 1 50 ? 1.047 15.25 -8.281 1 97.25 50 THR B CA 1
ATOM 2846 C C . THR B 1 50 ? -0.101 14.312 -8.648 1 97.25 50 THR B C 1
ATOM 2848 O O . THR B 1 50 ? -0.567 14.312 -9.789 1 97.25 50 THR B O 1
ATOM 2851 N N . TRP B 1 51 ? -0.428 13.484 -7.773 1 97.94 51 TRP B N 1
ATOM 2852 C CA . TRP B 1 51 ? -1.495 12.5 -7.941 1 97.94 51 TRP B CA 1
ATOM 2853 C C . TRP B 1 51 ? -2.123 12.148 -6.598 1 97.94 51 TRP B C 1
ATOM 2855 O O . TRP B 1 51 ? -1.666 12.609 -5.551 1 97.94 51 TRP B O 1
ATOM 2865 N N . ALA B 1 52 ? -3.205 11.492 -6.648 1 98.56 52 ALA B N 1
ATOM 2866 C CA . ALA B 1 52 ? -3.846 11.023 -5.422 1 98.56 52 ALA B CA 1
ATOM 2867 C C . ALA B 1 52 ? -4.203 9.539 -5.527 1 98.56 52 ALA B C 1
ATOM 2869 O O . ALA B 1 52 ? -4.625 9.07 -6.586 1 98.56 52 ALA B O 1
ATOM 2870 N N . ARG B 1 53 ? -3.945 8.836 -4.535 1 98.31 53 ARG B N 1
ATOM 2871 C CA . ARG B 1 53 ? -4.492 7.492 -4.41 1 98.31 53 ARG B CA 1
ATOM 2872 C C . ARG B 1 53 ? -5.828 7.512 -3.676 1 98.31 53 ARG B C 1
ATOM 2874 O O . ARG B 1 53 ? -5.914 7.98 -2.539 1 98.31 53 ARG B O 1
ATOM 2881 N N . LEU B 1 54 ? -6.883 6.988 -4.301 1 97.88 54 LEU B N 1
ATOM 2882 C CA . LEU B 1 54 ? -8.211 6.91 -3.707 1 97.88 54 LEU B CA 1
ATOM 2883 C C . LEU B 1 54 ? -8.43 5.559 -3.037 1 97.88 54 LEU B C 1
ATOM 2885 O O . LEU B 1 54 ? -7.988 4.527 -3.549 1 97.88 54 LEU B O 1
ATOM 2889 N N . TYR B 1 55 ? -9.039 5.559 -1.935 1 96.38 55 TYR B N 1
ATOM 2890 C CA . TYR B 1 55 ? -9.508 4.359 -1.246 1 96.38 55 TYR B CA 1
ATOM 2891 C C . TYR B 1 55 ? -11.016 4.391 -1.057 1 96.38 55 TYR B C 1
ATOM 2893 O O . TYR B 1 55 ? -11.57 5.391 -0.594 1 96.38 55 TYR B O 1
ATOM 2901 N N . LEU B 1 56 ? -11.711 3.363 -1.415 1 92.88 56 LEU B N 1
ATOM 2902 C CA . LEU B 1 56 ? -13.164 3.248 -1.352 1 92.88 56 LEU B CA 1
ATOM 2903 C C . LEU B 1 56 ? -13.57 1.954 -0.657 1 92.88 56 LEU B C 1
ATOM 2905 O O . LEU B 1 56 ? -13.125 0.87 -1.035 1 92.88 56 LEU B O 1
ATOM 2909 N N . PRO B 1 57 ? -14.281 2.098 0.449 1 87 57 PRO B N 1
ATOM 2910 C CA . PRO B 1 57 ? -14.781 0.855 1.044 1 87 57 PRO B CA 1
ATOM 2911 C C . PRO B 1 57 ? -15.727 0.094 0.116 1 87 57 PRO B C 1
ATOM 2913 O O . PRO B 1 57 ? -16.5 0.708 -0.614 1 87 57 PRO B O 1
ATOM 2916 N N . ARG B 1 58 ? -15.367 -1.181 -0.182 1 72.75 58 ARG B N 1
ATOM 2917 C CA . ARG B 1 58 ? -16.234 -1.955 -1.063 1 72.75 58 ARG B CA 1
ATOM 2918 C C . ARG B 1 58 ? -17.641 -2.047 -0.499 1 72.75 58 ARG B C 1
ATOM 2920 O O . ARG B 1 58 ? -17.828 -2.359 0.679 1 72.75 58 ARG B O 1
ATOM 2927 N N . GLN B 1 59 ? -18.484 -1.262 -1.151 1 58.31 59 GLN B N 1
ATOM 2928 C CA . GLN B 1 59 ? -19.891 -1.267 -0.761 1 58.31 59 GLN B CA 1
ATOM 2929 C C . GLN B 1 59 ? -20.609 -2.498 -1.305 1 58.31 59 GLN B C 1
ATOM 2931 O O . GLN B 1 59 ? -20.234 -3.027 -2.355 1 58.31 59 GLN B O 1
ATOM 2936 N N . SER B 1 60 ? -21.141 -3.395 -0.445 1 47.88 60 SER B N 1
ATOM 2937 C CA . SER B 1 60 ? -21.969 -4.496 -0.912 1 47.88 60 SER B CA 1
ATOM 2938 C C . SER B 1 60 ? -22.875 -4.055 -2.053 1 47.88 60 SER B C 1
ATOM 2940 O O . SER B 1 60 ? -23.391 -2.934 -2.049 1 47.88 60 SER B O 1
ATOM 2942 N N . GLU B 1 61 ? -22.547 -4.48 -3.27 1 43.88 61 GLU B N 1
ATOM 2943 C CA . GLU B 1 61 ? -23.484 -4.25 -4.371 1 43.88 61 GLU B CA 1
ATOM 2944 C C . GLU B 1 61 ? -24.922 -4.246 -3.883 1 43.88 61 GLU B C 1
ATOM 2946 O O . GLU B 1 61 ? -25.828 -3.846 -4.613 1 43.88 61 GLU B O 1
ATOM 2951 N N . SER B 1 62 ? -25.219 -5.234 -3.033 1 40.28 62 SER B N 1
ATOM 2952 C CA . SER B 1 62 ? -26.656 -5.406 -2.844 1 40.28 62 SER B CA 1
ATOM 2953 C C . SER B 1 62 ? -27.328 -4.074 -2.533 1 40.28 62 SER B C 1
ATOM 2955 O O . SER B 1 62 ? -28.547 -4.027 -2.301 1 40.28 62 SER B O 1
ATOM 2957 N N . THR B 1 63 ? -26.703 -3.361 -1.652 1 40.88 63 THR B N 1
ATOM 2958 C CA . THR B 1 63 ? -27.703 -2.502 -1.012 1 40.88 63 THR B CA 1
ATOM 2959 C C . THR B 1 63 ? -28.328 -1.547 -2.025 1 40.88 63 THR B C 1
ATOM 2961 O O . THR B 1 63 ? -27.641 -1.043 -2.916 1 40.88 63 THR B O 1
ATOM 2964 N N . ASP B 1 64 ? -29.719 -1.55 -2.041 1 40.5 64 ASP B N 1
ATOM 2965 C CA . ASP B 1 64 ? -30.672 -0.56 -2.533 1 40.5 64 ASP B CA 1
ATOM 2966 C C . ASP B 1 64 ? -30 0.808 -2.691 1 40.5 64 ASP B C 1
ATOM 2968 O O . ASP B 1 64 ? -29 1.101 -2.031 1 40.5 64 ASP B O 1
ATOM 2972 N N . ALA B 1 65 ? -30.656 1.826 -3.549 1 40.81 65 ALA B N 1
ATOM 2973 C CA . ALA B 1 65 ? -30.641 3.219 -3.992 1 40.81 65 ALA B CA 1
ATOM 2974 C C . ALA B 1 65 ? -30.016 4.125 -2.945 1 40.81 65 ALA B C 1
ATOM 2976 O O . ALA B 1 65 ? -29.422 5.156 -3.283 1 40.81 65 ALA B O 1
ATOM 2977 N N . THR B 1 66 ? -30.547 4.188 -1.807 1 45.75 66 THR B N 1
ATOM 2978 C CA . THR B 1 66 ? -30.469 5.359 -0.945 1 45.75 66 THR B CA 1
ATOM 2979 C C . THR B 1 66 ? -29.172 5.355 -0.143 1 45.75 66 THR B C 1
ATOM 2981 O O . THR B 1 66 ? -29.188 5.555 1.073 1 45.75 66 THR B O 1
ATOM 2984 N N . THR B 1 67 ? -28.141 4.582 -0.535 1 56.22 67 THR B N 1
ATOM 2985 C CA . THR B 1 67 ? -27 4.43 0.359 1 56.22 67 THR B CA 1
ATOM 2986 C C . THR B 1 67 ? -26.344 5.777 0.637 1 56.22 67 THR B C 1
ATOM 2988 O O . THR B 1 67 ? -26.125 6.562 -0.286 1 56.22 67 THR B O 1
ATOM 2991 N N . ASP B 1 68 ? -26.328 6.156 1.885 1 75.75 68 ASP B N 1
ATOM 2992 C CA . ASP B 1 68 ? -25.797 7.414 2.402 1 75.75 68 ASP B CA 1
ATOM 2993 C C . ASP B 1 68 ? -24.359 7.633 1.934 1 75.75 68 ASP B C 1
ATOM 2995 O O . ASP B 1 68 ? -23.531 6.727 2.014 1 75.75 68 ASP B O 1
ATOM 2999 N N . LYS B 1 69 ? -24.172 8.609 1.09 1 90.19 69 LYS B N 1
ATOM 3000 C CA . LYS B 1 69 ? -22.859 9.039 0.645 1 90.19 69 LYS B CA 1
ATOM 3001 C C . LYS B 1 69 ? -21.875 9.125 1.815 1 90.19 69 LYS B C 1
ATOM 3003 O O . LYS B 1 69 ? -22.297 9.289 2.965 1 90.19 69 LYS B O 1
ATOM 3008 N N . LEU B 1 70 ? -20.734 8.812 1.542 1 93.31 70 LEU B N 1
ATOM 3009 C CA . LEU B 1 70 ? -19.672 8.68 2.543 1 93.31 70 LEU B CA 1
ATOM 3010 C C . LEU B 1 70 ? -18.938 10 2.727 1 93.31 70 LEU B C 1
ATOM 3012 O O . LEU B 1 70 ? -18.766 10.758 1.771 1 93.31 70 LEU B O 1
ATOM 3016 N N . PRO B 1 71 ? -18.484 10.312 3.914 1 96 71 PRO B N 1
ATOM 3017 C CA . PRO B 1 71 ? -17.594 11.469 4.07 1 96 71 PRO B CA 1
ATOM 3018 C C . PRO B 1 71 ? -16.312 11.344 3.264 1 96 71 PRO B C 1
ATOM 3020 O O . PRO B 1 71 ? -15.906 10.234 2.9 1 96 71 PRO B O 1
ATOM 3023 N N . ILE B 1 72 ? -15.688 12.469 3.01 1 97.31 72 ILE B N 1
ATOM 3024 C CA . ILE B 1 72 ? -14.398 12.531 2.32 1 97.31 72 ILE B CA 1
ATOM 3025 C C . ILE B 1 72 ? -13.297 12.883 3.316 1 97.31 72 ILE B C 1
ATOM 3027 O O . ILE B 1 72 ? -13.438 13.828 4.094 1 97.31 72 ILE B O 1
ATOM 3031 N N . VAL B 1 73 ? -12.273 12.109 3.322 1 98.19 73 VAL B N 1
ATOM 3032 C CA . VAL B 1 73 ? -11.062 12.477 4.062 1 98.19 73 VAL B CA 1
ATOM 3033 C C . VAL B 1 73 ? -9.906 12.68 3.09 1 98.19 73 VAL B C 1
ATOM 3035 O O . VAL B 1 73 ? -9.492 11.75 2.402 1 98.19 73 VAL B O 1
ATOM 3038 N N . ILE B 1 74 ? -9.492 13.883 2.934 1 98.81 74 ILE B N 1
ATOM 3039 C CA . ILE B 1 74 ? -8.281 14.172 2.17 1 98.81 74 ILE B CA 1
ATOM 3040 C C . ILE B 1 74 ? -7.059 14.039 3.074 1 98.81 74 ILE B C 1
ATOM 3042 O O . ILE B 1 74 ? -6.93 14.766 4.066 1 98.81 74 ILE B O 1
ATOM 3046 N N . TYR B 1 75 ? -6.195 13.133 2.732 1 98.88 75 TYR B N 1
ATOM 3047 C CA . TYR B 1 75 ? -5.078 12.758 3.592 1 98.88 75 TYR B CA 1
ATOM 3048 C C . TYR B 1 75 ? -3.756 13.234 3 1 98.88 75 TYR B C 1
ATOM 3050 O O . TYR B 1 75 ? -3.52 13.094 1.798 1 98.88 75 TYR B O 1
ATOM 3058 N N . TYR B 1 76 ? -2.928 13.828 3.834 1 98.94 76 TYR B N 1
ATOM 3059 C CA . TYR B 1 76 ? -1.58 14.25 3.471 1 98.94 76 TYR B CA 1
ATOM 3060 C C . TYR B 1 76 ? -0.534 13.453 4.242 1 98.94 76 TYR B C 1
ATOM 3062 O O . TYR B 1 76 ? -0.522 13.469 5.477 1 98.94 76 TYR B O 1
ATOM 3070 N N . HIS B 1 77 ? 0.387 12.789 3.5 1 98.06 77 HIS B N 1
ATOM 3071 C CA . HIS B 1 77 ? 1.376 11.922 4.125 1 98.06 77 HIS B CA 1
ATOM 3072 C C . HIS B 1 77 ? 2.477 12.734 4.801 1 98.06 77 HIS B C 1
ATOM 3074 O O . HIS B 1 77 ? 2.658 13.914 4.496 1 98.06 77 HIS B O 1
ATOM 3080 N N . GLY B 1 78 ? 3.164 12.086 5.734 1 97.69 78 GLY B N 1
ATOM 3081 C CA . GLY B 1 78 ? 4.297 12.688 6.418 1 97.69 78 GLY B CA 1
ATOM 3082 C C . GLY B 1 78 ? 5.605 12.523 5.664 1 97.69 78 GLY B C 1
ATOM 3083 O O . GLY B 1 78 ? 5.605 12.344 4.445 1 97.69 78 GLY B O 1
ATOM 3084 N N . GLY B 1 79 ? 6.711 12.695 6.43 1 95.06 79 GLY B N 1
ATOM 3085 C CA . GLY B 1 79 ? 8.031 12.578 5.832 1 95.06 79 GLY B CA 1
ATOM 3086 C C . GLY B 1 79 ? 8.828 13.867 5.902 1 95.06 79 GLY B C 1
ATOM 3087 O O . GLY B 1 79 ? 9.812 14.039 5.172 1 95.06 79 GLY B O 1
ATOM 3088 N N . GLY B 1 80 ? 8.367 14.781 6.707 1 97.12 80 GLY B N 1
ATOM 3089 C CA . GLY B 1 80 ? 9.109 16.016 6.926 1 97.12 80 GLY B CA 1
ATOM 3090 C C . GLY B 1 80 ? 9.273 16.844 5.668 1 97.12 80 GLY B C 1
ATOM 3091 O O . GLY B 1 80 ? 10.289 17.531 5.496 1 97.12 80 GLY B O 1
ATOM 3092 N N . PHE B 1 81 ? 8.414 16.609 4.715 1 97.06 81 PHE B N 1
ATOM 3093 C CA . PHE B 1 81 ? 8.391 17.297 3.438 1 97.06 81 PHE B CA 1
ATOM 3094 C C . PHE B 1 81 ? 9.492 16.781 2.521 1 97.06 81 PHE B C 1
ATOM 3096 O O . PHE B 1 81 ? 9.656 17.281 1.401 1 97.06 81 PHE B O 1
ATOM 3103 N N . VAL B 1 82 ? 10.25 15.828 2.982 1 93.69 82 VAL B N 1
ATOM 3104 C CA . VAL B 1 82 ? 11.469 15.461 2.266 1 93.69 82 VAL B CA 1
ATOM 3105 C C . VAL B 1 82 ? 11.406 13.992 1.852 1 93.69 82 VAL B C 1
ATOM 3107 O O . VAL B 1 82 ? 11.805 13.633 0.74 1 93.69 82 VAL B O 1
ATOM 3110 N N . THR B 1 83 ? 10.898 13.18 2.779 1 90.62 83 THR B N 1
ATOM 3111 C CA . THR B 1 83 ? 10.922 11.742 2.539 1 90.62 83 THR B CA 1
ATOM 3112 C C . THR B 1 83 ? 9.508 11.195 2.363 1 90.62 83 THR B C 1
ATOM 3114 O O . THR B 1 83 ? 8.531 11.938 2.48 1 90.62 83 THR B O 1
ATOM 3117 N N . CYS B 1 84 ? 9.359 9.945 2.021 1 91.19 84 CYS B N 1
ATOM 3118 C CA . CYS B 1 84 ? 8.109 9.195 1.921 1 91.19 84 CYS B CA 1
ATOM 3119 C C . CYS B 1 84 ? 7.262 9.703 0.766 1 91.19 84 CYS B C 1
ATOM 3121 O O . CYS B 1 84 ? 7.625 10.68 0.104 1 91.19 84 CYS B O 1
ATOM 3123 N N . THR B 1 85 ? 6.305 9.047 0.412 1 92.62 85 THR B N 1
ATOM 3124 C CA . THR B 1 85 ? 5.309 9.32 -0.618 1 92.62 85 THR B CA 1
ATOM 3125 C C . THR B 1 85 ? 3.934 8.812 -0.186 1 92.62 85 THR B C 1
ATOM 3127 O O . THR B 1 85 ? 3.803 8.172 0.856 1 92.62 85 THR B O 1
ATOM 3130 N N . ALA B 1 86 ? 2.922 9.141 -0.944 1 95.5 86 ALA B N 1
ATOM 3131 C CA . ALA B 1 86 ? 1.583 8.625 -0.671 1 95.5 86 ALA B CA 1
ATOM 3132 C C . ALA B 1 86 ? 1.547 7.105 -0.782 1 95.5 86 ALA B C 1
ATOM 3134 O O . ALA B 1 86 ? 0.659 6.457 -0.225 1 95.5 86 ALA B O 1
ATOM 3135 N N . ALA B 1 87 ? 2.561 6.539 -1.456 1 92.94 87 ALA B N 1
ATOM 3136 C CA . ALA B 1 87 ? 2.592 5.098 -1.681 1 92.94 87 ALA B CA 1
ATOM 3137 C C . ALA B 1 87 ? 3.391 4.391 -0.589 1 92.94 87 ALA B C 1
ATOM 3139 O O . ALA B 1 87 ? 3.432 3.158 -0.54 1 92.94 87 ALA B O 1
ATOM 3140 N N . THR B 1 88 ? 4.07 5.199 0.235 1 92.69 88 THR B N 1
ATOM 3141 C CA . THR B 1 88 ? 4.824 4.566 1.312 1 92.69 88 THR B CA 1
ATOM 3142 C C . THR B 1 88 ? 3.947 3.576 2.076 1 92.69 88 THR B C 1
ATOM 3144 O O . THR B 1 88 ? 2.785 3.865 2.369 1 92.69 88 THR B O 1
ATOM 3147 N N . THR B 1 89 ? 4.496 2.404 2.416 1 91.38 89 THR B N 1
ATOM 3148 C CA . THR B 1 89 ? 3.746 1.245 2.891 1 91.38 89 THR B CA 1
ATOM 3149 C C . THR B 1 89 ? 2.904 1.608 4.109 1 91.38 89 THR B C 1
ATOM 3151 O O . THR B 1 89 ? 1.723 1.266 4.18 1 91.38 89 THR B O 1
ATOM 3154 N N . TYR B 1 90 ? 3.498 2.279 5.086 1 90.94 90 TYR B N 1
ATOM 3155 C CA . TYR B 1 90 ? 2.738 2.494 6.312 1 90.94 90 TYR B CA 1
ATOM 3156 C C . TYR B 1 90 ? 1.69 3.582 6.121 1 90.94 90 TYR B C 1
ATOM 3158 O O . TYR B 1 90 ? 0.667 3.594 6.809 1 90.94 90 TYR B O 1
ATOM 3166 N N . PHE B 1 91 ? 1.83 4.477 5.152 1 95.81 91 PHE B N 1
ATOM 3167 C CA . PHE B 1 91 ? 0.75 5.41 4.848 1 95.81 91 PHE B CA 1
ATOM 3168 C C . PHE B 1 91 ? -0.366 4.707 4.082 1 95.81 91 PHE B C 1
ATOM 3170 O O . PHE B 1 91 ? -1.547 4.969 4.316 1 95.81 91 PHE B O 1
ATOM 3177 N N . HIS B 1 92 ? 0.059 3.844 3.111 1 95.25 92 HIS B N 1
ATOM 3178 C CA . HIS B 1 92 ? -0.93 3.014 2.432 1 95.25 92 HIS B CA 1
ATOM 3179 C C . HIS B 1 92 ? -1.747 2.201 3.432 1 95.25 92 HIS B C 1
ATOM 3181 O O . HIS B 1 92 ? -2.975 2.15 3.34 1 95.25 92 HIS B O 1
ATOM 3187 N N . LYS B 1 93 ? -1.071 1.612 4.387 1 93.31 93 LYS B N 1
ATOM 3188 C CA . LYS B 1 93 ? -1.738 0.805 5.402 1 93.31 93 LYS B CA 1
ATOM 3189 C C . LYS B 1 93 ? -2.717 1.646 6.219 1 93.31 93 LYS B C 1
ATOM 3191 O O . LYS B 1 93 ? -3.848 1.228 6.465 1 93.31 93 LYS B O 1
ATOM 3196 N N . LEU B 1 94 ? -2.254 2.781 6.629 1 94.62 94 LEU B N 1
ATOM 3197 C CA . LEU B 1 94 ? -3.102 3.664 7.422 1 94.62 94 LEU B CA 1
ATOM 3198 C C . LEU B 1 94 ? -4.375 4.023 6.664 1 94.62 94 LEU B C 1
ATOM 3200 O O . LEU B 1 94 ? -5.48 3.869 7.188 1 94.62 94 LEU B O 1
ATOM 3204 N N . CYS B 1 95 ? -4.227 4.492 5.422 1 96.25 95 CYS B N 1
ATOM 3205 C CA . CYS B 1 95 ? -5.375 4.891 4.617 1 96.25 95 CYS B CA 1
ATOM 3206 C C . CYS B 1 95 ? -6.301 3.705 4.367 1 96.25 95 CYS B C 1
ATOM 3208 O O . CYS B 1 95 ? -7.523 3.838 4.449 1 96.25 95 CYS B O 1
ATOM 3210 N N . PHE B 1 96 ? -5.711 2.549 4.039 1 93.19 96 PHE B N 1
ATOM 3211 C CA . PHE B 1 96 ? -6.461 1.326 3.777 1 93.19 96 PHE B CA 1
ATOM 3212 C C . PHE B 1 96 ? -7.293 0.933 4.992 1 93.19 96 PHE B C 1
ATOM 3214 O O . PHE B 1 96 ? -8.492 0.672 4.871 1 93.19 96 PHE B O 1
ATOM 3221 N N . GLU B 1 97 ? -6.703 0.997 6.191 1 90.38 97 GLU B N 1
ATOM 3222 C CA . GLU B 1 97 ? -7.359 0.554 7.418 1 90.38 97 GLU B CA 1
ATOM 3223 C C . GLU B 1 97 ? -8.391 1.573 7.891 1 90.38 97 GLU B C 1
ATOM 3225 O O . GLU B 1 97 ? -9.461 1.201 8.375 1 90.38 97 GLU B O 1
ATOM 3230 N N . ILE B 1 98 ? -8.07 2.844 7.742 1 91.81 98 ILE B N 1
ATOM 3231 C CA . ILE B 1 98 ? -9.031 3.865 8.133 1 91.81 98 ILE B CA 1
ATOM 3232 C C . ILE B 1 98 ? -10.281 3.756 7.254 1 91.81 98 ILE B C 1
ATOM 3234 O O . ILE B 1 98 ? -11.406 3.891 7.742 1 91.81 98 ILE B O 1
ATOM 3238 N N . THR B 1 99 ? -10.094 3.506 5.992 1 91.38 99 THR B N 1
ATOM 3239 C CA . THR B 1 99 ? -11.211 3.361 5.07 1 91.38 99 THR B CA 1
ATOM 3240 C C . THR B 1 99 ? -12.102 2.188 5.477 1 91.38 99 THR B C 1
ATOM 3242 O O . THR B 1 99 ? -13.328 2.26 5.363 1 91.38 99 THR B O 1
ATOM 3245 N N . SER B 1 100 ? -11.461 1.187 5.957 1 83.19 100 SER B N 1
ATOM 3246 C CA . SER B 1 100 ? -12.188 -0.003 6.383 1 83.19 100 SER B CA 1
ATOM 3247 C C . SER B 1 100 ? -12.945 0.246 7.688 1 83.19 100 SER B C 1
ATOM 3249 O O . SER B 1 100 ? -14.055 -0.243 7.871 1 83.19 100 SER B O 1
ATOM 3251 N N . GLU B 1 101 ? -12.344 1.073 8.562 1 82.69 101 GLU B N 1
ATOM 3252 C CA . GLU B 1 101 ? -12.883 1.295 9.898 1 82.69 101 GLU B CA 1
ATOM 3253 C C . GLU B 1 101 ? -13.906 2.428 9.898 1 82.69 101 GLU B C 1
ATOM 3255 O O . GLU B 1 101 ? -14.867 2.408 10.672 1 82.69 101 GLU B O 1
ATOM 3260 N N . ILE B 1 102 ? -13.555 3.434 9.062 1 81.94 102 ILE B N 1
ATOM 3261 C CA . ILE B 1 102 ? -14.383 4.629 8.922 1 81.94 102 ILE B CA 1
ATOM 3262 C C . ILE B 1 102 ? -15.008 4.66 7.527 1 81.94 102 ILE B C 1
ATOM 3264 O O . ILE B 1 102 ? -14.336 4.973 6.543 1 81.94 102 ILE B O 1
ATOM 3268 N N . PRO B 1 103 ? -16.188 4.027 7.453 1 81.44 103 PRO B N 1
ATOM 3269 C CA . PRO B 1 103 ? -16.656 4.094 6.062 1 81.44 103 PRO B CA 1
ATOM 3270 C C . PRO B 1 103 ? -16.578 5.504 5.484 1 81.44 103 PRO B C 1
ATOM 3272 O O . PRO B 1 103 ? -17.469 6.32 5.707 1 81.44 103 PRO B O 1
ATOM 3275 N N . ALA B 1 104 ? -15.422 5.879 4.871 1 91.69 104 ALA B N 1
ATOM 3276 C CA . ALA B 1 104 ? -15.141 7.145 4.199 1 91.69 104 ALA B CA 1
ATOM 3277 C C . ALA B 1 104 ? -14.352 6.918 2.912 1 91.69 104 ALA B C 1
ATOM 3279 O O . ALA B 1 104 ? -13.672 5.898 2.762 1 91.69 104 ALA B O 1
ATOM 3280 N N . VAL B 1 105 ? -14.523 7.773 2.039 1 95.38 105 VAL B N 1
ATOM 3281 C CA . VAL B 1 105 ? -13.625 7.812 0.889 1 95.38 105 VAL B CA 1
ATOM 3282 C C . VAL B 1 105 ? -12.367 8.609 1.241 1 95.38 105 VAL B C 1
ATOM 3284 O O . VAL B 1 105 ? -12.461 9.734 1.731 1 95.38 105 VAL B O 1
ATOM 3287 N N . ILE B 1 106 ? -11.234 8.008 1.058 1 98 106 ILE B N 1
ATOM 3288 C CA . ILE B 1 106 ? -9.992 8.711 1.363 1 98 106 ILE B CA 1
ATOM 3289 C C . ILE B 1 106 ? -9.305 9.125 0.066 1 98 106 ILE B C 1
ATOM 3291 O O . ILE B 1 106 ? -9.211 8.336 -0.879 1 98 106 ILE B O 1
ATOM 3295 N N . VAL B 1 107 ? -8.875 10.336 -0.016 1 98.69 107 VAL B N 1
ATOM 3296 C CA . VAL B 1 107 ? -8.031 10.891 -1.07 1 98.69 107 VAL B CA 1
ATOM 3297 C C . VAL B 1 107 ? -6.633 11.164 -0.521 1 98.69 107 VAL B C 1
ATOM 3299 O O . VAL B 1 107 ? -6.402 12.188 0.129 1 98.69 107 VAL B O 1
ATOM 3302 N N . SER B 1 108 ? -5.711 10.227 -0.728 1 98.81 108 SER B N 1
ATOM 3303 C CA . SER B 1 108 ? -4.332 10.375 -0.263 1 98.81 108 SER B CA 1
ATOM 3304 C C . SER B 1 108 ? -3.471 11.078 -1.304 1 98.81 108 SER B C 1
ATOM 3306 O O . SER B 1 108 ? -3.189 10.523 -2.367 1 98.81 108 SER B O 1
ATOM 3308 N N . VAL B 1 109 ? -2.945 12.242 -0.99 1 98.81 109 VAL B N 1
ATOM 3309 C CA . VAL B 1 109 ? -2.365 13.148 -1.978 1 98.81 109 VAL B CA 1
ATOM 3310 C C . VAL B 1 109 ? -0.848 12.969 -2.01 1 98.81 109 VAL B C 1
ATOM 3312 O O . VAL B 1 109 ? -0.199 12.93 -0.962 1 98.81 109 VAL B O 1
ATOM 3315 N N . GLU B 1 110 ? -0.316 12.75 -3.18 1 98.19 110 GLU B N 1
ATOM 3316 C CA . GLU B 1 110 ? 1.117 12.867 -3.434 1 98.19 110 GLU B CA 1
ATOM 3317 C C . GLU B 1 110 ? 1.49 14.289 -3.85 1 98.19 110 GLU B C 1
ATOM 3319 O O . GLU B 1 110 ? 0.944 14.82 -4.82 1 98.19 110 GLU B O 1
ATOM 3324 N N . TYR B 1 111 ? 2.334 14.922 -3.094 1 98.06 111 TYR B N 1
ATOM 3325 C CA . TYR B 1 111 ? 2.756 16.297 -3.359 1 98.06 111 TYR B CA 1
ATOM 3326 C C . TYR B 1 111 ? 4.258 16.359 -3.617 1 98.06 111 TYR B C 1
ATOM 3328 O O . TYR B 1 111 ? 4.984 15.406 -3.35 1 98.06 111 TYR B O 1
ATOM 3336 N N . ARG B 1 112 ? 4.762 17.453 -4.156 1 96.56 112 ARG B N 1
ATOM 3337 C CA . ARG B 1 112 ? 6.188 17.656 -4.414 1 96.56 112 ARG B CA 1
ATOM 3338 C C . ARG B 1 112 ? 6.969 17.766 -3.107 1 96.56 112 ARG B C 1
ATOM 3340 O O . ARG B 1 112 ? 6.469 18.312 -2.123 1 96.56 112 ARG B O 1
ATOM 3347 N N . ARG B 1 113 ? 8.227 17.328 -3.119 1 93.88 113 ARG B N 1
ATOM 3348 C CA . ARG B 1 113 ? 8.984 17.25 -1.878 1 93.88 113 ARG B CA 1
ATOM 3349 C C . ARG B 1 113 ? 10.242 18.109 -1.955 1 93.88 113 ARG B C 1
ATOM 3351 O O . ARG B 1 113 ? 10.766 18.359 -3.045 1 93.88 113 ARG B O 1
ATOM 3358 N N . ALA B 1 114 ? 10.586 18.547 -0.856 1 94.75 114 ALA B N 1
ATOM 3359 C CA . ALA B 1 114 ? 11.875 19.219 -0.666 1 94.75 114 ALA B CA 1
ATOM 3360 C C . ALA B 1 114 ? 13.016 18.203 -0.667 1 94.75 114 ALA B C 1
ATOM 3362 O O . ALA B 1 114 ? 12.805 17.016 -0.41 1 94.75 114 ALA B O 1
ATOM 3363 N N . PRO B 1 115 ? 14.273 18.547 -1.023 1 92.81 115 PRO B N 1
ATOM 3364 C CA . PRO B 1 115 ? 14.68 19.953 -1.197 1 92.81 115 PRO B CA 1
ATOM 3365 C C . PRO B 1 115 ? 14.492 20.453 -2.629 1 92.81 115 PRO B C 1
ATOM 3367 O O . PRO B 1 115 ? 14.656 21.641 -2.9 1 92.81 115 PRO B O 1
ATOM 3370 N N . GLU B 1 116 ? 14.109 19.531 -3.574 1 92.06 116 GLU B N 1
ATOM 3371 C CA . GLU B 1 116 ? 13.906 19.938 -4.957 1 92.06 116 GLU B CA 1
ATOM 3372 C C . GLU B 1 116 ? 12.797 20.984 -5.059 1 92.06 116 GLU B C 1
ATOM 3374 O O . GLU B 1 116 ? 12.867 21.891 -5.887 1 92.06 116 GLU B O 1
ATOM 3379 N N . HIS B 1 117 ? 11.82 20.828 -4.301 1 96.38 117 HIS B N 1
ATOM 3380 C CA . HIS B 1 117 ? 10.711 21.766 -4.195 1 96.38 117 HIS B CA 1
ATOM 3381 C C . HIS B 1 117 ? 10.438 22.141 -2.742 1 96.38 117 HIS B C 1
ATOM 3383 O O . HIS B 1 117 ? 9.602 21.5 -2.082 1 96.38 117 HIS B O 1
ATOM 3389 N N . ARG B 1 118 ? 11 23.109 -2.281 1 97.62 118 ARG B N 1
ATOM 3390 C CA . ARG B 1 118 ? 10.875 23.594 -0.907 1 97.62 118 ARG B CA 1
ATOM 3391 C C . ARG B 1 118 ? 9.492 24.188 -0.659 1 97.62 118 ARG B C 1
ATOM 3393 O O . ARG B 1 118 ? 8.758 24.484 -1.604 1 97.62 118 ARG B O 1
ATOM 3400 N N . LEU B 1 119 ? 9.086 24.297 0.635 1 98.31 119 LEU B N 1
ATOM 3401 C CA . LEU B 1 119 ? 7.859 25.016 0.968 1 98.31 119 LEU B CA 1
ATOM 3402 C C . LEU B 1 119 ? 7.879 26.422 0.374 1 98.31 119 LEU B C 1
ATOM 3404 O O . LEU B 1 119 ? 8.93 27.047 0.307 1 98.31 119 LEU B O 1
ATOM 3408 N N . PRO B 1 120 ? 6.758 26.812 -0.224 1 98.5 120 PRO B N 1
ATOM 3409 C CA . PRO B 1 120 ? 5.41 26.312 0.036 1 98.5 120 PRO B CA 1
ATOM 3410 C C . PRO B 1 120 ? 4.914 25.359 -1.052 1 98.5 120 PRO B C 1
ATOM 3412 O O . PRO B 1 120 ? 3.707 25.234 -1.267 1 98.5 120 PRO B O 1
ATOM 3415 N N . ALA B 1 121 ? 5.77 24.688 -1.781 1 98.69 121 ALA B N 1
ATOM 3416 C CA . ALA B 1 121 ? 5.367 23.844 -2.896 1 98.69 121 ALA B CA 1
ATOM 3417 C C . ALA B 1 121 ? 4.363 22.781 -2.445 1 98.69 121 ALA B C 1
ATOM 3419 O O . ALA B 1 121 ? 3.361 22.531 -3.125 1 98.69 121 ALA B O 1
ATOM 3420 N N . ALA B 1 122 ? 4.629 22.125 -1.332 1 98.75 122 ALA B N 1
ATOM 3421 C CA . ALA B 1 122 ? 3.73 21.094 -0.81 1 98.75 122 ALA B CA 1
ATOM 3422 C C . ALA B 1 122 ? 2.348 21.672 -0.521 1 98.75 122 ALA B C 1
ATOM 3424 O O . ALA B 1 122 ? 1.33 21.062 -0.834 1 98.75 122 ALA B O 1
ATOM 3425 N N . TYR B 1 123 ? 2.342 22.906 0.094 1 98.75 123 TYR B N 1
ATOM 3426 C CA . TYR B 1 123 ? 1.068 23.562 0.375 1 98.75 123 TYR B CA 1
ATOM 3427 C C . TYR B 1 123 ? 0.312 23.859 -0.913 1 98.75 123 TYR B C 1
ATOM 3429 O O . TYR B 1 123 ? -0.901 23.656 -0.99 1 98.75 123 TYR B O 1
ATOM 3437 N N . ASP B 1 124 ? 1.064 24.375 -1.901 1 98.69 124 ASP B N 1
ATOM 3438 C CA . ASP B 1 124 ? 0.461 24.688 -3.193 1 98.69 124 ASP B CA 1
ATOM 3439 C C . ASP B 1 124 ? -0.158 23.438 -3.828 1 98.69 124 ASP B C 1
ATOM 3441 O O . ASP B 1 124 ? -1.298 23.484 -4.297 1 98.69 124 ASP B O 1
ATOM 3445 N N . ASP B 1 125 ? 0.572 22.406 -3.816 1 98.81 125 ASP B N 1
ATOM 3446 C CA . ASP B 1 125 ? 0.103 21.156 -4.402 1 98.81 125 ASP B CA 1
ATOM 3447 C C . ASP B 1 125 ? -1.129 20.625 -3.666 1 98.81 125 ASP B C 1
ATOM 3449 O O . ASP B 1 125 ? -2.07 20.141 -4.293 1 98.81 125 ASP B O 1
ATOM 3453 N N . CYS B 1 126 ? -1.145 20.688 -2.35 1 98.75 126 CYS B N 1
ATOM 3454 C CA . CYS B 1 126 ? -2.246 20.156 -1.551 1 98.75 126 CYS B CA 1
ATOM 3455 C C . CYS B 1 126 ? -3.49 21.031 -1.697 1 98.75 126 CYS B C 1
ATOM 3457 O O . CYS B 1 126 ? -4.613 20.516 -1.662 1 98.75 126 CYS B O 1
ATOM 3459 N N . MET B 1 127 ? -3.303 22.344 -1.9 1 98.31 127 MET B N 1
ATOM 3460 C CA . MET B 1 127 ? -4.422 23.219 -2.236 1 98.31 127 MET B CA 1
ATOM 3461 C C . MET B 1 127 ? -5.004 22.859 -3.6 1 98.31 127 MET B C 1
ATOM 3463 O O . MET B 1 127 ? -6.223 22.844 -3.773 1 98.31 127 MET B O 1
ATOM 3467 N N . GLU B 1 128 ? -4.109 22.625 -4.512 1 98.12 128 GLU B N 1
ATOM 3468 C CA . GLU B 1 128 ? -4.562 22.203 -5.836 1 98.12 128 GLU B CA 1
ATOM 3469 C C . GLU B 1 128 ? -5.359 20.906 -5.758 1 98.12 128 GLU B C 1
ATOM 3471 O O . GLU B 1 128 ? -6.371 20.75 -6.438 1 98.12 128 GLU B O 1
ATOM 3476 N N . ALA B 1 129 ? -4.898 19.984 -4.93 1 98.5 129 ALA B N 1
ATOM 3477 C CA . ALA B 1 129 ? -5.602 18.719 -4.746 1 98.5 129 ALA B CA 1
ATOM 3478 C C . ALA B 1 129 ? -6.996 18.938 -4.168 1 98.5 129 ALA B C 1
ATOM 3480 O O . ALA B 1 129 ? -7.953 18.266 -4.566 1 98.5 129 ALA B O 1
ATOM 3481 N N . LEU B 1 130 ? -7.102 19.844 -3.213 1 98.06 130 LEU B N 1
ATOM 3482 C CA . LEU B 1 130 ? -8.398 20.203 -2.639 1 98.06 130 LEU B CA 1
ATOM 3483 C C . LEU B 1 130 ? -9.352 20.703 -3.717 1 98.06 130 LEU B C 1
ATOM 3485 O O . LEU B 1 130 ? -10.508 20.297 -3.775 1 98.06 130 LEU B O 1
ATOM 3489 N N . HIS B 1 131 ? -8.883 21.562 -4.551 1 96.94 131 HIS B N 1
ATOM 3490 C CA . HIS B 1 131 ? -9.688 22.094 -5.648 1 96.94 131 HIS B CA 1
ATOM 3491 C C . HIS B 1 131 ? -10.047 20.984 -6.641 1 96.94 131 HIS B C 1
ATOM 3493 O O . HIS B 1 131 ? -11.148 20.969 -7.188 1 96.94 131 HIS B O 1
ATOM 3499 N N . TRP B 1 132 ? -9.078 20.156 -6.898 1 97.75 132 TRP B N 1
ATOM 3500 C CA . TRP B 1 132 ? -9.32 19.031 -7.789 1 97.75 132 TRP B CA 1
ATOM 3501 C C . TRP B 1 132 ? -10.469 18.172 -7.273 1 97.75 132 TRP B C 1
ATOM 3503 O O . TRP B 1 132 ? -11.344 17.766 -8.047 1 97.75 132 TRP B O 1
ATOM 3513 N N . VAL B 1 133 ? -10.516 17.844 -5.949 1 97.88 133 VAL B N 1
ATOM 3514 C CA . VAL B 1 133 ? -11.578 17.047 -5.352 1 97.88 133 VAL B CA 1
ATOM 3515 C C . VAL B 1 133 ? -12.93 17.719 -5.602 1 97.88 133 VAL B C 1
ATOM 3517 O O . VAL B 1 133 ? -13.914 17.047 -5.926 1 97.88 133 VAL B O 1
ATOM 3520 N N . ARG B 1 134 ? -12.945 18.922 -5.535 1 95.56 134 ARG B N 1
ATOM 3521 C CA . ARG B 1 134 ? -14.164 19.703 -5.711 1 95.56 134 ARG B CA 1
ATOM 3522 C C . ARG B 1 134 ? -14.672 19.609 -7.148 1 95.56 134 ARG B C 1
ATOM 3524 O O . ARG B 1 134 ? -15.875 19.609 -7.387 1 95.56 134 ARG B O 1
ATOM 3531 N N . THR B 1 135 ? -13.82 19.516 -8.07 1 95.88 135 THR B N 1
ATOM 3532 C CA . THR B 1 135 ? -14.211 19.766 -9.453 1 95.88 135 THR B CA 1
ATOM 3533 C C . THR B 1 135 ? -14.141 18.469 -10.266 1 95.88 135 THR B C 1
ATOM 3535 O O . THR B 1 135 ? -14.672 18.406 -11.375 1 95.88 135 THR B O 1
ATOM 3538 N N . THR B 1 136 ? -13.516 17.484 -9.758 1 96.44 136 THR B N 1
ATOM 3539 C CA . THR B 1 136 ? -13.258 16.281 -10.539 1 96.44 136 THR B CA 1
ATOM 3540 C C . THR B 1 136 ? -14.57 15.555 -10.867 1 96.44 136 THR B C 1
ATOM 3542 O O . THR B 1 136 ? -15.516 15.602 -10.078 1 96.44 136 THR B O 1
ATOM 3545 N N . ASP B 1 137 ? -14.555 14.836 -11.977 1 96.12 137 ASP B N 1
ATOM 3546 C CA . ASP B 1 137 ? -15.68 13.992 -12.367 1 96.12 137 ASP B CA 1
ATOM 3547 C C . ASP B 1 137 ? -15.406 12.531 -12.031 1 96.12 137 ASP B C 1
ATOM 3549 O O . ASP B 1 137 ? -16.094 11.633 -12.523 1 96.12 137 ASP B O 1
ATOM 3553 N N . GLU B 1 138 ? -14.422 12.32 -11.219 1 95.56 138 GLU B N 1
ATOM 3554 C CA . GLU B 1 138 ? -14.078 10.953 -10.836 1 95.56 138 GLU B CA 1
ATOM 3555 C C . GLU B 1 138 ? -15.266 10.242 -10.195 1 95.56 138 GLU B C 1
ATOM 3557 O O . GLU B 1 138 ? -15.789 10.695 -9.172 1 95.56 138 GLU B O 1
ATOM 3562 N N . GLU B 1 139 ? -15.625 9.102 -10.68 1 93.44 139 GLU B N 1
ATOM 3563 C CA . GLU B 1 139 ? -16.875 8.422 -10.352 1 93.44 139 GLU B CA 1
ATOM 3564 C C . GLU B 1 139 ? -16.891 8 -8.883 1 93.44 139 GLU B C 1
ATOM 3566 O O . GLU B 1 139 ? -17.953 8.039 -8.242 1 93.44 139 GLU B O 1
ATOM 3571 N N . TRP B 1 140 ? -15.773 7.562 -8.344 1 93.12 140 TRP B N 1
ATOM 3572 C CA . TRP B 1 140 ? -15.75 7.129 -6.953 1 93.12 140 TRP B CA 1
ATOM 3573 C C . TRP B 1 140 ? -16.141 8.266 -6.02 1 93.12 140 TRP B C 1
ATOM 3575 O O . TRP B 1 140 ? -16.766 8.031 -4.977 1 93.12 140 TRP B O 1
ATOM 3585 N N . LEU B 1 141 ? -15.758 9.438 -6.418 1 96 141 LEU B N 1
ATOM 3586 C CA . LEU B 1 141 ? -16.109 10.586 -5.586 1 96 141 LEU B CA 1
ATOM 3587 C C . LEU B 1 141 ? -17.531 11.062 -5.883 1 96 141 LEU B C 1
ATOM 3589 O O . LEU B 1 141 ? -18.344 11.188 -4.973 1 96 141 LEU B O 1
ATOM 3593 N N . THR B 1 142 ? -17.906 11.195 -7.16 1 95.56 142 THR B N 1
ATOM 3594 C CA . THR B 1 142 ? -19.188 11.773 -7.523 1 95.56 142 THR B CA 1
ATOM 3595 C C . THR B 1 142 ? -20.328 10.836 -7.117 1 95.56 142 THR B C 1
ATOM 3597 O O . THR B 1 142 ? -21.406 11.297 -6.754 1 95.56 142 THR B O 1
ATOM 3600 N N . ARG B 1 143 ? -20.016 9.562 -7.102 1 92.69 143 ARG B N 1
ATOM 3601 C CA . ARG B 1 143 ? -21.078 8.594 -6.828 1 92.69 143 ARG B CA 1
ATOM 3602 C C . ARG B 1 143 ? -21.188 8.305 -5.336 1 92.69 143 ARG B C 1
ATOM 3604 O O . ARG B 1 143 ? -22.281 8.133 -4.809 1 92.69 143 ARG B O 1
ATOM 3611 N N . TYR B 1 144 ? -20.078 8.383 -4.645 1 92.62 144 TYR B N 1
ATOM 3612 C CA . TYR B 1 144 ? -20.141 7.777 -3.318 1 92.62 144 TYR B CA 1
ATOM 3613 C C . TYR B 1 144 ? -19.812 8.805 -2.236 1 92.62 144 TYR B C 1
ATOM 3615 O O . TYR B 1 144 ? -20.047 8.562 -1.052 1 92.62 144 TYR B O 1
ATOM 3623 N N . ALA B 1 145 ? -19.328 9.922 -2.549 1 94.75 145 ALA B N 1
ATOM 3624 C CA . ALA B 1 145 ? -18.828 10.859 -1.543 1 94.75 145 ALA B CA 1
ATOM 3625 C C . ALA B 1 145 ? -19.875 11.93 -1.235 1 94.75 145 ALA B C 1
ATOM 3627 O O . ALA B 1 145 ? -20.562 12.406 -2.135 1 94.75 145 ALA B O 1
ATOM 3628 N N . ASP B 1 146 ? -20 12.281 -0.02 1 95.44 146 ASP B N 1
ATOM 3629 C CA . ASP B 1 146 ? -20.781 13.438 0.441 1 95.44 146 ASP B CA 1
ATOM 3630 C C . ASP B 1 146 ? -19.891 14.672 0.556 1 95.44 146 ASP B C 1
ATOM 3632 O O . ASP B 1 146 ? -19.172 14.844 1.547 1 95.44 146 ASP B O 1
ATOM 3636 N N . TYR B 1 147 ? -20 15.547 -0.326 1 96.81 147 TYR B N 1
ATOM 3637 C CA . TYR B 1 147 ? -19.109 16.703 -0.423 1 96.81 147 TYR B CA 1
ATOM 3638 C C . TYR B 1 147 ? -19.359 17.672 0.724 1 96.81 147 TYR B C 1
ATOM 3640 O O . TYR B 1 147 ? -18.547 18.562 0.979 1 96.81 147 TYR B O 1
ATOM 3648 N N . SER B 1 148 ? -20.469 17.516 1.38 1 95.88 148 SER B N 1
ATOM 3649 C CA . SER B 1 148 ? -20.766 18.391 2.506 1 95.88 148 SER B CA 1
ATOM 3650 C C . SER B 1 148 ? -20.078 17.906 3.779 1 95.88 148 SER B C 1
ATOM 3652 O O . SER B 1 148 ? -20.156 18.562 4.82 1 95.88 148 SER B O 1
ATOM 3654 N N . LYS B 1 149 ? -19.391 16.797 3.742 1 96.12 149 LYS B N 1
ATOM 3655 C CA . LYS B 1 149 ? -18.672 16.203 4.867 1 96.12 149 LYS B CA 1
ATOM 3656 C C . LYS B 1 149 ? -17.219 15.906 4.496 1 96.12 149 LYS B C 1
ATOM 3658 O O . LYS B 1 149 ? -16.812 14.742 4.449 1 96.12 149 LYS B O 1
ATOM 3663 N N . CYS B 1 150 ? -16.469 16.953 4.395 1 97.75 150 CYS B N 1
ATOM 3664 C CA . CYS B 1 150 ? -15.062 16.828 4.02 1 97.75 150 CYS B CA 1
ATOM 3665 C C . CYS B 1 150 ? -14.148 17.094 5.211 1 97.75 150 CYS B C 1
ATOM 3667 O O . CYS B 1 150 ? -14.375 18.031 5.977 1 97.75 150 CYS B O 1
ATOM 3669 N N . PHE B 1 151 ? -13.188 16.297 5.379 1 98.44 151 PHE B N 1
ATOM 3670 C CA . PHE B 1 151 ? -12.188 16.453 6.43 1 98.44 151 PHE B CA 1
ATOM 3671 C C . PHE B 1 151 ? -10.781 16.438 5.844 1 98.44 151 PHE B C 1
ATOM 3673 O O . PHE B 1 151 ? -10.508 15.68 4.902 1 98.44 151 PHE B O 1
ATOM 3680 N N . LEU B 1 152 ? -9.906 17.25 6.344 1 98.81 152 LEU B N 1
ATOM 3681 C CA . LEU B 1 152 ? -8.477 17.172 6.051 1 98.81 152 LEU B CA 1
ATOM 3682 C C . LEU B 1 152 ? -7.734 16.453 7.168 1 98.81 152 LEU B C 1
ATOM 3684 O O . LEU B 1 152 ? -7.961 16.719 8.352 1 98.81 152 LEU B O 1
ATOM 3688 N N . MET B 1 153 ? -6.938 15.492 6.809 1 98.88 153 MET B N 1
ATOM 3689 C CA . MET B 1 153 ? -6.148 14.742 7.781 1 98.88 153 MET B CA 1
ATOM 3690 C C . MET B 1 153 ? -4.703 14.602 7.32 1 98.88 153 MET B C 1
ATOM 3692 O O . MET B 1 153 ? -4.438 14.531 6.121 1 98.88 153 MET B O 1
ATOM 3696 N N . GLY B 1 154 ? -3.807 14.609 8.172 1 98.88 154 GLY B N 1
ATOM 3697 C CA . GLY B 1 154 ? -2.414 14.391 7.816 1 98.88 154 GLY B CA 1
ATOM 3698 C C . GLY B 1 154 ? -1.555 13.969 8.992 1 98.88 154 GLY B C 1
ATOM 3699 O O . GLY B 1 154 ? -1.887 14.258 10.148 1 98.88 154 GLY B O 1
ATOM 3700 N N . SER B 1 155 ? -0.431 13.305 8.711 1 98.75 155 SER B N 1
ATOM 3701 C CA . SER B 1 155 ? 0.482 12.82 9.742 1 98.75 155 SER B CA 1
ATOM 3702 C C . SER B 1 155 ? 1.821 13.547 9.68 1 98.75 155 SER B C 1
ATOM 3704 O O . SER B 1 155 ? 2.408 13.688 8.602 1 98.75 155 SER B O 1
ATOM 3706 N N . SER B 1 156 ? 2.328 13.977 10.883 1 98.5 156 SER B N 1
ATOM 3707 C CA . SER B 1 156 ? 3.623 14.641 10.953 1 98.5 156 SER B CA 1
ATOM 3708 C C . SER B 1 156 ? 3.664 15.867 10.047 1 98.5 156 SER B C 1
ATOM 3710 O O . SER B 1 156 ? 2.865 16.797 10.203 1 98.5 156 SER B O 1
ATOM 3712 N N . ALA B 1 157 ? 4.52 15.859 8.953 1 98.75 157 ALA B N 1
ATOM 3713 C CA . ALA B 1 157 ? 4.527 16.953 7.992 1 98.75 157 ALA B CA 1
ATOM 3714 C C . ALA B 1 157 ? 3.16 17.125 7.336 1 98.75 157 ALA B C 1
ATOM 3716 O O . ALA B 1 157 ? 2.748 18.234 7.016 1 98.75 157 ALA B O 1
ATOM 3717 N N . GLY B 1 158 ? 2.447 16 7.199 1 98.88 158 GLY B N 1
ATOM 3718 C CA . GLY B 1 158 ? 1.084 16.078 6.699 1 98.88 158 GLY B CA 1
ATOM 3719 C C . GLY B 1 158 ? 0.146 16.828 7.629 1 98.88 158 GLY B C 1
ATOM 3720 O O . GLY B 1 158 ? -0.789 17.484 7.172 1 98.88 158 GLY B O 1
ATOM 3721 N N . GLY B 1 159 ? 0.35 16.641 8.961 1 98.94 159 GLY B N 1
ATOM 3722 C CA . GLY B 1 159 ? -0.404 17.438 9.914 1 98.94 159 GLY B CA 1
ATOM 3723 C C . GLY B 1 159 ? -0.123 18.938 9.805 1 98.94 159 GLY B C 1
ATOM 3724 O O . GLY B 1 159 ? -1.027 19.75 9.961 1 98.94 159 GLY B O 1
ATOM 3725 N N . ASN B 1 160 ? 1.135 19.25 9.57 1 98.88 160 ASN B N 1
ATOM 3726 C CA . ASN B 1 160 ? 1.508 20.625 9.273 1 98.88 160 ASN B CA 1
ATOM 3727 C C . ASN B 1 160 ? 0.786 21.141 8.031 1 98.88 160 ASN B C 1
ATOM 3729 O O . ASN B 1 160 ? 0.273 22.266 8.031 1 98.88 160 ASN B O 1
ATOM 3733 N N . ILE B 1 161 ? 0.709 20.297 7.012 1 98.94 161 ILE B N 1
ATOM 3734 C CA . ILE B 1 161 ? 0.015 20.672 5.781 1 98.94 161 ILE B CA 1
ATOM 3735 C C . ILE B 1 161 ? -1.458 20.938 6.078 1 98.94 161 ILE B C 1
ATOM 3737 O O . ILE B 1 161 ? -2.031 21.906 5.578 1 98.94 161 ILE B O 1
ATOM 3741 N N . VAL B 1 162 ? -2.07 20.109 6.906 1 98.94 162 VAL B N 1
ATOM 3742 C CA . VAL B 1 162 ? -3.477 20.266 7.262 1 98.94 162 VAL B CA 1
ATOM 3743 C C . VAL B 1 162 ? -3.695 21.656 7.875 1 98.94 162 VAL B C 1
ATOM 3745 O O . VAL B 1 162 ? -4.656 22.344 7.535 1 98.94 162 VAL B O 1
ATOM 3748 N N . TYR B 1 163 ? -2.814 22.062 8.758 1 98.75 163 TYR B N 1
ATOM 3749 C CA . TYR B 1 163 ? -2.938 23.359 9.406 1 98.75 163 TYR B CA 1
ATOM 3750 C C . TYR B 1 163 ? -2.857 24.484 8.383 1 98.75 163 TYR B C 1
ATOM 3752 O O . TYR B 1 163 ? -3.76 25.328 8.297 1 98.75 163 TYR B O 1
ATOM 3760 N N . HIS B 1 164 ? -1.869 24.469 7.551 1 98.5 164 HIS B N 1
ATOM 3761 C CA . HIS B 1 164 ? -1.618 25.578 6.645 1 98.5 164 HIS B CA 1
ATOM 3762 C C . HIS B 1 164 ? -2.604 25.578 5.48 1 98.5 164 HIS B C 1
ATOM 3764 O O . HIS B 1 164 ? -3.082 26.641 5.059 1 98.5 164 HIS B O 1
ATOM 3770 N N . VAL B 1 165 ? -2.857 24.406 4.938 1 98.5 165 VAL B N 1
ATOM 3771 C CA . VAL B 1 165 ? -3.832 24.297 3.855 1 98.5 165 VAL B CA 1
ATOM 3772 C C . VAL B 1 165 ? -5.227 24.625 4.383 1 98.5 165 VAL B C 1
ATOM 3774 O O . VAL B 1 165 ? -6.027 25.25 3.686 1 98.5 165 VAL B O 1
ATOM 3777 N N . GLY B 1 166 ? -5.555 24.203 5.652 1 98.38 166 GLY B N 1
ATOM 3778 C CA . GLY B 1 166 ? -6.812 24.578 6.273 1 98.38 166 GLY B CA 1
ATOM 3779 C C . GLY B 1 166 ? -7.004 26.078 6.363 1 98.38 166 GLY B C 1
ATOM 3780 O O . GLY B 1 166 ? -8.07 26.594 6.027 1 98.38 166 GLY B O 1
ATOM 3781 N N . LEU B 1 167 ? -5.953 26.781 6.766 1 97.56 167 LEU B N 1
ATOM 3782 C CA . LEU B 1 167 ? -6.02 28.234 6.891 1 97.56 167 LEU B CA 1
ATOM 3783 C C . LEU B 1 167 ? -6.16 28.891 5.523 1 97.56 167 LEU B C 1
ATOM 3785 O O . LEU B 1 167 ? -6.875 29.875 5.383 1 97.56 167 LEU B O 1
ATOM 3789 N N . ARG B 1 168 ? -5.52 28.359 4.523 1 97.19 168 ARG B N 1
ATOM 3790 C CA . ARG B 1 168 ? -5.668 28.875 3.166 1 97.19 168 ARG B CA 1
ATOM 3791 C C . ARG B 1 168 ? -7.078 28.625 2.643 1 97.19 168 ARG B C 1
ATOM 3793 O O . ARG B 1 168 ? -7.676 29.5 2.014 1 97.19 168 ARG B O 1
ATOM 3800 N N . ALA B 1 169 ? -7.555 27.453 2.908 1 97.81 169 ALA B N 1
ATOM 3801 C CA . ALA B 1 169 ? -8.867 27.047 2.408 1 97.81 169 ALA B CA 1
ATOM 3802 C C . ALA B 1 169 ? -9.977 27.922 3.002 1 97.81 169 ALA B C 1
ATOM 3804 O O . ALA B 1 169 ? -10.891 28.344 2.293 1 97.81 169 ALA B O 1
ATOM 3805 N N . VAL B 1 170 ? -9.883 28.172 4.289 1 97.25 170 VAL B N 1
ATOM 3806 C CA . VAL B 1 170 ? -10.945 28.938 4.945 1 97.25 170 VAL B CA 1
ATOM 3807 C C . VAL B 1 170 ? -10.953 30.375 4.434 1 97.25 170 VAL B C 1
ATOM 3809 O O . VAL B 1 170 ? -12 31.016 4.375 1 97.25 170 VAL B O 1
ATOM 3812 N N . ALA B 1 171 ? -9.789 30.891 4.051 1 94.31 171 ALA B N 1
ATOM 3813 C CA . ALA B 1 171 ? -9.68 32.219 3.506 1 94.31 171 ALA B CA 1
ATOM 3814 C C . ALA B 1 171 ? -10.438 32.344 2.186 1 94.31 171 ALA B C 1
ATOM 3816 O O . ALA B 1 171 ? -10.883 33.438 1.82 1 94.31 171 ALA B O 1
ATOM 3817 N N . CYS B 1 172 ? -10.617 31.297 1.501 1 93.5 172 CYS B N 1
ATOM 3818 C CA . CYS B 1 172 ? -11.344 31.312 0.238 1 93.5 172 CYS B CA 1
ATOM 3819 C C . CYS B 1 172 ? -12.477 30.297 0.253 1 93.5 172 CYS B C 1
ATOM 3821 O O . CYS B 1 172 ? -12.75 29.641 -0.759 1 93.5 172 CYS B O 1
ATOM 3823 N N . VAL B 1 173 ? -13.086 30.172 1.343 1 92.88 173 VAL B N 1
ATOM 3824 C CA . VAL B 1 173 ? -14.07 29.109 1.582 1 92.88 173 VAL B CA 1
ATOM 3825 C C . VAL B 1 173 ? -15.211 29.234 0.577 1 92.88 173 VAL B C 1
ATOM 3827 O O . VAL B 1 173 ? -15.781 28.219 0.153 1 92.88 173 VAL B O 1
ATOM 3830 N N . GLU B 1 174 ? -15.516 30.406 0.123 1 90.25 174 GLU B N 1
ATOM 3831 C CA . GLU B 1 174 ? -16.578 30.625 -0.85 1 90.25 174 GLU B CA 1
ATOM 3832 C C . GLU B 1 174 ? -16.25 29.969 -2.189 1 90.25 174 GLU B C 1
ATOM 3834 O O . GLU B 1 174 ? -17.156 29.594 -2.941 1 90.25 174 GLU B O 1
ATOM 3839 N N . ARG B 1 175 ? -14.992 29.797 -2.393 1 88.62 175 ARG B N 1
ATOM 3840 C CA . ARG B 1 175 ? -14.555 29.234 -3.666 1 88.62 175 ARG B CA 1
ATOM 3841 C C . ARG B 1 175 ? -14.633 27.703 -3.645 1 88.62 175 ARG B C 1
ATOM 3843 O O . ARG B 1 175 ? -14.531 27.062 -4.691 1 88.62 175 ARG B O 1
ATOM 3850 N N . LEU B 1 176 ? -14.805 27.172 -2.477 1 91.12 176 LEU B N 1
ATOM 3851 C CA . LEU B 1 176 ? -14.891 25.719 -2.373 1 91.12 176 LEU B CA 1
ATOM 3852 C C . LEU B 1 176 ? -16.281 25.219 -2.74 1 91.12 176 LEU B C 1
ATOM 3854 O O . LEU B 1 176 ? -16.484 24.031 -2.975 1 91.12 176 LEU B O 1
ATOM 3858 N N . MET B 1 177 ? -17.203 26.188 -2.943 1 88.62 177 MET B N 1
ATOM 3859 C CA . MET B 1 177 ? -18.547 25.891 -3.457 1 88.62 177 MET B CA 1
ATOM 3860 C C . MET B 1 177 ? -19.203 24.797 -2.631 1 88.62 177 MET B C 1
ATOM 3862 O O . MET B 1 177 ? -19.438 24.969 -1.435 1 88.62 177 MET B O 1
ATOM 3866 N N . HIS B 1 178 ? -19.422 23.625 -3.246 1 91.69 178 HIS B N 1
ATOM 3867 C CA . HIS B 1 178 ? -20.219 22.578 -2.605 1 91.69 178 HIS B CA 1
ATOM 3868 C C . HIS B 1 178 ? -19.359 21.719 -1.696 1 91.69 178 HIS B C 1
ATOM 3870 O O . HIS B 1 178 ? -19.891 20.938 -0.899 1 91.69 178 HIS B O 1
ATOM 3876 N N . LEU B 1 179 ? -18.062 21.859 -1.801 1 95.94 179 LEU B N 1
ATOM 3877 C CA . LEU B 1 179 ? -17.172 21.125 -0.892 1 95.94 179 LEU B CA 1
ATOM 3878 C C . LEU B 1 179 ? -17.094 21.828 0.458 1 95.94 179 LEU B C 1
ATOM 3880 O O . LEU B 1 179 ? -16.531 22.922 0.561 1 95.94 179 LEU B O 1
ATOM 3884 N N . LYS B 1 180 ? -17.625 21.234 1.461 1 97.06 180 LYS B N 1
ATOM 3885 C CA . LYS B 1 180 ? -17.641 21.844 2.787 1 97.06 180 LYS B CA 1
ATOM 3886 C C . LYS B 1 180 ? -16.703 21.125 3.744 1 97.06 180 LYS B C 1
ATOM 3888 O O . LYS B 1 180 ? -16.938 19.969 4.098 1 97.06 180 LYS B O 1
ATOM 3893 N N . ILE B 1 181 ? -15.734 21.781 4.207 1 97.94 181 ILE B N 1
ATOM 3894 C CA . ILE B 1 181 ? -14.828 21.234 5.207 1 97.94 181 ILE B CA 1
ATOM 3895 C C . ILE B 1 181 ? -15.469 21.297 6.586 1 97.94 181 ILE B C 1
ATOM 3897 O O . ILE B 1 181 ? -15.953 22.344 7.008 1 97.94 181 ILE B O 1
ATOM 3901 N N . GLN B 1 182 ? -15.5 20.156 7.23 1 97.38 182 GLN B N 1
ATOM 3902 C CA . GLN B 1 182 ? -16.125 20.094 8.547 1 97.38 182 GLN B CA 1
ATOM 3903 C C . GLN B 1 182 ? -15.07 20.016 9.648 1 97.38 182 GLN B C 1
ATOM 3905 O O . GLN B 1 182 ? -15.359 20.328 10.805 1 97.38 182 GLN B O 1
ATOM 3910 N N . GLY B 1 183 ? -13.875 19.594 9.266 1 98.12 183 GLY B N 1
ATOM 3911 C CA . GLY B 1 183 ? -12.898 19.453 10.336 1 98.12 183 GLY B CA 1
ATOM 3912 C C . GLY B 1 183 ? -11.484 19.219 9.828 1 98.12 183 GLY B C 1
ATOM 3913 O O . GLY B 1 183 ? -11.289 18.859 8.664 1 98.12 183 GLY B O 1
ATOM 3914 N N . LEU B 1 184 ? -10.516 19.484 10.68 1 98.81 184 LEU B N 1
ATOM 3915 C CA . LEU B 1 184 ? -9.086 19.297 10.477 1 98.81 184 LEU B CA 1
ATOM 3916 C C . LEU B 1 184 ? -8.516 18.312 11.484 1 98.81 184 LEU B C 1
ATOM 3918 O O . LEU B 1 184 ? -8.766 18.422 12.688 1 98.81 184 LEU B O 1
ATOM 3922 N N . ILE B 1 185 ? -7.836 17.297 10.984 1 98.81 185 ILE B N 1
ATOM 3923 C CA . ILE B 1 185 ? -7.246 16.281 11.844 1 98.81 185 ILE B CA 1
ATOM 3924 C C . ILE B 1 185 ? -5.727 16.312 11.719 1 98.81 185 ILE B C 1
ATOM 3926 O O . ILE B 1 185 ? -5.168 15.891 10.703 1 98.81 185 ILE B O 1
ATOM 3930 N N . LEU B 1 186 ? -5.09 16.828 12.727 1 98.94 186 LEU B N 1
ATOM 3931 C CA . LEU B 1 186 ? -3.633 16.891 12.781 1 98.94 186 LEU B CA 1
ATOM 3932 C C . LEU B 1 186 ? -3.07 15.75 13.617 1 98.94 186 LEU B C 1
ATOM 3934 O O . LEU B 1 186 ? -3.074 15.82 14.852 1 98.94 186 LEU B O 1
ATOM 3938 N N . HIS B 1 187 ? -2.588 14.703 12.945 1 98.75 187 HIS B N 1
ATOM 3939 C CA . HIS B 1 187 ? -2.01 13.523 13.586 1 98.75 187 HIS B CA 1
ATOM 3940 C C . HIS B 1 187 ? -0.518 13.711 13.836 1 98.75 187 HIS B C 1
ATOM 3942 O O . HIS B 1 187 ? 0.284 13.664 12.898 1 98.75 187 HIS B O 1
ATOM 3948 N N . HIS B 1 188 ? -0.069 13.938 15.133 1 98.44 188 HIS B N 1
ATOM 3949 C CA . HIS B 1 188 ? 1.27 14.273 15.609 1 98.44 188 HIS B CA 1
ATOM 3950 C C . HIS B 1 188 ? 1.956 15.258 14.664 1 98.44 188 HIS B C 1
ATOM 3952 O O . HIS B 1 188 ? 3.039 14.977 14.148 1 98.44 188 HIS B O 1
ATOM 3958 N N . PRO B 1 189 ? 1.354 16.391 14.523 1 98.88 189 PRO B N 1
ATOM 3959 C CA . PRO B 1 189 ? 1.8 17.328 13.492 1 98.88 189 PRO B CA 1
ATOM 3960 C C . PRO B 1 189 ? 3.248 17.781 13.688 1 98.88 189 PRO B C 1
ATOM 3962 O O . PRO B 1 189 ? 3.721 17.875 14.828 1 98.88 189 PRO B O 1
ATOM 3965 N N . PHE B 1 190 ? 3.902 18.078 12.57 1 98.88 190 PHE B N 1
ATOM 3966 C CA . PHE B 1 190 ? 5.309 18.438 12.477 1 98.88 190 PHE B CA 1
ATOM 3967 C C . PHE B 1 190 ? 5.473 19.953 12.531 1 98.88 190 PHE B C 1
ATOM 3969 O O . PHE B 1 190 ? 5.242 20.656 11.539 1 98.88 190 PHE B O 1
ATOM 3976 N N . PHE B 1 191 ? 5.812 20.5 13.711 1 98.75 191 PHE B N 1
ATOM 3977 C CA . PHE B 1 191 ? 6.129 21.906 13.914 1 98.75 191 PHE B CA 1
ATOM 3978 C C . PHE B 1 191 ? 7.516 22.062 14.523 1 98.75 191 PHE B C 1
ATOM 3980 O O . PHE B 1 191 ? 8.102 21.094 15.016 1 98.75 191 PHE B O 1
ATOM 3987 N N . GLY B 1 192 ? 8.062 23.25 14.414 1 97.88 192 GLY B N 1
ATOM 3988 C CA . GLY B 1 192 ? 9.414 23.5 14.898 1 97.88 192 GLY B CA 1
ATOM 3989 C C . GLY B 1 192 ? 9.578 24.891 15.5 1 97.88 192 GLY B C 1
ATOM 3990 O O . GLY B 1 192 ? 8.594 25.562 15.789 1 97.88 192 GLY B O 1
ATOM 3991 N N . GLY B 1 193 ? 10.773 25.188 15.773 1 98 193 GLY B N 1
ATOM 3992 C CA . GLY B 1 193 ? 11.227 26.453 16.344 1 98 193 GLY B CA 1
ATOM 3993 C C . GLY B 1 193 ? 12.695 26.453 16.703 1 98 193 GLY B C 1
ATOM 3994 O O . GLY B 1 193 ? 13.297 25.391 16.906 1 98 193 GLY B O 1
ATOM 3995 N N . VAL B 1 194 ? 13.195 27.609 16.766 1 97.81 194 VAL B N 1
ATOM 3996 C CA . VAL B 1 194 ? 14.617 27.734 17.062 1 97.81 194 VAL B CA 1
ATOM 3997 C C . VAL B 1 194 ? 14.867 27.375 18.516 1 97.81 194 VAL B C 1
ATOM 3999 O O . VAL B 1 194 ? 15.75 26.562 18.828 1 97.81 194 VAL B O 1
ATOM 4002 N N . GLU B 1 195 ? 14.086 27.984 19.406 1 97.81 195 GLU B N 1
ATOM 4003 C CA . GLU B 1 195 ? 14.227 27.656 20.812 1 97.81 195 GLU B CA 1
ATOM 4004 C C . GLU B 1 195 ? 13.633 26.281 21.125 1 97.81 195 GLU B C 1
ATOM 4006 O O . GLU B 1 195 ? 12.5 25.984 20.734 1 97.81 195 GLU B O 1
ATOM 4011 N N . ARG B 1 196 ? 14.352 25.469 21.859 1 98.25 196 ARG B N 1
ATOM 4012 C CA . ARG B 1 196 ? 13.914 24.125 22.172 1 98.25 196 ARG B CA 1
ATOM 4013 C C . ARG B 1 196 ? 12.844 24.125 23.25 1 98.25 196 ARG B C 1
ATOM 4015 O O . ARG B 1 196 ? 12.93 24.906 24.219 1 98.25 196 ARG B O 1
ATOM 4022 N N . THR B 1 197 ? 11.867 23.312 23.062 1 98.38 197 THR B N 1
ATOM 4023 C CA . THR B 1 197 ? 10.891 23.062 24.109 1 98.38 197 THR B CA 1
ATOM 4024 C C . THR B 1 197 ? 11.43 22.062 25.125 1 98.38 197 THR B C 1
ATOM 4026 O O . THR B 1 197 ? 12.484 21.453 24.906 1 98.38 197 THR B O 1
ATOM 4029 N N . ARG B 1 198 ? 10.711 21.828 26.234 1 98.38 198 ARG B N 1
ATOM 4030 C CA . ARG B 1 198 ? 11.141 20.891 27.266 1 98.38 198 ARG B CA 1
ATOM 4031 C C . ARG B 1 198 ? 11.188 19.469 26.734 1 98.38 198 ARG B C 1
ATOM 4033 O O . ARG B 1 198 ? 12.117 18.703 27.016 1 98.38 198 ARG B O 1
ATOM 4040 N N . SER B 1 199 ? 10.125 19.031 26 1 98.5 199 SER B N 1
ATOM 4041 C CA . SER B 1 199 ? 10.102 17.688 25.453 1 98.5 199 SER B CA 1
ATOM 4042 C C . SER B 1 199 ? 11.234 17.469 24.453 1 98.5 199 SER B C 1
ATOM 4044 O O . SER B 1 199 ? 11.82 16.391 24.406 1 98.5 199 SER B O 1
ATOM 4046 N N . GLU B 1 200 ? 11.57 18.469 23.625 1 98.5 200 GLU B N 1
ATOM 4047 C CA . GLU B 1 200 ? 12.672 18.375 22.672 1 98.5 200 GLU B CA 1
ATOM 4048 C C . GLU B 1 200 ? 14.008 18.188 23.391 1 98.5 200 GLU B C 1
ATOM 4050 O O . GLU B 1 200 ? 14.883 17.469 22.906 1 98.5 200 GLU B O 1
ATOM 4055 N N . ILE B 1 201 ? 14.133 18.906 24.484 1 98.31 201 ILE B N 1
ATOM 4056 C CA . ILE B 1 201 ? 15.352 18.781 25.266 1 98.31 201 ILE B CA 1
ATOM 4057 C C . ILE B 1 201 ? 15.422 17.391 25.891 1 98.31 201 ILE B C 1
ATOM 4059 O O . ILE B 1 201 ? 16.438 16.703 25.781 1 98.31 201 ILE B O 1
ATOM 4063 N N . ARG B 1 202 ? 14.367 16.969 26.516 1 97.81 202 ARG B N 1
ATOM 4064 C CA . ARG B 1 202 ? 14.305 15.695 27.219 1 97.81 202 ARG B CA 1
ATOM 4065 C C . ARG B 1 202 ? 14.555 14.531 26.266 1 97.81 202 ARG B C 1
ATOM 4067 O O . ARG B 1 202 ? 15.188 13.539 26.641 1 97.81 202 ARG B O 1
ATOM 4074 N N . LEU B 1 203 ? 14.055 14.672 25.047 1 97.69 203 LEU B N 1
ATOM 4075 C CA . LEU B 1 203 ? 14.078 13.562 24.094 1 97.69 203 LEU B CA 1
ATOM 4076 C C . LEU B 1 203 ? 15 13.875 22.922 1 97.69 203 LEU B C 1
ATOM 4078 O O . LEU B 1 203 ? 14.734 13.445 21.797 1 97.69 203 LEU B O 1
ATOM 4082 N N . ALA B 1 204 ? 15.992 14.609 23.141 1 96.56 204 ALA B N 1
ATOM 4083 C CA . ALA B 1 204 ? 16.875 15.102 22.078 1 96.56 204 ALA B CA 1
ATOM 4084 C C . ALA B 1 204 ? 17.484 13.938 21.297 1 96.56 204 ALA B C 1
ATOM 4086 O O . ALA B 1 204 ? 17.672 14.039 20.078 1 96.56 204 ALA B O 1
ATOM 4087 N N . ASN B 1 205 ? 17.812 12.797 21.969 1 94.81 205 ASN B N 1
ATOM 4088 C CA . ASN B 1 205 ? 18.453 11.648 21.328 1 94.81 205 ASN B CA 1
ATOM 4089 C C . ASN B 1 205 ? 17.484 10.484 21.172 1 94.81 205 ASN B C 1
ATOM 4091 O O . ASN B 1 205 ? 17.875 9.32 21.312 1 94.81 205 ASN B O 1
ATOM 4095 N N . ASN B 1 206 ? 16.219 10.906 20.984 1 93.62 206 ASN B N 1
ATOM 4096 C CA . ASN B 1 206 ? 15.188 9.891 20.75 1 93.62 206 ASN B CA 1
ATOM 4097 C C . ASN B 1 206 ? 15.602 8.922 19.656 1 93.62 206 ASN B C 1
ATOM 4099 O O . ASN B 1 206 ? 16.125 9.336 18.609 1 93.62 206 ASN B O 1
ATOM 4103 N N . LYS B 1 207 ? 15.398 7.656 19.797 1 89.75 207 LYS B N 1
ATOM 4104 C CA . LYS B 1 207 ? 15.898 6.629 18.875 1 89.75 207 LYS B CA 1
ATOM 4105 C C . LYS B 1 207 ? 15.094 6.609 17.578 1 89.75 207 LYS B C 1
ATOM 4107 O O . LYS B 1 207 ? 15.594 6.18 16.547 1 89.75 207 LYS B O 1
ATOM 4112 N N . ALA B 1 208 ? 13.891 7.051 17.719 1 89.88 208 ALA B N 1
ATOM 4113 C CA . ALA B 1 208 ? 13.023 7.008 16.547 1 89.88 208 ALA B CA 1
ATOM 4114 C C . ALA B 1 208 ? 13.094 8.312 15.758 1 89.88 208 ALA B C 1
ATOM 4116 O O . ALA B 1 208 ? 13.195 8.305 14.531 1 89.88 208 ALA B O 1
ATOM 4117 N N . PHE B 1 209 ? 13.086 9.383 16.484 1 94.06 209 PHE B N 1
ATOM 4118 C CA . PHE B 1 209 ? 13.008 10.688 15.836 1 94.06 209 PHE B CA 1
ATOM 4119 C C . PHE B 1 209 ? 13.719 11.742 16.672 1 94.06 209 PHE B C 1
ATOM 4121 O O . PHE B 1 209 ? 13.07 12.531 17.375 1 94.06 209 PHE B O 1
ATOM 4128 N N . PRO B 1 210 ? 15 11.805 16.594 1 95.12 210 PRO B N 1
ATOM 4129 C CA . PRO B 1 210 ? 15.734 12.805 17.359 1 95.12 210 PRO B CA 1
ATOM 4130 C C . PRO B 1 210 ? 15.562 14.219 16.797 1 95.12 210 PRO B C 1
ATOM 4132 O O . PRO B 1 210 ? 15.195 14.391 15.633 1 95.12 210 PRO B O 1
ATOM 4135 N N . THR B 1 211 ? 15.836 15.172 17.578 1 96.12 211 THR B N 1
ATOM 4136 C CA . THR B 1 211 ? 15.633 16.562 17.203 1 96.12 211 THR B CA 1
ATOM 4137 C C . THR B 1 211 ? 16.578 16.953 16.062 1 96.12 211 THR B C 1
ATOM 4139 O O . THR B 1 211 ? 16.25 17.812 15.25 1 96.12 211 THR B O 1
ATOM 4142 N N . SER B 1 212 ? 17.766 16.281 15.969 1 94.62 212 SER B N 1
ATOM 4143 C CA . SER B 1 212 ? 18.688 16.562 14.883 1 94.62 212 SER B CA 1
ATOM 4144 C C . SER B 1 212 ? 18.062 16.266 13.523 1 94.62 212 SER B C 1
ATOM 4146 O O . SER B 1 212 ? 18.266 17 12.562 1 94.62 212 SER B O 1
ATOM 4148 N N . VAL B 1 213 ? 17.297 15.211 13.469 1 93.88 213 VAL B N 1
ATOM 4149 C CA . VAL B 1 213 ? 16.609 14.844 12.234 1 93.88 213 VAL B CA 1
ATOM 4150 C C . VAL B 1 213 ? 15.547 15.883 11.914 1 93.88 213 VAL B C 1
ATOM 4152 O O . VAL B 1 213 ? 15.422 16.328 10.766 1 93.88 213 VAL B O 1
ATOM 4155 N N . ALA B 1 214 ? 14.812 16.312 12.906 1 97.19 214 ALA B N 1
ATOM 4156 C CA . ALA B 1 214 ? 13.812 17.344 12.703 1 97.19 214 ALA B CA 1
ATOM 4157 C C . ALA B 1 214 ? 14.445 18.625 12.148 1 97.19 214 ALA B C 1
ATOM 4159 O O . ALA B 1 214 ? 13.898 19.25 11.234 1 97.19 214 ALA B O 1
ATOM 4160 N N . ASP B 1 215 ? 15.586 18.953 12.695 1 96.31 215 ASP B N 1
ATOM 4161 C CA . ASP B 1 215 ? 16.297 20.156 12.258 1 96.31 215 ASP B CA 1
ATOM 4162 C C . ASP B 1 215 ? 16.688 20.062 10.789 1 96.31 215 ASP B C 1
ATOM 4164 O O . ASP B 1 215 ? 16.531 21.016 10.023 1 96.31 215 ASP B O 1
ATOM 4168 N N . ILE B 1 216 ? 17.203 18.922 10.43 1 94 216 ILE B N 1
ATOM 4169 C CA . ILE B 1 216 ? 17.656 18.703 9.055 1 94 216 ILE B CA 1
ATOM 4170 C C . ILE B 1 216 ? 16.469 18.766 8.102 1 94 216 ILE B C 1
ATOM 4172 O O . ILE B 1 216 ? 16.547 19.359 7.031 1 94 216 ILE B O 1
ATOM 4176 N N . LEU B 1 217 ? 15.352 18.156 8.508 1 96.56 217 LEU B N 1
ATOM 4177 C CA . LEU B 1 217 ? 14.156 18.172 7.668 1 96.56 217 LEU B CA 1
ATOM 4178 C C . LEU B 1 217 ? 13.664 19.594 7.445 1 96.56 217 LEU B C 1
ATOM 4180 O O . LEU B 1 217 ? 13.312 19.969 6.324 1 96.56 217 LEU B O 1
ATOM 4184 N N . TRP B 1 218 ? 13.656 20.406 8.43 1 97.75 218 TRP B N 1
ATOM 4185 C CA . TRP B 1 218 ? 13.242 21.797 8.281 1 97.75 218 TRP B CA 1
ATOM 4186 C C . TRP B 1 218 ? 14.242 22.562 7.426 1 97.75 218 TRP B C 1
ATOM 4188 O O . TRP B 1 218 ? 13.859 23.406 6.613 1 97.75 218 TRP B O 1
ATOM 4198 N N . ASP B 1 219 ? 15.516 22.297 7.641 1 95.5 219 ASP B N 1
ATOM 4199 C CA . ASP B 1 219 ? 16.547 22.984 6.852 1 95.5 219 ASP B CA 1
ATOM 4200 C C . ASP B 1 219 ? 16.359 22.688 5.363 1 95.5 219 ASP B C 1
ATOM 4202 O O . ASP B 1 219 ? 16.5 23.594 4.531 1 95.5 219 ASP B O 1
ATOM 4206 N N . LEU B 1 220 ? 16 21.469 5.059 1 94.56 220 LEU B N 1
ATOM 4207 C CA . LEU B 1 220 ? 15.812 21.062 3.67 1 94.56 220 LEU B CA 1
ATOM 4208 C C . LEU B 1 220 ? 14.453 21.531 3.148 1 94.56 220 LEU B C 1
ATOM 4210 O O . LEU B 1 220 ? 14.289 21.75 1.946 1 94.56 220 LEU B O 1
ATOM 4214 N N . GLY B 1 221 ? 13.5 21.656 4.035 1 96.88 221 GLY B N 1
ATOM 4215 C CA . GLY B 1 221 ? 12.117 21.875 3.637 1 96.88 221 GLY B CA 1
ATOM 4216 C C . GLY B 1 221 ? 11.758 23.344 3.533 1 96.88 221 GLY B C 1
ATOM 4217 O O . GLY B 1 221 ? 10.961 23.734 2.678 1 96.88 221 GLY B O 1
ATOM 4218 N N . LEU B 1 222 ? 12.344 24.219 4.367 1 98.25 222 LEU B N 1
ATOM 4219 C CA . LEU B 1 222 ? 12 25.625 4.422 1 98.25 222 LEU B CA 1
ATOM 4220 C C . LEU B 1 222 ? 12.633 26.391 3.258 1 98.25 222 LEU B C 1
ATOM 4222 O O . LEU B 1 222 ? 13.602 25.922 2.66 1 98.25 222 LEU B O 1
ATOM 4226 N N . PRO B 1 223 ? 12.047 27.578 2.957 1 97.56 223 PRO B N 1
ATOM 4227 C CA . PRO B 1 223 ? 12.719 28.438 1.978 1 97.56 223 PRO B CA 1
ATOM 4228 C C . PRO B 1 223 ? 14.156 28.766 2.369 1 97.56 223 PRO B C 1
ATOM 4230 O O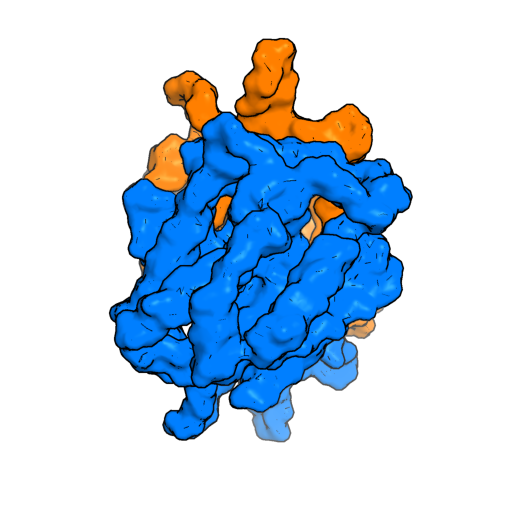 . PRO B 1 223 ? 14.477 28.812 3.561 1 97.56 223 PRO B O 1
ATOM 4233 N N . ILE B 1 224 ? 14.977 28.984 1.369 1 96.06 224 ILE B N 1
ATOM 4234 C CA . ILE B 1 224 ? 16.375 29.281 1.629 1 96.06 224 ILE B CA 1
ATOM 4235 C C . ILE B 1 224 ? 16.484 30.609 2.391 1 96.06 224 ILE B C 1
ATOM 4237 O O . ILE B 1 224 ? 15.812 31.578 2.051 1 96.06 224 ILE B O 1
ATOM 4241 N N . GLY B 1 225 ? 17.234 30.594 3.418 1 96.69 225 GLY B N 1
ATOM 4242 C CA . GLY B 1 225 ? 17.562 31.828 4.105 1 96.69 225 GLY B CA 1
ATOM 4243 C C . GLY B 1 225 ? 16.719 32.062 5.348 1 96.69 225 GLY B C 1
ATOM 4244 O O . GLY B 1 225 ? 16.922 33.031 6.07 1 96.69 225 GLY B O 1
ATOM 4245 N N . VAL B 1 226 ? 15.773 31.172 5.578 1 97.38 226 VAL B N 1
ATOM 4246 C CA . VAL B 1 226 ? 14.961 31.344 6.777 1 97.38 226 VAL B CA 1
ATOM 4247 C C . VAL B 1 226 ? 15.297 30.25 7.793 1 97.38 226 VAL B C 1
ATOM 4249 O O . VAL B 1 226 ? 15.977 29.281 7.461 1 97.38 226 VAL B O 1
ATOM 4252 N N . ASP B 1 227 ? 14.844 30.469 9.062 1 97 227 ASP B N 1
ATOM 4253 C CA . ASP B 1 227 ? 15.102 29.469 10.094 1 97 227 ASP B CA 1
ATOM 4254 C C . ASP B 1 227 ? 13.805 28.828 10.586 1 97 227 ASP B C 1
ATOM 4256 O O . ASP B 1 227 ? 12.742 29.031 9.992 1 97 227 ASP B O 1
ATOM 4260 N N . ARG B 1 228 ? 13.859 28.047 11.602 1 98.06 228 ARG B N 1
ATOM 4261 C CA . ARG B 1 228 ? 12.75 27.219 12.055 1 98.06 228 ARG B CA 1
ATOM 4262 C C . ARG B 1 228 ? 11.672 28.062 12.727 1 98.06 228 ARG B C 1
ATOM 4264 O O . ARG B 1 228 ? 10.602 27.547 13.062 1 98.06 228 ARG B O 1
ATOM 4271 N N . ASP B 1 229 ? 11.852 29.328 12.891 1 97.94 229 ASP B N 1
ATOM 4272 C CA . ASP B 1 229 ? 10.812 30.188 13.422 1 97.94 229 ASP B CA 1
ATOM 4273 C C . ASP B 1 229 ? 9.977 30.797 12.297 1 97.94 229 ASP B C 1
ATOM 4275 O O . ASP B 1 229 ? 9.039 31.562 12.555 1 97.94 229 ASP B O 1
ATOM 4279 N N . HIS B 1 230 ? 10.375 30.5 11.062 1 97.62 230 HIS B N 1
ATOM 4280 C CA . HIS B 1 230 ? 9.469 30.844 9.969 1 97.62 230 HIS B CA 1
ATOM 4281 C C . HIS B 1 230 ? 8.062 30.344 10.242 1 97.62 230 HIS B C 1
ATOM 4283 O O . HIS B 1 230 ? 7.883 29.281 10.844 1 97.62 230 HIS B O 1
ATOM 4289 N N . GLU B 1 231 ? 7.016 30.953 9.75 1 96.88 231 GLU B N 1
ATOM 4290 C CA . GLU B 1 231 ? 5.621 30.656 10.07 1 96.88 231 GLU B CA 1
ATOM 4291 C C . GLU B 1 231 ? 5.227 29.266 9.602 1 96.88 231 GLU B C 1
ATOM 4293 O O . GLU B 1 231 ? 4.324 28.641 10.164 1 96.88 231 GLU B O 1
ATOM 4298 N N . TYR B 1 232 ? 5.91 28.75 8.578 1 98.19 232 TYR B N 1
ATOM 4299 C CA . TYR B 1 232 ? 5.605 27.406 8.086 1 98.19 232 TYR B CA 1
ATOM 4300 C C . TYR B 1 232 ? 5.953 26.359 9.125 1 98.19 232 TYR B C 1
ATOM 4302 O O . TYR B 1 232 ? 5.277 25.328 9.227 1 98.19 232 TYR B O 1
ATOM 4310 N N . SER B 1 233 ? 6.992 26.578 9.891 1 98.38 233 SER B N 1
ATOM 4311 C CA . SER B 1 233 ? 7.488 25.641 10.891 1 98.38 233 SER B CA 1
ATOM 4312 C C . SER B 1 233 ? 6.922 25.953 12.266 1 98.38 233 SER B C 1
ATOM 4314 O O . SER B 1 233 ? 6.582 25.047 13.023 1 98.38 233 SER B O 1
ATOM 4316 N N . ASN B 1 234 ? 6.793 27.188 12.555 1 98.19 234 ASN B N 1
ATOM 4317 C CA . ASN B 1 234 ? 6.41 27.656 13.875 1 98.19 234 ASN B CA 1
ATOM 4318 C C . ASN B 1 234 ? 5.195 28.578 13.812 1 98.19 234 ASN B C 1
ATOM 4320 O O . ASN B 1 234 ? 5.336 29.797 13.719 1 98.19 234 ASN B O 1
ATOM 4324 N N . PRO B 1 235 ? 4.027 28 13.961 1 95.62 235 PRO B N 1
ATOM 4325 C CA . PRO B 1 235 ? 2.811 28.812 13.859 1 95.62 235 PRO B CA 1
ATOM 4326 C C . PRO B 1 235 ? 2.678 29.812 14.992 1 95.62 235 PRO B C 1
ATOM 4328 O O . PRO B 1 235 ? 1.863 30.734 14.914 1 95.62 235 PRO B O 1
ATOM 4331 N N . MET B 1 236 ? 3.508 29.734 16 1 94.75 236 MET B N 1
ATOM 4332 C CA . MET B 1 236 ? 3.395 30.594 17.188 1 94.75 236 MET B CA 1
ATOM 4333 C C . MET B 1 236 ? 4.035 31.953 16.922 1 94.75 236 MET B C 1
ATOM 4335 O O . MET B 1 236 ? 3.768 32.906 17.641 1 94.75 236 MET B O 1
ATOM 4339 N N . THR B 1 237 ? 4.902 32.031 15.961 1 92.25 237 THR B N 1
ATOM 4340 C CA . THR B 1 237 ? 5.633 33.281 15.711 1 92.25 237 THR B CA 1
ATOM 4341 C C . THR B 1 237 ? 4.777 34.25 14.906 1 92.25 237 THR B C 1
ATOM 4343 O O . THR B 1 237 ? 5.008 35.469 14.945 1 92.25 237 THR B O 1
ATOM 4346 N N . ALA B 1 238 ? 3.863 33.812 14.086 1 87.12 238 ALA B N 1
ATOM 4347 C CA . ALA B 1 238 ? 2.936 34.625 13.32 1 87.12 238 ALA B CA 1
ATOM 4348 C C . ALA B 1 238 ? 1.541 34 13.289 1 87.12 238 ALA B C 1
ATOM 4350 O O . ALA B 1 238 ? 1.15 33.406 12.297 1 87.12 238 ALA B O 1
ATOM 4351 N N . VAL B 1 239 ? 0.884 34.312 14.375 1 86.69 239 VAL B N 1
ATOM 4352 C CA . VAL B 1 239 ? -0.459 33.75 14.492 1 86.69 239 VAL B CA 1
ATOM 4353 C C . VAL B 1 239 ? -1.383 34.406 13.469 1 86.69 239 VAL B C 1
ATOM 4355 O O . VAL B 1 239 ? -1.467 35.625 13.398 1 86.69 239 VAL B O 1
ATOM 4358 N N . ARG B 1 240 ? -1.982 33.594 12.664 1 88.75 240 ARG B N 1
ATOM 4359 C CA . ARG B 1 240 ? -2.895 34.062 11.625 1 88.75 240 ARG B CA 1
ATOM 4360 C C . ARG B 1 240 ? -4.309 34.219 12.172 1 88.75 240 ARG B C 1
ATOM 4362 O O . ARG B 1 240 ? -5.223 33.5 11.766 1 88.75 240 ARG B O 1
ATOM 4369 N N . SER B 1 241 ? -4.508 35.219 12.922 1 89.5 241 SER B N 1
ATOM 4370 C CA . SER B 1 241 ? -5.719 35.406 13.719 1 89.5 241 SER B CA 1
ATOM 4371 C C . SER B 1 241 ? -6.953 35.531 12.828 1 89.5 241 SER B C 1
ATOM 4373 O O . SER B 1 241 ? -7.996 34.938 13.133 1 89.5 241 SER B O 1
ATOM 4375 N N . HIS B 1 242 ? -6.785 36.25 11.781 1 93.56 242 HIS B N 1
ATOM 4376 C CA . HIS B 1 242 ? -7.93 36.438 10.898 1 93.56 242 HIS B CA 1
ATOM 4377 C C . HIS B 1 242 ? -8.398 35.094 10.32 1 93.56 242 HIS B C 1
ATOM 4379 O O . HIS B 1 242 ? -9.594 34.812 10.281 1 93.56 242 HIS B O 1
ATOM 4385 N N . ALA B 1 243 ? -7.492 34.312 9.922 1 94.75 243 ALA B N 1
ATOM 4386 C CA . ALA B 1 243 ? -7.824 33 9.383 1 94.75 243 ALA B CA 1
ATOM 4387 C C . ALA B 1 243 ? -8.43 32.094 10.461 1 94.75 243 ALA B C 1
ATOM 4389 O O . ALA B 1 243 ? -9.383 31.359 10.203 1 94.75 243 ALA B O 1
ATOM 4390 N N . LEU B 1 244 ? -7.902 32.156 11.648 1 96.38 244 LEU B N 1
ATOM 4391 C CA . LEU B 1 244 ? -8.406 31.344 12.75 1 96.38 244 LEU B CA 1
ATOM 4392 C C . LEU B 1 244 ? -9.82 31.766 13.141 1 96.38 244 LEU B C 1
ATOM 4394 O O . LEU B 1 244 ? -10.648 30.922 13.492 1 96.38 244 LEU B O 1
ATOM 4398 N N . ASP B 1 245 ? -10.062 33.062 13.023 1 96.38 245 ASP B N 1
ATOM 4399 C CA . ASP B 1 245 ? -11.422 33.562 13.242 1 96.38 245 ASP B CA 1
ATOM 4400 C C . ASP B 1 245 ? -12.398 32.938 12.242 1 96.38 245 ASP B C 1
ATOM 4402 O O . ASP B 1 245 ? -13.508 32.562 12.602 1 96.38 245 ASP B O 1
ATOM 4406 N N . LYS B 1 246 ? -11.953 32.906 11.102 1 96.38 246 LYS B N 1
ATOM 4407 C CA . LYS B 1 246 ? -12.805 32.344 10.062 1 96.38 246 LYS B CA 1
ATOM 4408 C C . LYS B 1 246 ? -13.039 30.844 10.297 1 96.38 246 LYS B C 1
ATOM 4410 O O . LYS B 1 246 ? -14.133 30.344 10.039 1 96.38 246 LYS B O 1
ATOM 4415 N N . VAL B 1 247 ? -12.031 30.125 10.75 1 97.12 247 VAL B N 1
ATOM 4416 C CA . VAL B 1 247 ? -12.18 28.703 11.094 1 97.12 247 VAL B CA 1
ATOM 4417 C C . VAL B 1 247 ? -13.266 28.547 12.164 1 97.12 247 VAL B C 1
ATOM 4419 O O . VAL B 1 247 ? -14.156 27.703 12.031 1 97.12 247 VAL B O 1
ATOM 4422 N N . ARG B 1 248 ? -13.156 29.375 13.141 1 96.56 248 ARG B N 1
ATOM 4423 C CA . ARG B 1 248 ? -14.141 29.375 14.211 1 96.56 248 ARG B CA 1
ATOM 4424 C C . ARG B 1 248 ? -15.531 29.688 13.68 1 96.56 248 ARG B C 1
ATOM 4426 O O . ARG B 1 248 ? -16.5 28.984 13.992 1 96.56 248 ARG B O 1
ATOM 4433 N N . ASP B 1 249 ? -15.617 30.688 12.812 1 96.25 249 ASP B N 1
ATOM 4434 C CA . ASP B 1 249 ? -16.906 31.156 12.32 1 96.25 249 ASP B CA 1
ATOM 4435 C C . ASP B 1 249 ? -17.547 30.125 11.383 1 96.25 249 ASP B C 1
ATOM 4437 O O . ASP B 1 249 ? -18.766 30.047 11.289 1 96.25 249 ASP B O 1
ATOM 4441 N N . GLN B 1 250 ? -16.75 29.328 10.719 1 96 250 GLN B N 1
ATOM 4442 C CA . GLN B 1 250 ? -17.25 28.281 9.836 1 96 250 GLN B CA 1
ATOM 4443 C C . GLN B 1 250 ? -17.703 27.047 10.625 1 96 250 GLN B C 1
ATOM 4445 O O . GLN B 1 250 ? -18.359 26.156 10.078 1 96 250 GLN B O 1
ATOM 4450 N N . GLY B 1 251 ? -17.25 27 11.891 1 95.62 251 GLY B N 1
ATOM 4451 C CA . GLY B 1 251 ? -17.625 25.875 12.742 1 95.62 251 GLY B CA 1
ATOM 4452 C C . GLY B 1 251 ? -16.766 24.656 12.523 1 95.62 251 GLY B C 1
ATOM 4453 O O . GLY B 1 251 ? -17.188 23.531 12.82 1 95.62 251 GLY B O 1
ATOM 4454 N N . TRP B 1 252 ? -15.625 24.875 11.922 1 97.81 252 TRP B N 1
ATOM 4455 C CA . TRP B 1 252 ? -14.734 23.734 11.719 1 97.81 252 TRP B CA 1
ATOM 4456 C C . TRP B 1 252 ? -14.219 23.203 13.047 1 97.81 252 TRP B C 1
ATOM 4458 O O . TRP B 1 252 ? -13.867 23.969 13.945 1 97.81 252 TRP B O 1
ATOM 4468 N N . ARG B 1 253 ? -14.234 21.922 13.172 1 98.31 253 ARG B N 1
ATOM 4469 C CA . ARG B 1 253 ? -13.633 21.266 14.328 1 98.31 253 ARG B CA 1
ATOM 4470 C C . ARG B 1 253 ? -12.188 20.875 14.047 1 98.31 253 ARG B C 1
ATOM 4472 O O . ARG B 1 253 ? -11.844 20.562 12.906 1 98.31 253 ARG B O 1
ATOM 4479 N N . VAL B 1 254 ? -11.359 20.891 15.109 1 98.75 254 VAL B N 1
ATOM 4480 C CA . VAL B 1 254 ? -9.953 20.531 14.945 1 98.75 254 VAL B CA 1
ATOM 4481 C C . VAL B 1 254 ? -9.586 19.422 15.945 1 98.75 254 VAL B C 1
ATOM 4483 O O . VAL B 1 254 ? -9.938 19.5 17.125 1 98.75 254 VAL B O 1
ATOM 4486 N N . LEU B 1 255 ? -8.984 18.375 15.453 1 98.81 255 LEU B N 1
ATOM 4487 C CA . LEU B 1 255 ? -8.438 17.312 16.281 1 98.81 255 LEU B CA 1
ATOM 4488 C C . LEU B 1 255 ? -6.914 17.266 16.172 1 98.81 255 LEU B C 1
ATOM 4490 O O . LEU B 1 255 ? -6.363 17.234 15.07 1 98.81 255 LEU B O 1
ATOM 4494 N N . VAL B 1 256 ? -6.242 17.344 17.281 1 98.88 256 VAL B N 1
ATOM 4495 C CA . VAL B 1 256 ? -4.793 17.172 17.344 1 98.88 256 VAL B CA 1
ATOM 4496 C C . VAL B 1 256 ? -4.438 15.977 18.219 1 98.88 256 VAL B C 1
ATOM 4498 O O . VAL B 1 256 ? -4.891 15.875 19.359 1 98.88 256 VAL B O 1
ATOM 4501 N N . THR B 1 257 ? -3.73 15.047 17.641 1 98.75 257 THR B N 1
ATOM 4502 C CA . THR B 1 257 ? -3.32 13.883 18.406 1 98.75 257 THR B CA 1
ATOM 4503 C C . THR B 1 257 ? -1.8 13.82 18.531 1 98.75 257 THR B C 1
ATOM 4505 O O . THR B 1 257 ? -1.083 14.352 17.688 1 98.75 257 THR B O 1
ATOM 4508 N N . GLY B 1 258 ? -1.323 13.234 19.578 1 98.06 258 GLY B N 1
ATOM 4509 C CA . GLY B 1 258 ? 0.096 13.031 19.828 1 98.06 258 GLY B CA 1
ATOM 4510 C C . GLY B 1 258 ? 0.374 12.172 21.047 1 98.06 258 GLY B C 1
ATOM 4511 O O . GLY B 1 258 ? -0.542 11.57 21.609 1 98.06 258 GLY B O 1
ATOM 4512 N N . CYS B 1 259 ? 1.674 12.078 21.391 1 97.94 259 CYS B N 1
ATOM 4513 C CA . CYS B 1 259 ? 2.029 11.281 22.562 1 97.94 259 CYS B CA 1
ATOM 4514 C C . CYS B 1 259 ? 3.26 11.852 23.266 1 97.94 259 CYS B C 1
ATOM 4516 O O . CYS B 1 259 ? 4.062 12.547 22.641 1 97.94 259 CYS B O 1
ATOM 4518 N N . ASP B 1 260 ? 3.443 11.445 24.484 1 97.19 260 ASP B N 1
ATOM 4519 C CA . ASP B 1 260 ? 4.469 12.023 25.344 1 97.19 260 ASP B CA 1
ATOM 4520 C C . ASP B 1 260 ? 5.867 11.602 24.891 1 97.19 260 ASP B C 1
ATOM 4522 O O . ASP B 1 260 ? 6.852 12.273 25.203 1 97.19 260 ASP B O 1
ATOM 4526 N N . GLY B 1 261 ? 5.961 10.516 24.25 1 97.19 261 GLY B N 1
ATOM 4527 C CA . GLY B 1 261 ? 7.25 10.031 23.781 1 97.19 261 GLY B CA 1
ATOM 4528 C C . GLY B 1 261 ? 7.703 10.688 22.484 1 97.19 261 GLY B C 1
ATOM 4529 O O . GLY B 1 261 ? 8.789 10.398 21.984 1 97.19 261 GLY B O 1
ATOM 4530 N N . ASP B 1 262 ? 6.922 11.539 21.922 1 98.12 262 ASP B N 1
ATOM 4531 C CA . ASP B 1 262 ? 7.258 12.367 20.766 1 98.12 262 ASP B CA 1
ATOM 4532 C C . ASP B 1 262 ? 7.984 13.641 21.203 1 98.12 262 ASP B C 1
ATOM 4534 O O . ASP B 1 262 ? 7.426 14.461 21.922 1 98.12 262 ASP B O 1
ATOM 4538 N N . PRO B 1 263 ? 9.211 13.859 20.688 1 98.5 263 PRO B N 1
ATOM 4539 C CA . PRO B 1 263 ? 9.922 15.086 21.047 1 98.5 263 PRO B CA 1
ATOM 4540 C C . PRO B 1 263 ? 9.141 16.359 20.703 1 98.5 263 PRO B C 1
ATOM 4542 O O . PRO B 1 263 ? 9.375 17.406 21.297 1 98.5 263 PRO B O 1
ATOM 4545 N N . LEU B 1 264 ? 8.195 16.281 19.844 1 98.62 264 LEU B N 1
ATOM 4546 C CA . LEU B 1 264 ? 7.5 17.453 19.328 1 98.62 264 LEU B CA 1
ATOM 4547 C C . LEU B 1 264 ? 6.203 17.703 20.094 1 98.62 264 LEU B C 1
ATOM 4549 O O . LEU B 1 264 ? 5.449 18.625 19.781 1 98.62 264 LEU B O 1
ATOM 4553 N N . VAL B 1 265 ? 5.93 16.938 21.172 1 98.75 265 VAL B N 1
ATOM 4554 C CA . VAL B 1 265 ? 4.621 16.922 21.812 1 98.75 265 VAL B CA 1
ATOM 4555 C C . VAL B 1 265 ? 4.324 18.297 22.422 1 98.75 265 VAL B C 1
ATOM 4557 O O . VAL B 1 265 ? 3.174 18.734 22.422 1 98.75 265 VAL B O 1
ATOM 4560 N N . ASP B 1 266 ? 5.344 18.953 22.938 1 98.75 266 ASP B N 1
ATOM 4561 C CA . ASP B 1 266 ? 5.109 20.266 23.531 1 98.75 266 ASP B CA 1
ATOM 4562 C C . ASP B 1 266 ? 4.621 21.266 22.484 1 98.75 266 ASP B C 1
ATOM 4564 O O . ASP B 1 266 ? 3.787 22.125 22.766 1 98.75 266 ASP B O 1
ATOM 4568 N N . ARG B 1 267 ? 5.156 21.219 21.328 1 98.62 267 ARG B N 1
ATOM 4569 C CA . ARG B 1 267 ? 4.719 22.109 20.25 1 98.62 267 ARG B CA 1
ATOM 4570 C C . ARG B 1 267 ? 3.293 21.781 19.812 1 98.62 267 ARG B C 1
ATOM 4572 O O . ARG B 1 267 ? 2.516 22.688 19.5 1 98.62 267 ARG B O 1
ATOM 4579 N N . GLN B 1 268 ? 2.932 20.516 19.781 1 98.81 268 GLN B N 1
ATOM 4580 C CA . GLN B 1 268 ? 1.58 20.078 19.453 1 98.81 268 GLN B CA 1
ATOM 4581 C C . GLN B 1 268 ? 0.573 20.562 20.484 1 98.81 268 GLN B C 1
ATOM 4583 O O . GLN B 1 268 ? -0.477 21.094 20.141 1 98.81 268 GLN B O 1
ATOM 4588 N N . MET B 1 269 ? 0.967 20.406 21.719 1 98.69 269 MET B N 1
ATOM 4589 C CA . MET B 1 269 ? 0.116 20.891 22.797 1 98.69 269 MET B CA 1
ATOM 4590 C C . MET B 1 269 ? 0.014 22.406 22.781 1 98.69 269 MET B C 1
ATOM 4592 O O . MET B 1 269 ? -1.039 22.969 23.094 1 98.69 269 MET B O 1
ATOM 4596 N N . GLY B 1 270 ? 1.151 23.062 22.469 1 98.25 270 GLY B N 1
ATOM 4597 C CA . GLY B 1 270 ? 1.13 24.5 22.312 1 98.25 270 GLY B CA 1
ATOM 4598 C C . GLY B 1 270 ? 0.158 24.984 21.25 1 98.25 270 GLY B C 1
ATOM 4599 O O . GLY B 1 270 ? -0.523 25.984 21.422 1 98.25 270 GLY B O 1
ATOM 4600 N N . LEU B 1 271 ? 0.094 24.25 20.172 1 98.5 271 LEU B N 1
ATOM 4601 C CA . LEU B 1 271 ? -0.86 24.578 19.125 1 98.5 271 LEU B CA 1
ATOM 4602 C C . LEU B 1 271 ? -2.293 24.484 19.641 1 98.5 271 LEU B C 1
ATOM 4604 O O . LEU B 1 271 ? -3.113 25.359 19.375 1 98.5 271 LEU B O 1
ATOM 4608 N N . VAL B 1 272 ? -2.609 23.391 20.328 1 98.75 272 VAL B N 1
ATOM 4609 C CA . VAL B 1 272 ? -3.947 23.188 20.875 1 98.75 272 VAL B CA 1
ATOM 4610 C C . VAL B 1 272 ? -4.316 24.359 21.781 1 98.75 272 VAL B C 1
ATOM 4612 O O . VAL B 1 272 ? -5.418 24.906 21.688 1 98.75 272 VAL B O 1
ATOM 4615 N N . LYS B 1 273 ? -3.402 24.734 22.641 1 98.25 273 LYS B N 1
ATOM 4616 C CA . LYS B 1 273 ? -3.635 25.828 23.562 1 98.25 273 LYS B CA 1
ATOM 4617 C C . LYS B 1 273 ? -3.924 27.125 22.812 1 98.25 273 LYS B C 1
ATOM 4619 O O . LYS B 1 273 ? -4.867 27.844 23.141 1 98.25 273 LYS B O 1
ATOM 4624 N N . MET B 1 274 ? -3.098 27.406 21.828 1 97.69 274 MET B N 1
ATOM 4625 C CA . MET B 1 274 ? -3.27 28.625 21.031 1 97.69 274 MET B CA 1
ATOM 4626 C C . MET B 1 274 ? -4.621 28.625 20.328 1 97.69 274 MET B C 1
ATOM 4628 O O . MET B 1 274 ? -5.32 29.641 20.312 1 97.69 274 MET B O 1
ATOM 4632 N N . LEU B 1 275 ? -5.051 27.516 19.734 1 98.12 275 LEU B N 1
ATOM 4633 C CA . LEU B 1 275 ? -6.328 27.406 19.047 1 98.12 275 LEU B CA 1
ATOM 4634 C C . LEU B 1 275 ? -7.492 27.625 20 1 98.12 275 LEU B C 1
ATOM 4636 O O . LEU B 1 275 ? -8.461 28.297 19.672 1 98.12 275 LEU B O 1
ATOM 4640 N N . LYS B 1 276 ? -7.375 27.047 21.219 1 97.75 276 LYS B N 1
ATOM 4641 C CA . LYS B 1 276 ? -8.398 27.234 22.234 1 97.75 276 LYS B CA 1
ATOM 4642 C C . LYS B 1 276 ? -8.531 28.703 22.609 1 97.75 276 LYS B C 1
ATOM 4644 O O . LYS B 1 276 ? -9.648 29.219 22.734 1 97.75 276 LYS B O 1
ATOM 4649 N N . GLU B 1 277 ? -7.449 29.328 22.766 1 96.81 277 GLU B N 1
ATOM 4650 C CA . GLU B 1 277 ? -7.434 30.734 23.141 1 96.81 277 GLU B CA 1
ATOM 4651 C C . GLU B 1 277 ? -8.086 31.594 22.062 1 96.81 277 GLU B C 1
ATOM 4653 O O . GLU B 1 277 ? -8.68 32.625 22.375 1 96.81 277 GLU B O 1
ATOM 4658 N N . LYS B 1 278 ? -7.992 31.156 20.875 1 96.19 278 LYS B N 1
ATOM 4659 C CA . LYS B 1 278 ? -8.578 31.891 19.75 1 96.19 278 LYS B CA 1
ATOM 4660 C C . LYS B 1 278 ? -10.047 31.5 19.547 1 96.19 278 LYS B C 1
ATOM 4662 O O . LYS B 1 278 ? -10.695 31.984 18.625 1 96.19 278 LYS B O 1
ATOM 4667 N N . GLY B 1 279 ? -10.578 30.578 20.344 1 97.25 279 GLY B N 1
ATOM 4668 C CA . GLY B 1 279 ? -11.977 30.203 20.312 1 97.25 279 GLY B CA 1
ATOM 4669 C C . GLY B 1 279 ? -12.289 29.109 19.297 1 97.25 279 GLY B C 1
ATOM 4670 O O . GLY B 1 279 ? -13.453 28.812 19.047 1 97.25 279 GLY B O 1
ATOM 4671 N N . VAL B 1 280 ? -11.281 28.562 18.688 1 97.75 280 VAL B N 1
ATOM 4672 C CA . VAL B 1 280 ? -11.477 27.469 17.734 1 97.75 280 VAL B CA 1
ATOM 4673 C C . VAL B 1 280 ? -11.906 26.203 18.484 1 97.75 280 VAL B C 1
ATOM 4675 O O . VAL B 1 280 ? -11.422 25.922 19.578 1 97.75 280 VAL B O 1
ATOM 4678 N N . ASN B 1 281 ? -12.922 25.453 17.922 1 97.88 281 ASN B N 1
ATOM 4679 C CA . ASN B 1 281 ? -13.328 24.156 18.469 1 97.88 281 ASN B CA 1
ATOM 4680 C C . ASN B 1 281 ? -12.258 23.094 18.25 1 97.88 281 ASN B C 1
ATOM 4682 O O . ASN B 1 281 ? -12.211 22.469 17.188 1 97.88 281 ASN B O 1
ATOM 4686 N N . VAL B 1 282 ? -11.414 22.906 19.266 1 98.44 282 VAL B N 1
ATOM 4687 C CA . VAL B 1 282 ? -10.273 22.016 19.109 1 98.44 282 VAL B CA 1
ATOM 4688 C C . VAL B 1 282 ? -10.25 21.016 20.266 1 98.44 282 VAL B C 1
ATOM 4690 O O . VAL B 1 282 ? -10.555 21.359 21.406 1 98.44 282 VAL B O 1
ATOM 4693 N N . ILE B 1 283 ? -9.977 19.797 19.953 1 97.5 283 ILE B N 1
ATOM 4694 C CA . ILE B 1 283 ? -9.742 18.734 20.922 1 97.5 283 ILE B CA 1
ATOM 4695 C C . ILE B 1 283 ? -8.312 18.203 20.781 1 97.5 283 ILE B C 1
ATOM 4697 O O . ILE B 1 283 ? -7.859 17.922 19.672 1 97.5 283 ILE B O 1
ATOM 4701 N N . GLY B 1 284 ? -7.621 18.141 21.844 1 98.19 284 GLY B N 1
ATOM 4702 C CA . GLY B 1 284 ? -6.312 17.5 21.906 1 98.19 284 GLY B CA 1
ATOM 4703 C C . GLY B 1 284 ? -6.348 16.125 22.547 1 98.19 284 GLY B C 1
ATOM 4704 O O . GLY B 1 284 ? -6.898 15.961 23.641 1 98.19 284 GLY B O 1
ATOM 4705 N N . GLU B 1 285 ? -5.91 15.148 21.844 1 98.12 285 GLU B N 1
ATOM 4706 C CA . GLU B 1 285 ? -5.801 13.789 22.375 1 98.12 285 GLU B CA 1
ATOM 4707 C C . GLU B 1 285 ? -4.348 13.336 22.438 1 98.12 285 GLU B C 1
ATOM 4709 O O . GLU B 1 285 ? -3.768 12.945 21.422 1 98.12 285 GLU B O 1
ATOM 4714 N N . PHE B 1 286 ? -3.791 13.336 23.672 1 97.94 286 PHE B N 1
ATOM 4715 C CA . PHE B 1 286 ? -2.385 13.008 23.859 1 97.94 286 PHE B CA 1
ATOM 4716 C C . PHE B 1 286 ? -2.236 11.797 24.781 1 97.94 286 PHE B C 1
ATOM 4718 O O . PHE B 1 286 ? -2.811 11.773 25.875 1 97.94 286 PHE B O 1
ATOM 4725 N N . SER B 1 287 ? -1.543 10.805 24.328 1 96.38 287 SER B N 1
ATOM 4726 C CA . SER B 1 287 ? -1.368 9.578 25.094 1 96.38 287 SER B CA 1
ATOM 4727 C C . SER B 1 287 ? 0.014 9.523 25.734 1 96.38 287 SER B C 1
ATOM 4729 O O . SER B 1 287 ? 0.918 10.258 25.344 1 96.38 287 SER B O 1
ATOM 4731 N N . ASP B 1 288 ? 0.148 8.594 26.75 1 94.38 288 ASP B N 1
ATOM 4732 C CA . ASP B 1 288 ? 1.426 8.406 27.422 1 94.38 288 ASP B CA 1
ATOM 4733 C C . ASP B 1 288 ? 2.344 7.48 26.625 1 94.38 288 ASP B C 1
ATOM 4735 O O . ASP B 1 288 ? 1.874 6.555 25.969 1 94.38 288 ASP B O 1
ATOM 4739 N N . GLY B 1 289 ? 3.613 7.863 26.734 1 94.69 289 GLY B N 1
ATOM 4740 C CA . GLY B 1 289 ? 4.609 7 26.109 1 94.69 289 GLY B CA 1
ATOM 4741 C C . GLY B 1 289 ? 4.691 7.152 24.609 1 94.69 289 GLY B C 1
ATOM 4742 O O . GLY B 1 289 ? 4.594 8.266 24.094 1 94.69 289 GLY B O 1
ATOM 4743 N N . GLY B 1 290 ? 5.105 6.059 23.953 1 93.94 290 GLY B N 1
ATOM 4744 C CA . GLY B 1 290 ? 5.199 6.055 22.5 1 93.94 290 GLY B CA 1
ATOM 4745 C C . GLY B 1 290 ? 6.379 6.852 21.969 1 93.94 290 GLY B C 1
ATOM 4746 O O . GLY B 1 290 ? 7.348 7.09 22.703 1 93.94 290 GLY B O 1
ATOM 4747 N N . PHE B 1 291 ? 6.324 7.164 20.75 1 94.94 291 PHE B N 1
ATOM 4748 C CA . PHE B 1 291 ? 7.285 7.965 20 1 94.94 291 PHE B CA 1
ATOM 4749 C C . PHE B 1 291 ? 6.648 8.547 18.75 1 94.94 291 PHE B C 1
ATOM 4751 O O . PHE B 1 291 ? 5.492 8.258 18.438 1 94.94 291 PHE B O 1
ATOM 4758 N N . HIS B 1 292 ? 7.312 9.461 18.078 1 96.12 292 HIS B N 1
ATOM 4759 C CA . HIS B 1 292 ? 6.805 10.109 16.891 1 96.12 292 HIS B CA 1
ATOM 4760 C C . HIS B 1 292 ? 6.441 9.086 15.812 1 96.12 292 HIS B C 1
ATOM 4762 O O . HIS B 1 292 ? 7.309 8.359 15.328 1 96.12 292 HIS B O 1
ATOM 4768 N N . GLY B 1 293 ? 5.18 8.992 15.492 1 95.69 293 GLY B N 1
ATOM 4769 C CA . GLY B 1 293 ? 4.727 8.047 14.484 1 95.69 293 GLY B CA 1
ATOM 4770 C C . GLY B 1 293 ? 4.516 6.648 15.031 1 95.69 293 GLY B C 1
ATOM 4771 O O . GLY B 1 293 ? 4.57 5.668 14.289 1 95.69 293 GLY B O 1
ATOM 4772 N N . VAL B 1 294 ? 4.289 6.492 16.297 1 93.88 294 VAL B N 1
ATOM 4773 C CA . VAL B 1 294 ? 4.215 5.203 16.969 1 93.88 294 VAL B CA 1
ATOM 4774 C C . VAL B 1 294 ? 3.111 4.352 16.359 1 93.88 294 VAL B C 1
ATOM 4776 O O . VAL B 1 294 ? 3.229 3.127 16.281 1 93.88 294 VAL B O 1
ATOM 4779 N N . GLU B 1 295 ? 2.037 4.918 15.797 1 93.69 295 GLU B N 1
ATOM 4780 C CA . GLU B 1 295 ? 0.889 4.203 15.25 1 93.69 295 GLU B CA 1
ATOM 4781 C C . GLU B 1 295 ? 1.268 3.436 13.984 1 93.69 295 GLU B C 1
ATOM 4783 O O . GLU B 1 295 ? 0.579 2.488 13.602 1 93.69 295 GLU B O 1
ATOM 4788 N N . PHE B 1 296 ? 2.344 3.797 13.328 1 92.5 296 PHE B N 1
ATOM 4789 C CA . PHE B 1 296 ? 2.754 3.152 12.086 1 92.5 296 PHE B CA 1
ATOM 4790 C C . PHE B 1 296 ? 3.441 1.823 12.367 1 92.5 296 PHE B C 1
ATOM 4792 O O . PHE B 1 296 ? 3.574 0.985 11.469 1 92.5 296 PHE B O 1
ATOM 4799 N N . GLY B 1 297 ? 3.898 1.654 13.578 1 87.69 297 GLY B N 1
ATOM 4800 C CA . GLY B 1 297 ? 4.598 0.426 13.922 1 87.69 297 GLY B CA 1
ATOM 4801 C C . GLY B 1 297 ? 3.887 -0.386 14.992 1 87.69 297 GLY B C 1
ATOM 4802 O O . GLY B 1 297 ? 4.289 -1.513 15.289 1 87.69 297 GLY B O 1
ATOM 4803 N N . ASP B 1 298 ? 2.908 0.197 15.633 1 90.5 298 ASP B N 1
ATOM 4804 C CA . ASP B 1 298 ? 2.176 -0.432 16.719 1 90.5 298 ASP B CA 1
ATOM 4805 C C . ASP B 1 298 ? 0.682 -0.505 16.422 1 90.5 298 ASP B C 1
ATOM 4807 O O . ASP B 1 298 ? -0.031 0.493 16.531 1 90.5 298 ASP B O 1
ATOM 4811 N N . ASP B 1 299 ? 0.162 -1.699 16.156 1 88.06 299 ASP B N 1
ATOM 4812 C CA . ASP B 1 299 ? -1.214 -1.892 15.711 1 88.06 299 ASP B CA 1
ATOM 4813 C C . ASP B 1 299 ? -2.207 -1.479 16.797 1 88.06 299 ASP B C 1
ATOM 4815 O O . ASP B 1 299 ? -3.297 -0.988 16.484 1 88.06 299 ASP B O 1
ATOM 4819 N N . SER B 1 300 ? -1.868 -1.752 18 1 91.31 300 SER B N 1
ATOM 4820 C CA . SER B 1 300 ? -2.768 -1.379 19.094 1 91.31 300 SER B CA 1
ATOM 4821 C C . SER B 1 300 ? -2.951 0.134 19.172 1 91.31 300 SER B C 1
ATOM 4823 O O . SER B 1 300 ? -4.07 0.62 19.344 1 91.31 300 SER B O 1
ATOM 4825 N N . LYS B 1 301 ? -1.853 0.879 19.031 1 93.44 301 LYS B N 1
ATOM 4826 C CA . LYS B 1 301 ? -1.926 2.338 19.031 1 93.44 301 LYS B CA 1
ATOM 4827 C C . LYS B 1 301 ? -2.646 2.844 17.781 1 93.44 301 LYS B C 1
ATOM 4829 O O . LYS B 1 301 ? -3.369 3.842 17.828 1 93.44 301 LYS B O 1
ATOM 4834 N N . ALA B 1 302 ? -2.41 2.137 16.672 1 93.75 302 ALA B N 1
ATOM 4835 C CA . ALA B 1 302 ? -3.104 2.492 15.43 1 93.75 302 ALA B CA 1
ATOM 4836 C C . ALA B 1 302 ? -4.617 2.375 15.602 1 93.75 302 ALA B C 1
ATOM 4838 O O . ALA B 1 302 ? -5.363 3.273 15.203 1 93.75 302 ALA B O 1
ATOM 4839 N N . LYS B 1 303 ? -5.082 1.294 16.188 1 92.5 303 LYS B N 1
ATOM 4840 C CA . LYS B 1 303 ? -6.508 1.061 16.391 1 92.5 303 LYS B CA 1
ATOM 4841 C C . LYS B 1 303 ? -7.133 2.15 17.25 1 92.5 303 LYS B C 1
ATOM 4843 O O . LYS B 1 303 ? -8.258 2.576 17 1 92.5 303 LYS B O 1
ATOM 4848 N N . ILE B 1 304 ? -6.402 2.559 18.266 1 94.69 304 ILE B N 1
ATOM 4849 C CA . ILE B 1 304 ? -6.879 3.645 19.109 1 94.69 304 ILE B CA 1
ATOM 4850 C C . ILE B 1 304 ? -7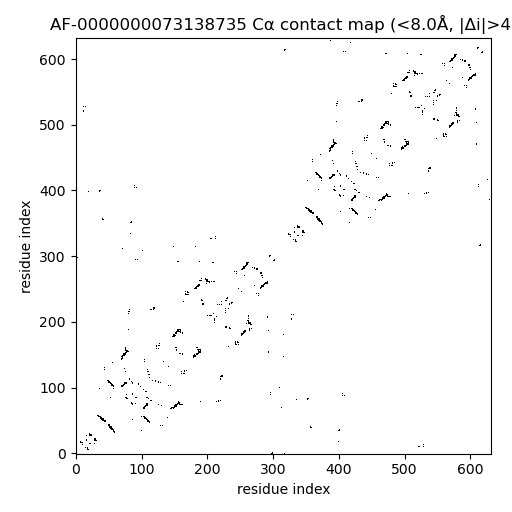.051 4.914 18.281 1 94.69 304 ILE B C 1
ATOM 4852 O O . ILE B 1 304 ? -8.078 5.59 18.375 1 94.69 304 ILE B O 1
ATOM 4856 N N . LEU B 1 305 ? -6.051 5.238 17.469 1 96.31 305 LEU B N 1
ATOM 4857 C CA . LEU B 1 305 ? -6.137 6.402 16.594 1 96.31 305 LEU B CA 1
ATOM 4858 C C . LEU B 1 305 ? -7.348 6.301 15.672 1 96.31 305 LEU B C 1
ATOM 4860 O O . LEU B 1 305 ? -8.086 7.273 15.508 1 96.31 305 LEU B O 1
ATOM 4864 N N . TYR B 1 306 ? -7.562 5.105 15.062 1 95 306 TYR B N 1
ATOM 4865 C CA . TYR B 1 306 ? -8.688 4.914 14.156 1 95 306 TYR B CA 1
ATOM 4866 C C . TYR B 1 306 ? -10.008 5.184 14.859 1 95 306 TYR B C 1
ATOM 4868 O O . TYR B 1 306 ? -10.914 5.801 14.289 1 95 306 TYR B O 1
ATOM 4876 N N . GLY B 1 307 ? -10.094 4.711 16.109 1 94.19 307 GLY B N 1
ATOM 4877 C CA . GLY B 1 307 ? -11.297 4.98 16.891 1 94.19 307 GLY B CA 1
ATOM 4878 C C . GLY B 1 307 ? -11.531 6.461 17.125 1 94.19 307 GLY B C 1
ATOM 4879 O O . GLY B 1 307 ? -12.656 6.941 17 1 94.19 307 GLY B O 1
ATOM 4880 N N . VAL B 1 308 ? -10.5 7.191 17.438 1 96.25 308 VAL B N 1
ATOM 4881 C CA . VAL B 1 308 ? -10.586 8.625 17.703 1 96.25 308 VAL B CA 1
ATOM 4882 C C . VAL B 1 308 ? -11 9.359 16.422 1 96.25 308 VAL B C 1
ATOM 4884 O O . VAL B 1 308 ? -11.867 10.234 16.453 1 96.25 308 VAL B O 1
ATOM 4887 N N . VAL B 1 309 ? -10.406 8.992 15.289 1 96.88 309 VAL B N 1
ATOM 4888 C CA . VAL B 1 309 ? -10.703 9.625 14.008 1 96.88 309 VAL B CA 1
ATOM 4889 C C . VAL B 1 309 ? -12.141 9.305 13.594 1 96.88 309 VAL B C 1
ATOM 4891 O O . VAL B 1 309 ? -12.867 10.18 13.117 1 96.88 309 VAL B O 1
ATOM 4894 N N . LYS B 1 310 ? -12.531 8.031 13.789 1 95.44 310 LYS B N 1
ATOM 4895 C CA . LYS B 1 310 ? -13.891 7.613 13.469 1 95.44 310 LYS B CA 1
ATOM 4896 C C . LYS B 1 310 ? -14.922 8.453 14.227 1 95.44 310 LYS B C 1
ATOM 4898 O O . LYS B 1 310 ? -15.867 8.961 13.633 1 95.44 310 LYS B O 1
ATOM 4903 N N . ASN B 1 311 ? -14.703 8.609 15.492 1 95.25 311 ASN B N 1
ATOM 4904 C CA . ASN B 1 311 ? -15.609 9.414 16.312 1 95.25 311 ASN B CA 1
ATOM 4905 C C . ASN B 1 311 ? -15.641 10.859 15.836 1 95.25 311 ASN B C 1
ATOM 4907 O O . ASN B 1 311 ? -16.703 11.477 15.789 1 95.25 311 ASN B O 1
ATOM 4911 N N . PHE B 1 312 ? -14.539 11.391 15.508 1 97 312 PHE B N 1
ATOM 4912 C CA . PHE B 1 312 ? -14.438 12.781 15.062 1 97 312 PHE B CA 1
ATOM 4913 C C . PHE B 1 312 ? -15.18 12.977 13.75 1 97 312 PHE B C 1
ATOM 4915 O O . PHE B 1 312 ? -15.898 13.969 13.586 1 97 312 PHE B O 1
ATOM 4922 N N . VAL B 1 313 ? -15.008 12.031 12.789 1 95.44 313 VAL B N 1
ATOM 4923 C CA . VAL B 1 313 ? -15.555 12.148 11.438 1 95.44 313 VAL B CA 1
ATOM 4924 C C . VAL B 1 313 ? -17.062 11.883 11.469 1 95.44 313 VAL B C 1
ATOM 4926 O O . VAL B 1 313 ? -17.828 12.578 10.812 1 95.44 313 VAL B O 1
ATOM 4929 N N . LEU B 1 314 ? -17.484 10.945 12.289 1 91.06 314 LEU B N 1
ATOM 4930 C CA . LEU B 1 314 ? -18.891 10.523 12.25 1 91.06 314 LEU B CA 1
ATOM 4931 C C . LEU B 1 314 ? -19.734 11.367 13.195 1 91.06 314 LEU B C 1
ATOM 4933 O O . LEU B 1 314 ? -20.969 11.375 13.086 1 91.06 314 LEU B O 1
ATOM 4937 N N . SER B 1 315 ? -19.156 11.961 14.133 1 84.5 315 SER B N 1
ATOM 4938 C CA . SER B 1 315 ? -19.922 12.82 15.023 1 84.5 315 SER B CA 1
ATOM 4939 C C . SER B 1 315 ? -20.219 14.164 14.367 1 84.5 315 SER B C 1
ATOM 4941 O O . SER B 1 315 ? -21.016 14.961 14.891 1 84.5 315 SER B O 1
ATOM 4943 N N . SER B 1 316 ? -19.766 14.445 13.234 1 68.88 316 SER B N 1
ATOM 4944 C CA . SER B 1 316 ? -20.016 15.727 12.57 1 68.88 316 SER B CA 1
ATOM 4945 C C . SER B 1 316 ? -21.281 15.672 11.719 1 68.88 316 SER B C 1
ATOM 4947 O O . SER B 1 316 ? -21.609 14.625 11.164 1 68.88 316 SER B O 1
#

Radius of gyration: 25.35 Å; Cα contacts (8 Å, |Δi|>4): 1343; chains: 2; bounding box: 62×73×58 Å

Foldseek 3Di:
DPPPPPQPDDCVVPVQVSVQWDQDPVRDIDGHLLDFWDKDKADLDVVQRKIWIKTARPGRVPDDDPPDFAEEEEEEEDDLLADDFCVRPLNVVLQRVLCSLAVHMYIYMGFHGWPVDAPPRRLVRSLSVLLCLLPPPPCSCVPRHQQQQYEYEYAACSLLSLVVNLLVCLVVVVVSPRRHYAAYERELYQADDDDADPLLVVCQVPPVDHVVNSQVSCCGHHPPPDHRCPCSRQVPNPPPLVSLVSQQVSNYEYEQEEESQESCVVSSVVVQVVSVVSVHRYDYHYYYDAYRVRVSVDVVVVVVVSVVVSCVSVVD/DPPPPPQPDDCVVPVQVSVQWDQDPVRDIDGHLLDFWDKDKADLDVVQRKIWIKTARPGRVPDDDPPDFAEEEEEEEDDLLADDFCVRPLNVVLQRVLCSLAVHMYIYMGFHGWPVDAPPRRLVRSLSVLLCLLPPPPCSCVPRHQQQQYEYEYAACSLLSLVVNLLVCLVVVVVSPRRHYAAYERELYQADDDDADPLLVVCQVPPVDHVVNSQVSCCGHHPPPDHRCPCSRQVPNPPPLVSLVSQQVSNYAYEQEEESQESCVVSSVVVQVVSVVSVHRYDYHYYYDAYRPRLSVDVVVVVVVSVVVSCVSVVD

Secondary structure (DSSP, 8-state):
-------SS-TTT-HHHHTTEEE-TTS-EEE-S-PPEEEEEEEEETTTTEEEEEEEE---TTS-S----EEEEEEE--STTTS--TT-HHHHHHHHHHHHHS--EEEEEE---TTTT-TTHHHHHHHHHHHHHHH---HHHHHHEEEEEEEEEEETHHHHHHHHHHHHHHHTGGGGTT--EEEEEEES-----SSPPHHHHHTTT-SSS-HHHHHHHHHHHSPTT--TTSTTT-TTTS--HHHHHHHHHHT-EEEEEEETTSTTHHHHHHHHHHHHHTT-EEEEEEESS--TTGGGT-HHHHHHHHHHHHHHHHT-/-------SS-TTT-HHHHTTEEE-TTS-EEE-S-PPEEEEEEEEETTTTEEEEEEEE---TTS-S----EEEEEEE--STTTS--TT-HHHHHHHHHHHHHS--EEEEEE---TTTT-TTHHHHHHHHHHHHHHH---HHHHHHEEEEEEEEEEETHHHHHHHHHHHHHHHTGGGGTT--EEEEEEES-----SSPPHHHHHTTT-SSS-HHHHHHHHHHHSPTT--TTSTTT-TTTS--HHHHHHHHHHT-EEEEEEETTSTTHHHHHHHHHHHHHTT-EEEEEEESS--TTGGGT-HHHHHHHHHHHHHHHHT-

Solvent-accessible surface area (backbone atoms only — not comparable to full-atom values): 32423 Å² total; per-residue (Å²): 96,50,72,51,84,60,52,95,35,58,42,83,79,38,38,46,54,37,68,30,25,41,73,43,95,87,68,47,71,41,80,28,74,66,44,63,63,42,68,51,52,44,81,74,36,78,90,67,66,22,29,29,41,36,34,38,47,39,66,59,78,74,65,69,89,80,63,76,51,21,35,33,34,40,32,30,51,37,42,47,47,51,37,77,51,42,70,33,55,57,52,40,38,49,54,49,50,40,20,66,72,29,76,23,34,34,40,31,40,32,56,50,37,17,64,88,33,29,50,62,41,36,47,53,43,51,47,50,50,54,52,42,67,60,66,53,81,51,57,73,49,70,71,39,40,29,47,68,39,24,30,37,30,13,34,25,32,7,9,35,40,33,54,54,40,47,41,56,44,52,72,45,44,78,76,39,64,71,44,31,70,46,32,39,34,23,39,45,38,47,62,50,44,73,73,76,50,70,40,30,62,75,30,36,77,33,81,87,57,23,48,66,42,55,52,50,33,46,64,42,20,42,49,88,92,62,62,42,52,39,53,88,32,11,54,82,74,54,69,58,57,70,42,46,44,45,36,34,73,69,60,31,35,35,40,38,34,43,29,65,40,15,33,51,33,54,59,48,52,47,48,49,52,54,40,47,75,65,61,29,50,63,48,74,51,72,46,84,45,71,37,74,67,42,46,67,44,31,60,71,55,30,51,53,50,46,51,54,50,37,50,60,64,66,71,101,101,47,74,50,83,59,51,96,37,55,42,82,78,40,38,46,54,39,68,31,24,40,73,42,96,86,69,48,71,41,80,28,75,69,43,63,64,44,69,50,52,42,82,74,37,77,90,68,68,22,29,30,41,36,35,38,48,39,67,60,80,74,64,70,90,79,65,77,52,20,36,31,34,42,33,30,52,39,41,46,46,52,36,76,50,45,70,33,54,58,53,40,39,49,55,50,49,40,20,64,73,31,74,23,36,33,39,30,40,31,55,51,39,16,65,89,34,30,50,62,42,37,46,53,42,51,46,50,49,54,52,42,68,62,65,52,80,51,57,73,48,71,70,38,40,29,48,69,40,23,30,37,30,13,32,25,32,8,8,35,40,34,56,54,40,49,43,56,44,52,71,45,45,78,75,40,64,71,42,32,69,44,33,41,34,23,38,46,38,46,62,49,44,73,73,78,49,71,41,31,60,76,30,37,77,32,81,86,56,23,49,67,42,55,49,51,31,47,66,42,18,42,49,89,93,63,63,42,50,39,53,88,32,11,55,81,72,55,68,58,58,71,40,45,46,45,36,36,73,70,59,30,37,35,40,39,34,42,29,65,39,14,32,50,35,54,59,49,52,48,48,50,52,53,39,47,74,64,60,30,50,63,47,74,50,71,46,84,45,71,37,73,66,43,45,66,49,31,66,70,56,30,51,51,50,46,52,55,50,36,51,60,63,67,71,99